Protein AF-0000000082849086 (afdb_homodimer)

Sequence (552 aa):
MMGAAKRIMMTRPSHYKVNYSINAWMDVHNQADSSKATKQWEMLKSTIEKCGANVEVMESEDAKHYPDIVFCANAGIIRGRKVYLSHFAYPERAGEFVYYQRFFESIGYETFYNKELVHEGAGDALWCSKGMNTLVSGVGPRSDHRSCSDISKNLLISKDDEFQVVAARLIDPRFYHIDTCFCPLNENQALSYLPAFDPVSQNNIQNYTDIVQVPEEDAKKFACNAVVVGKHVILHQGSETTMKLLEKNGFEPHPIDMSEFIKAGGSAKCCTLRLEMMGAAKRIMMTRPSHYKVNYSINAWMDVHNQADSSKATKQWEMLKSTIEKCGANVEVMESEDAKHYPDIVFCANAGIIRGRKVYLSHFAYPERAGEFVYYQRFFESIGYETFYNKELVHEGAGDALWCSKGMNTLVSGVGPRSDHRSCSDISKNLLISKDDEFQVVAARLIDPRFYHIDTCFCPLNENQALSYLPAFDPVSQNNIQNYTDIVQVPEEDAKKFACNAVVVGKHVILHQGSETTMKLLEKNGFEPHPIDMSEFIKAGGSAKCCTLRLE

Radius of gyration: 26.66 Å; Cα contacts (8 Å, |Δi|>4): 1316; chains: 2; bounding box: 47×76×62 Å

Nearest PDB structures (foldseek):
  6juz-assembly1_A  TM=9.506E-01  e=4.592E-31  Synechocystis sp. PCC 6803 substr. Kazusa
  6lrg-assembly1_A-2  TM=9.453E-01  e=3.154E-30  Nostoc sp. PCC 7120 = FACHB-418
  6lrf-assembly1_B-2  TM=9.487E-01  e=7.328E-30  Nostoc sp. PCC 7120 = FACHB-418
  6lrf-assembly1_A-2  TM=9.475E-01  e=3.302E-29  Nostoc sp. PCC 7120 = FACHB-418
  6juy-assembly1_A  TM=9.461E-01  e=1.136E-26  Synechocystis sp. PCC 6803 substr. Kazusa

Secondary structure (DSSP, 8-state):
---S--EEEEE--TT----S--STT--TTS---HHHHHHHHHHHHHHHHHTT-EEEEEP-TT-TT-GGGG-GGGGEEEETTEEEE-B-SSGGGGGGHHHHHHHHHHTT-EEE--TTS-B-GGGTEEEESGGG-EEEEEESSSS-TTHHHHHHHHT--STT---EEEEEEB--GGG-SGGGTEEE-SSSEEEE-GGGB-HHHHHHHTTTSEEEEPPHHHHTTTTTS-EEETTEEEEES--HHHHHHHHHTT-EEEEE--HHHHTTT--TGGG-EE--/---S--EEEEE--TT----S--STT--TTS---HHHHHHHHHHHHHHHHHTT-EEEEEP-TT-TT-GGGG-GGGGEEEETTEEEE-B-SSGGGGGGHHHHHHHHHHTT-EEE--TTS-B-GGGTEEEESGGG-EEEEEESSSS-TTHHHHHHHHT--STT---EEEEEEB--GGG-SGGGTEEE-SSSEEEE-GGGB-HHHHHHHTTTSEEEEPPHHHHTTTTTS-EEETTEEEEES--HHHHHHHHHTT-EEEEE--HHHHTTT--TGGG-EE--

pLDDT: mean 96.78, std 5.57, range [36.69, 98.94]

Organism: NCBI:txid2654633

Foldseek 3Di:
DPAFQAEKEFEQQPQAWLCDADAPQADNVDIFDPVVQRVQVVVLQVVCVVLHHHYDYQYCPVVNQASLLLLCQQQAAADDLETEGFQWPDPSCRPSNVSSVVVSVVVPGHYDYDNVWGARHSQAWAFEAAPSQEIEGEDDQIGHPVVQVVCQVRNAPDPPRHHHYHYWYFDDRLSRGQQLAWAHAHNAEIEGQLVRTDPVRSVPVCVGHPYDYADPVLSSVSQSNWDYGRQEIEWAPDRVVVQVSSVVVRHHYDHGHQPSVVSRPHGSNSRMHRHD/DPAFQAEKEFEQQPQAWLCDADAPQADNVDIFDPVVQRVLVVVLQVVCVVLHHHYDYQYCPVVNQASLLRLCQQQAAADALETEGFQWPDPSCRPSNVSSVVVSVVVPGHYDYDNVWGARHSQAWAFEAAPSQEIEGEDDQIGHPVVQVVCQVRNAPDPPRHHHYHYWYFDDRLSRGQQLAWAHAHNAEIEGQLVRTDPVRSVPVCVGHPYDYADPVLSSVSQSNWDYGRQEIEWAPDRVVVQVSSVVVRHHYDHGHQPSVVSRPHGSNSRMHRHD

Solvent-accessible surface area (backbone atoms only — not comparable to full-atom values): 27737 Å² total; per-residue (Å²): 104,78,60,52,40,43,31,31,36,32,30,56,65,78,49,47,55,35,84,59,66,92,54,79,50,31,43,56,88,54,59,51,50,59,71,59,39,48,52,33,51,48,49,52,52,52,51,45,41,73,57,64,25,44,76,47,74,44,82,49,82,89,42,69,81,35,31,66,59,24,40,33,9,33,46,26,37,70,42,83,54,33,31,46,40,26,26,46,72,48,76,77,51,47,68,50,43,61,60,48,49,53,52,42,46,75,73,68,32,45,79,45,76,53,93,88,44,32,27,31,17,35,30,20,32,46,61,25,20,70,65,48,33,32,31,44,28,33,20,64,80,41,15,44,68,75,36,49,62,53,47,62,65,72,49,54,84,48,94,82,56,73,67,44,61,38,53,30,42,46,71,32,70,89,34,56,35,35,31,38,32,35,26,59,56,48,47,54,34,22,37,25,31,55,83,34,30,40,71,50,32,45,53,39,56,56,73,54,29,46,72,45,79,38,54,66,77,29,34,76,52,32,47,23,14,36,39,56,32,53,52,35,34,35,22,33,52,88,28,62,70,52,42,51,52,37,43,74,72,69,31,46,66,43,68,40,70,37,67,49,43,38,37,64,62,35,40,49,26,33,32,30,31,76,66,70,104,79,60,51,40,43,31,30,36,32,29,54,64,78,48,48,54,35,83,58,65,91,54,80,50,30,41,58,88,52,60,51,52,59,70,60,38,48,52,34,51,50,48,52,52,53,49,46,43,71,58,63,24,44,76,47,73,43,83,46,80,88,42,66,81,36,30,65,58,25,42,33,9,34,45,27,37,71,42,82,55,32,30,45,40,26,26,46,72,48,77,76,52,46,69,51,44,62,60,49,49,53,53,43,46,74,73,67,32,47,77,44,76,52,94,88,44,33,26,31,18,35,30,20,33,46,60,27,20,70,66,49,33,32,31,45,28,35,19,64,80,41,15,45,68,76,37,48,63,52,48,63,64,69,49,53,84,47,93,83,57,76,69,45,59,40,52,30,42,44,71,34,70,88,35,57,35,37,31,37,32,36,27,59,56,48,49,53,34,22,36,24,32,56,82,34,32,39,70,50,32,45,53,40,54,55,75,54,30,46,73,46,77,39,54,68,76,30,34,77,51,32,46,23,13,36,38,55,31,53,52,33,35,35,22,33,52,89,29,63,70,54,42,51,52,37,42,74,71,68,31,46,66,44,68,41,68,39,66,50,43,38,37,66,62,35,41,50,25,33,33,29,30,74,66,69

Structure (mmCIF, N/CA/C/O backbone):
data_AF-0000000082849086-model_v1
#
loop_
_entity.id
_entity.type
_entity.pdbx_description
1 polymer Dimethylargininase
#
loop_
_atom_site.group_PDB
_atom_site.id
_atom_site.type_symbol
_atom_site.label_atom_id
_atom_site.label_alt_id
_atom_site.label_comp_id
_atom_site.label_asym_id
_atom_site.label_entity_id
_atom_site.label_seq_id
_atom_site.pdbx_PDB_ins_code
_atom_site.Cartn_x
_atom_site.Cartn_y
_atom_site.Cartn_z
_atom_site.occupancy
_atom_site.B_iso_or_equiv
_atom_site.auth_seq_id
_atom_site.auth_comp_id
_atom_site.auth_asym_id
_atom_site.auth_atom_id
_atom_site.pdbx_PDB_model_num
ATOM 1 N N . MET A 1 1 ? 2.375 -21.906 11.656 1 36.69 1 MET A N 1
ATOM 2 C CA . MET A 1 1 ? 3.461 -21.328 10.875 1 36.69 1 MET A CA 1
ATOM 3 C C . MET A 1 1 ? 3.578 -22 9.516 1 36.69 1 MET A C 1
ATOM 5 O O . MET A 1 1 ? 3.506 -23.219 9.422 1 36.69 1 MET A O 1
ATOM 9 N N . MET A 1 2 ? 3.133 -21.266 8.539 1 50.5 2 MET A N 1
ATOM 10 C CA . MET A 1 2 ? 3.1 -22.125 7.359 1 50.5 2 MET A CA 1
ATOM 11 C C . MET A 1 2 ? 4.465 -22.75 7.105 1 50.5 2 MET A C 1
ATOM 13 O O . MET A 1 2 ? 5.445 -22.047 6.855 1 50.5 2 MET A O 1
ATOM 17 N N . GLY A 1 3 ? 4.648 -23.797 7.773 1 62.28 3 GLY A N 1
ATOM 18 C CA . GLY A 1 3 ? 5.836 -24.625 7.582 1 62.28 3 GLY A CA 1
ATOM 19 C C . GLY A 1 3 ? 6.145 -24.891 6.121 1 62.28 3 GLY A C 1
ATOM 20 O O . GLY A 1 3 ? 5.637 -24.203 5.234 1 62.28 3 GLY A O 1
ATOM 21 N N . ALA A 1 4 ? 7.07 -25.578 5.824 1 78.19 4 ALA A N 1
ATOM 22 C CA . ALA A 1 4 ? 7.461 -26.062 4.496 1 78.19 4 ALA A CA 1
ATOM 23 C C . ALA A 1 4 ? 6.273 -26.672 3.758 1 78.19 4 ALA A C 1
ATOM 25 O O . ALA A 1 4 ? 5.449 -27.359 4.355 1 78.19 4 ALA A O 1
ATOM 26 N N . ALA A 1 5 ? 6.109 -26.188 2.453 1 86.38 5 ALA A N 1
ATOM 27 C CA . ALA A 1 5 ? 5.051 -26.797 1.65 1 86.38 5 ALA A CA 1
ATOM 28 C C . ALA A 1 5 ? 5.098 -28.312 1.746 1 86.38 5 ALA A C 1
ATOM 30 O O . ALA A 1 5 ? 6.137 -28.938 1.492 1 86.38 5 ALA A O 1
ATOM 31 N N . LYS A 1 6 ? 4.023 -28.922 2.08 1 92.62 6 LYS A N 1
ATOM 32 C CA . LYS A 1 6 ? 3.959 -30.375 2.232 1 92.62 6 LYS A CA 1
ATOM 33 C C . LYS A 1 6 ? 3.223 -31.016 1.062 1 92.62 6 LYS A C 1
ATOM 35 O O . LYS A 1 6 ? 3.533 -32.156 0.67 1 92.62 6 LYS A O 1
ATOM 40 N N . ARG A 1 7 ? 2.244 -30.359 0.639 1 97.56 7 ARG A N 1
ATOM 41 C CA . ARG A 1 7 ? 1.416 -30.844 -0.462 1 97.56 7 ARG A CA 1
ATOM 42 C C . ARG A 1 7 ? 1.256 -29.766 -1.535 1 97.56 7 ARG A C 1
ATOM 44 O O . ARG A 1 7 ? 0.949 -28.609 -1.227 1 97.56 7 ARG A O 1
ATOM 51 N N . ILE A 1 8 ? 1.509 -30.109 -2.785 1 98.56 8 ILE A N 1
ATOM 52 C CA . ILE A 1 8 ? 1.491 -29.188 -3.914 1 98.56 8 ILE A CA 1
ATOM 53 C C . ILE A 1 8 ? 0.656 -29.766 -5.051 1 98.56 8 ILE A C 1
ATOM 55 O O . ILE A 1 8 ? 0.769 -30.953 -5.359 1 98.56 8 ILE A O 1
ATOM 59 N N . MET A 1 9 ? -0.19 -29 -5.613 1 98.75 9 MET A N 1
ATOM 60 C CA . MET A 1 9 ? -0.968 -29.375 -6.789 1 98.75 9 MET A CA 1
ATOM 61 C C . MET A 1 9 ? -0.206 -29.062 -8.07 1 98.75 9 MET A C 1
ATOM 63 O O . MET A 1 9 ? 0.417 -28 -8.18 1 98.75 9 MET A O 1
ATOM 67 N N . MET A 1 10 ? -0.165 -29.953 -9 1 98.88 10 MET A N 1
ATOM 68 C CA . MET A 1 10 ? 0.258 -29.703 -10.375 1 98.88 10 MET A CA 1
ATOM 69 C C . MET A 1 10 ? -0.771 -30.25 -11.367 1 98.88 10 MET A C 1
ATOM 71 O O . MET A 1 10 ? -1.579 -31.109 -11.023 1 98.88 10 MET A O 1
ATOM 75 N N . THR A 1 11 ? -0.819 -29.688 -12.539 1 98.81 11 THR A N 1
ATOM 76 C CA . THR A 1 11 ? -1.69 -30.156 -13.602 1 98.81 11 THR A CA 1
ATOM 77 C C . THR A 1 11 ? -0.869 -30.688 -14.781 1 98.81 11 THR A C 1
ATOM 79 O O . THR A 1 11 ? 0.017 -30 -15.281 1 98.81 11 THR A O 1
ATOM 82 N N . ARG A 1 12 ? -1.176 -31.859 -15.156 1 98.12 12 ARG A N 1
ATOM 83 C CA . ARG A 1 12 ? -0.443 -32.469 -16.266 1 98.12 12 ARG A CA 1
ATOM 84 C C . ARG A 1 12 ? -0.581 -31.641 -17.531 1 98.12 12 ARG A C 1
ATOM 86 O O . ARG A 1 12 ? -1.667 -31.141 -17.844 1 98.12 12 ARG A O 1
ATOM 93 N N . PRO A 1 13 ? 0.55 -31.375 -18.25 1 97.56 13 PRO A N 1
ATOM 94 C CA . PRO A 1 13 ? 0.516 -30.547 -19.453 1 97.56 13 PRO A CA 1
ATOM 95 C C . PRO A 1 13 ? -0.004 -31.297 -20.672 1 97.56 13 PRO A C 1
ATOM 97 O O . PRO A 1 13 ? 0.598 -31.234 -21.75 1 97.56 13 PRO A O 1
ATOM 100 N N . SER A 1 14 ? -1.184 -31.828 -20.594 1 95.38 14 SER A N 1
ATOM 101 C CA . SER A 1 14 ? -1.729 -32.719 -21.609 1 95.38 14 SER A CA 1
ATOM 102 C C . SER A 1 14 ? -2.039 -32 -22.906 1 95.38 14 SER A C 1
ATOM 104 O O . SER A 1 14 ? -1.932 -32.562 -23.984 1 95.38 14 SER A O 1
ATOM 106 N N . HIS A 1 15 ? -2.414 -30.766 -22.766 1 95.44 15 HIS A N 1
ATOM 107 C CA . HIS A 1 15 ? -2.863 -30.031 -23.953 1 95.44 15 HIS A CA 1
ATOM 108 C C . HIS A 1 15 ? -2.049 -28.75 -24.141 1 95.44 15 HIS A C 1
ATOM 110 O O . HIS A 1 15 ? -2.459 -27.859 -24.891 1 95.44 15 HIS A O 1
ATOM 116 N N . TYR A 1 16 ? -0.958 -28.672 -23.5 1 97.06 16 TYR A N 1
ATOM 117 C CA . TYR A 1 16 ? -0.183 -27.438 -23.484 1 97.06 16 TYR A CA 1
ATOM 118 C C . TYR A 1 16 ? 0.306 -27.078 -24.875 1 97.06 16 TYR A C 1
ATOM 120 O O . TYR A 1 16 ? 0.855 -27.938 -25.578 1 97.06 16 TYR A O 1
ATOM 128 N N . LYS A 1 17 ? 0.063 -25.875 -25.219 1 94.5 17 LYS A N 1
ATOM 129 C CA . LYS A 1 17 ? 0.497 -25.281 -26.469 1 94.5 17 LYS A CA 1
ATOM 130 C C . LYS A 1 17 ? 0.437 -23.75 -26.406 1 94.5 17 LYS A C 1
ATOM 132 O O . LYS A 1 17 ? -0.183 -23.188 -25.516 1 94.5 17 LYS A O 1
ATOM 137 N N . VAL A 1 18 ? 1.177 -23.109 -27.297 1 95.62 18 VAL A N 1
ATOM 138 C CA . VAL A 1 18 ? 1.149 -21.656 -27.422 1 95.62 18 VAL A CA 1
ATOM 139 C C . VAL A 1 18 ? 0.365 -21.25 -28.672 1 95.62 18 VAL A C 1
ATOM 141 O O . VAL A 1 18 ? 0.952 -20.844 -29.688 1 95.62 18 VAL A O 1
ATOM 144 N N . ASN A 1 19 ? -0.932 -21.266 -28.531 1 93.31 19 ASN A N 1
ATOM 145 C CA . ASN A 1 19 ? -1.769 -21.094 -29.719 1 93.31 19 ASN A CA 1
ATOM 146 C C . ASN A 1 19 ? -2.379 -19.688 -29.781 1 93.31 19 ASN A C 1
ATOM 148 O O . ASN A 1 19 ? -3.066 -19.344 -30.734 1 93.31 19 ASN A O 1
ATOM 152 N N . TYR A 1 20 ? -2.27 -18.953 -28.781 1 95 20 TYR A N 1
ATOM 153 C CA . TYR A 1 20 ? -2.688 -17.562 -28.703 1 95 20 TYR A CA 1
ATOM 154 C C . TYR A 1 20 ? -1.684 -16.734 -27.922 1 95 20 TYR A C 1
ATOM 156 O O . TYR A 1 20 ? -0.705 -17.266 -27.391 1 95 20 TYR A O 1
ATOM 164 N N . SER A 1 21 ? -1.866 -15.406 -27.984 1 94 21 SER A N 1
ATOM 165 C CA . SER A 1 21 ? -0.952 -14.516 -27.266 1 94 21 SER A CA 1
ATOM 166 C C . SER A 1 21 ? -1.711 -13.539 -26.391 1 94 21 SER A C 1
ATOM 168 O O . SER A 1 21 ? -2.398 -12.641 -26.875 1 94 21 SER A O 1
ATOM 170 N N . ILE A 1 22 ? -1.572 -13.773 -25.031 1 93 22 ILE A N 1
ATOM 171 C CA . ILE A 1 22 ? -2.285 -12.883 -24.125 1 93 22 ILE A CA 1
ATOM 172 C C . ILE A 1 22 ? -1.303 -12.258 -23.125 1 93 22 ILE A C 1
ATOM 174 O O . ILE A 1 22 ? -1.711 -11.703 -22.109 1 93 22 ILE A O 1
ATOM 178 N N . ASN A 1 23 ? -0.039 -12.43 -23.281 1 91.5 23 ASN A N 1
ATOM 179 C CA . ASN A 1 23 ? 0.998 -11.75 -22.516 1 91.5 23 ASN A CA 1
ATOM 180 C C . ASN A 1 23 ? 2.242 -11.492 -23.359 1 91.5 23 ASN A C 1
ATOM 182 O O . ASN A 1 23 ? 2.318 -11.922 -24.516 1 91.5 23 ASN A O 1
ATOM 186 N N . ALA A 1 24 ? 3.18 -10.766 -22.828 1 90.19 24 ALA A N 1
ATOM 187 C CA . ALA A 1 24 ? 4.312 -10.227 -23.578 1 90.19 24 ALA A CA 1
ATOM 188 C C . ALA A 1 24 ? 5.262 -11.336 -24.016 1 90.19 24 ALA A C 1
ATOM 190 O O . ALA A 1 24 ? 6.098 -11.133 -24.906 1 90.19 24 ALA A O 1
ATOM 191 N N . TRP A 1 25 ? 5.141 -12.516 -23.516 1 93.06 25 TRP A N 1
ATOM 192 C CA . TRP A 1 25 ? 6.113 -13.586 -23.734 1 93.06 25 TRP A CA 1
ATOM 193 C C . TRP A 1 25 ? 5.645 -14.531 -24.844 1 93.06 25 TRP A C 1
ATOM 195 O O . TRP A 1 25 ? 6.441 -15.289 -25.391 1 93.06 25 TRP A O 1
ATOM 205 N N . MET A 1 26 ? 4.414 -14.508 -25.109 1 93.75 26 MET A N 1
ATOM 206 C CA . MET A 1 26 ? 3.814 -15.469 -26.031 1 93.75 26 MET A CA 1
ATOM 207 C C . MET A 1 26 ? 3.996 -15.031 -27.469 1 93.75 26 MET A C 1
ATOM 209 O O . MET A 1 26 ? 3.713 -13.883 -27.828 1 93.75 26 MET A O 1
ATOM 213 N N . ASP A 1 27 ? 4.559 -15.891 -28.234 1 95.31 27 ASP A N 1
ATOM 214 C CA . ASP A 1 27 ? 4.676 -15.781 -29.688 1 95.31 27 ASP A CA 1
ATOM 215 C C . ASP A 1 27 ? 4.133 -17.031 -30.375 1 95.31 27 ASP A C 1
ATOM 217 O O . ASP A 1 27 ? 4.75 -18.094 -30.312 1 95.31 27 ASP A O 1
ATOM 221 N N . VAL A 1 28 ? 3.072 -16.891 -31.062 1 93.69 28 VAL A N 1
ATOM 222 C CA . VAL A 1 28 ? 2.373 -18.016 -31.656 1 93.69 28 VAL A CA 1
ATOM 223 C C . VAL A 1 28 ? 3.275 -18.703 -32.688 1 93.69 28 VAL A C 1
ATOM 225 O O . VAL A 1 28 ? 3.055 -19.859 -33.031 1 93.69 28 VAL A O 1
ATOM 228 N N . HIS A 1 29 ? 4.277 -18.031 -33.094 1 94.62 29 HIS A N 1
ATOM 229 C CA . HIS A 1 29 ? 5.211 -18.594 -34.062 1 94.62 29 HIS A CA 1
ATOM 230 C C . HIS A 1 29 ? 6.328 -19.359 -33.344 1 94.62 29 HIS A C 1
ATOM 232 O O . HIS A 1 29 ? 7.109 -20.062 -34 1 94.62 29 HIS A O 1
ATOM 238 N N . ASN A 1 30 ? 6.375 -19.266 -32.094 1 94.38 30 ASN A N 1
ATOM 239 C CA . ASN A 1 30 ? 7.301 -20.031 -31.266 1 94.38 30 ASN A CA 1
ATOM 240 C C . ASN A 1 30 ? 6.57 -21.047 -30.406 1 94.38 30 ASN A C 1
ATOM 242 O O . ASN A 1 30 ? 6.484 -20.891 -29.188 1 94.38 30 ASN A O 1
ATOM 246 N N . GLN A 1 31 ? 6.234 -22.172 -31.016 1 94.25 31 GLN A N 1
ATOM 247 C CA . GLN A 1 31 ? 5.391 -23.188 -30.391 1 94.25 31 GLN A CA 1
ATOM 248 C C . GLN A 1 31 ? 6.18 -24 -29.375 1 94.25 31 GLN A C 1
ATOM 250 O O . GLN A 1 31 ? 7.391 -24.172 -29.516 1 94.25 31 GLN A O 1
ATOM 255 N N . ALA A 1 32 ? 5.426 -24.484 -28.375 1 94.69 32 ALA A N 1
ATOM 256 C CA . ALA A 1 32 ? 6.047 -25.375 -27.391 1 94.69 32 ALA A CA 1
ATOM 257 C C . ALA A 1 32 ? 6.25 -26.766 -27.969 1 94.69 32 ALA A C 1
ATOM 259 O O . ALA A 1 32 ? 5.426 -27.25 -28.75 1 94.69 32 ALA A O 1
ATOM 260 N N . ASP A 1 33 ? 7.41 -27.297 -27.625 1 96.5 33 ASP A N 1
ATOM 261 C CA . ASP A 1 33 ? 7.637 -28.719 -27.891 1 96.5 33 ASP A CA 1
ATOM 262 C C . ASP A 1 33 ? 6.973 -29.578 -26.828 1 96.5 33 ASP A C 1
ATOM 264 O O . ASP A 1 33 ? 7.438 -29.641 -25.688 1 96.5 33 ASP A O 1
ATOM 268 N N . SER A 1 34 ? 5.953 -30.312 -27.25 1 96.06 34 SER A N 1
ATOM 269 C CA . SER A 1 34 ? 5.125 -31.062 -26.297 1 96.06 34 SER A CA 1
ATOM 270 C C . SER A 1 34 ? 5.949 -32.094 -25.531 1 96.06 34 SER A C 1
ATOM 272 O O . SER A 1 34 ? 5.777 -32.25 -24.312 1 96.06 34 SER A O 1
ATOM 274 N N . SER A 1 35 ? 6.773 -32.844 -26.219 1 97.62 35 SER A N 1
ATOM 275 C CA . SER A 1 35 ? 7.602 -33.844 -25.578 1 97.62 35 SER A CA 1
ATOM 276 C C . SER A 1 35 ? 8.562 -33.219 -24.578 1 97.62 35 SER A C 1
ATOM 278 O O . SER A 1 35 ? 8.695 -33.688 -23.438 1 97.62 35 SER A O 1
ATOM 280 N N . LYS A 1 36 ? 9.18 -32.188 -24.953 1 98.25 36 LYS A N 1
ATOM 281 C CA . LYS A 1 36 ? 10.117 -31.484 -24.078 1 98.25 36 LYS A CA 1
ATOM 282 C C . LYS A 1 36 ? 9.391 -30.875 -22.875 1 98.25 36 LYS A C 1
ATOM 284 O O . LYS A 1 36 ? 9.891 -30.922 -21.75 1 98.25 36 LYS A O 1
ATOM 289 N N . ALA A 1 37 ? 8.242 -30.281 -23.156 1 98.44 37 ALA A N 1
ATOM 290 C CA . ALA A 1 37 ? 7.441 -29.703 -22.078 1 98.44 37 ALA A CA 1
ATOM 291 C C . ALA A 1 37 ? 7.062 -30.75 -21.047 1 98.44 37 ALA A C 1
ATOM 293 O O . ALA A 1 37 ? 7.117 -30.5 -19.828 1 98.44 37 ALA A O 1
ATOM 294 N N . THR A 1 38 ? 6.695 -31.891 -21.547 1 98.31 38 THR A N 1
ATOM 295 C CA . THR A 1 38 ? 6.32 -32.969 -20.641 1 98.31 38 THR A CA 1
ATOM 296 C C . THR A 1 38 ? 7.508 -33.406 -19.797 1 98.31 38 THR A C 1
ATOM 298 O O . THR A 1 38 ? 7.367 -33.625 -18.594 1 98.31 38 THR A O 1
ATOM 301 N N . LYS A 1 39 ? 8.648 -33.531 -20.391 1 98.62 39 LYS A N 1
ATOM 302 C CA . LYS A 1 39 ? 9.859 -33.875 -19.656 1 98.62 39 LYS A CA 1
ATOM 303 C C . LYS A 1 39 ? 10.195 -32.812 -18.594 1 98.62 39 LYS A C 1
ATOM 305 O O . LYS A 1 39 ? 10.578 -33.156 -17.469 1 98.62 39 LYS A O 1
ATOM 310 N N . GLN A 1 40 ? 10.086 -31.578 -19 1 98.81 40 GLN A N 1
ATOM 311 C CA . GLN A 1 40 ? 10.336 -30.484 -18.062 1 98.81 40 GLN A CA 1
ATOM 312 C C . GLN A 1 40 ? 9.367 -30.531 -16.891 1 98.81 40 GLN A C 1
ATOM 314 O O . GLN A 1 40 ? 9.766 -30.359 -15.742 1 98.81 40 GLN A O 1
ATOM 319 N N . TRP A 1 41 ? 8.078 -30.766 -17.203 1 98.81 41 TRP A N 1
ATOM 320 C CA . TRP A 1 41 ? 7.047 -30.875 -16.188 1 98.81 41 TRP A CA 1
ATOM 321 C C . TRP A 1 41 ? 7.352 -32.031 -15.227 1 98.81 41 TRP A C 1
ATOM 323 O O . TRP A 1 41 ? 7.246 -31.875 -14.008 1 98.81 41 TRP A O 1
ATOM 333 N N . GLU A 1 42 ? 7.789 -33.156 -15.75 1 98.81 42 GLU A N 1
ATOM 334 C CA . GLU A 1 42 ? 8.133 -34.312 -14.945 1 98.81 42 GLU A CA 1
ATOM 335 C C . GLU A 1 42 ? 9.359 -34.031 -14.07 1 98.81 42 GLU A C 1
ATOM 337 O O . GLU A 1 42 ? 9.422 -34.5 -12.93 1 98.81 42 GLU A O 1
ATOM 342 N N . MET A 1 43 ? 10.273 -33.375 -14.633 1 98.88 43 MET A N 1
ATOM 343 C CA . MET A 1 43 ? 11.453 -33 -13.859 1 98.88 43 MET A CA 1
ATOM 344 C C . MET A 1 43 ? 11.078 -32.094 -12.688 1 98.88 43 MET A C 1
ATOM 346 O O . MET A 1 43 ? 11.594 -32.25 -11.578 1 98.88 43 MET A O 1
ATOM 350 N N . LEU A 1 44 ? 10.211 -31.125 -12.969 1 98.94 44 LEU A N 1
ATOM 351 C CA . LEU A 1 44 ? 9.727 -30.266 -11.898 1 98.94 44 LEU A CA 1
ATOM 352 C C . LEU A 1 44 ? 9.055 -31.078 -10.797 1 98.94 44 LEU A C 1
ATOM 354 O O . LEU A 1 44 ? 9.375 -30.922 -9.617 1 98.94 44 LEU A O 1
ATOM 358 N N . LYS A 1 45 ? 8.148 -31.953 -11.195 1 98.88 45 LYS A N 1
ATOM 359 C CA . LYS A 1 45 ? 7.426 -32.781 -10.25 1 98.88 45 LYS A CA 1
ATOM 360 C C . LYS A 1 45 ? 8.391 -33.625 -9.414 1 98.88 45 LYS A C 1
ATOM 362 O O . LYS A 1 45 ? 8.281 -33.656 -8.188 1 98.88 45 LYS A O 1
ATOM 367 N N . SER A 1 46 ? 9.32 -34.281 -10.062 1 98.81 46 SER A N 1
ATOM 368 C CA . SER A 1 46 ? 10.266 -35.156 -9.375 1 98.81 46 SER A CA 1
ATOM 369 C C . SER A 1 46 ? 11.156 -34.375 -8.422 1 98.81 46 SER A C 1
ATOM 371 O O . SER A 1 46 ? 11.484 -34.844 -7.336 1 98.81 46 SER A O 1
ATOM 373 N N . THR A 1 47 ? 11.594 -33.188 -8.82 1 98.88 47 THR A N 1
ATOM 374 C CA . THR A 1 47 ? 12.43 -32.344 -7.977 1 98.88 47 THR A CA 1
ATOM 375 C C . THR A 1 47 ? 11.672 -31.906 -6.727 1 98.88 47 THR A C 1
ATOM 377 O O . THR A 1 47 ? 12.227 -31.906 -5.625 1 98.88 47 THR A O 1
ATOM 380 N N . ILE A 1 48 ? 10.391 -31.516 -6.895 1 98.81 48 ILE A N 1
ATOM 381 C CA . ILE A 1 48 ? 9.547 -31.125 -5.773 1 98.81 48 ILE A CA 1
ATOM 382 C C . ILE A 1 48 ? 9.453 -32.281 -4.773 1 98.81 48 ILE A C 1
ATOM 384 O O . ILE A 1 48 ? 9.625 -32.062 -3.568 1 98.81 48 ILE A O 1
ATOM 388 N N . GLU A 1 49 ? 9.266 -33.469 -5.293 1 98.75 49 GLU A N 1
ATOM 389 C CA . GLU A 1 49 ? 9.133 -34.656 -4.445 1 98.75 49 GLU A CA 1
ATOM 390 C C . GLU A 1 49 ? 10.453 -34.969 -3.744 1 98.75 49 GLU A C 1
ATOM 392 O O . GLU A 1 49 ? 10.461 -35.344 -2.562 1 98.75 49 GLU A O 1
ATOM 397 N N . LYS A 1 50 ? 11.531 -34.812 -4.441 1 98.5 50 LYS A N 1
ATOM 398 C CA . LYS A 1 50 ? 12.852 -35.031 -3.854 1 98.5 50 LYS A CA 1
ATOM 399 C C . LYS A 1 50 ? 13.133 -34.031 -2.74 1 98.5 50 LYS A C 1
ATOM 401 O O . LYS A 1 50 ? 13.844 -34.344 -1.782 1 98.5 50 LYS A O 1
ATOM 406 N N . CYS A 1 51 ? 12.578 -32.875 -2.863 1 98.25 51 CYS A N 1
ATOM 407 C CA . CYS A 1 51 ? 12.805 -31.812 -1.892 1 98.25 51 CYS A CA 1
ATOM 408 C C . CYS A 1 51 ? 11.891 -31.984 -0.684 1 98.25 51 CYS A C 1
ATOM 410 O O . CYS A 1 51 ? 12 -31.234 0.291 1 98.25 51 CYS A O 1
ATOM 412 N N . GLY A 1 52 ? 10.914 -32.875 -0.762 1 97.5 52 GLY A N 1
ATOM 413 C CA . GLY A 1 52 ? 10.227 -33.25 0.461 1 97.5 52 GLY A CA 1
ATOM 414 C C . GLY A 1 52 ? 8.734 -32.969 0.416 1 97.5 52 GLY A C 1
ATOM 415 O O . GLY A 1 52 ? 8.031 -33.188 1.402 1 97.5 52 GLY A O 1
ATOM 416 N N . ALA A 1 53 ? 8.219 -32.531 -0.709 1 98.19 53 ALA A N 1
ATOM 417 C CA . ALA A 1 53 ? 6.781 -32.281 -0.813 1 98.19 53 ALA A CA 1
ATOM 418 C C . ALA A 1 53 ? 6.09 -33.375 -1.624 1 98.19 53 ALA A C 1
ATOM 420 O O . ALA A 1 53 ? 6.707 -34 -2.488 1 98.19 53 ALA A O 1
ATOM 421 N N . ASN A 1 54 ? 4.844 -33.594 -1.295 1 98.19 54 ASN A N 1
ATOM 422 C CA . ASN A 1 54 ? 4.004 -34.469 -2.088 1 98.19 54 ASN A CA 1
ATOM 423 C C . ASN A 1 54 ? 3.264 -33.719 -3.186 1 98.19 54 ASN A C 1
ATOM 425 O O . ASN A 1 54 ? 2.744 -32.625 -2.951 1 98.19 54 ASN A O 1
ATOM 429 N N . VAL A 1 55 ? 3.242 -34.344 -4.355 1 98.56 55 VAL A N 1
ATOM 430 C CA . VAL A 1 55 ? 2.572 -33.688 -5.477 1 98.56 55 VAL A CA 1
ATOM 431 C C . VAL A 1 55 ? 1.24 -34.375 -5.754 1 98.56 55 VAL A C 1
ATOM 433 O O . VAL A 1 55 ? 1.189 -35.594 -5.906 1 98.56 55 VAL A O 1
ATOM 436 N N . GLU A 1 56 ? 0.175 -33.594 -5.734 1 98.25 56 GLU A N 1
ATOM 437 C CA . GLU A 1 56 ? -1.141 -34.031 -6.195 1 98.25 56 GLU A CA 1
ATOM 438 C C . GLU A 1 56 ? -1.395 -33.594 -7.633 1 98.25 56 GLU A C 1
ATOM 440 O O . GLU A 1 56 ? -1.468 -32.375 -7.914 1 98.25 56 GLU A O 1
ATOM 445 N N . VAL A 1 57 ? -1.574 -34.562 -8.508 1 98.69 57 VAL A N 1
ATOM 446 C CA . VAL A 1 57 ? -1.69 -34.219 -9.922 1 98.69 57 VAL A CA 1
ATOM 447 C C . VAL A 1 57 ? -3.164 -34.156 -10.312 1 98.69 57 VAL A C 1
ATOM 449 O O . VAL A 1 57 ? -3.936 -35.062 -10.055 1 98.69 57 VAL A O 1
ATOM 452 N N . MET A 1 58 ? -3.572 -33.031 -10.844 1 98.5 58 MET A N 1
ATOM 453 C CA . MET A 1 58 ? -4.859 -32.906 -11.516 1 98.5 58 MET A CA 1
ATOM 454 C C . MET A 1 58 ? -4.746 -33.312 -12.984 1 98.5 58 MET A C 1
ATOM 456 O O . MET A 1 58 ? -3.949 -32.75 -13.734 1 98.5 58 MET A O 1
ATOM 460 N N . GLU A 1 59 ? -5.566 -34.25 -13.32 1 96.75 59 GLU A N 1
ATOM 461 C CA . GLU A 1 59 ? -5.645 -34.625 -14.727 1 96.75 59 GLU A CA 1
ATOM 462 C C . GLU A 1 59 ? -6.586 -33.719 -15.5 1 96.75 59 GLU A C 1
ATOM 464 O O . GLU A 1 59 ? -7.609 -33.281 -14.969 1 96.75 59 GLU A O 1
ATOM 469 N N . SER A 1 60 ? -6.188 -33.406 -16.672 1 93.5 60 SER A N 1
ATOM 470 C CA . SER A 1 60 ? -6.961 -32.406 -17.453 1 93.5 60 SER A CA 1
ATOM 471 C C . SER A 1 60 ? -7.246 -32.938 -18.859 1 93.5 60 SER A C 1
ATOM 473 O O . SER A 1 60 ? -7.254 -32.156 -19.812 1 93.5 60 SER A O 1
ATOM 475 N N . GLU A 1 61 ? -7.438 -34.188 -19.047 1 93.75 61 GLU A N 1
ATOM 476 C CA . GLU A 1 61 ? -7.676 -34.75 -20.359 1 93.75 61 GLU A CA 1
ATOM 477 C C . GLU A 1 61 ? -8.945 -34.188 -21 1 93.75 61 GLU A C 1
ATOM 479 O O . GLU A 1 61 ? -9.031 -34.062 -22.219 1 93.75 61 GLU A O 1
ATOM 484 N N . ASP A 1 62 ? -9.938 -33.875 -20.172 1 95.56 62 ASP A N 1
ATOM 485 C CA . ASP A 1 62 ? -11.211 -33.344 -20.672 1 95.56 62 ASP A CA 1
ATOM 486 C C . ASP A 1 62 ? -11.188 -31.844 -20.812 1 95.56 62 ASP A C 1
ATOM 488 O O . ASP A 1 62 ? -12.211 -31.219 -21.125 1 95.56 62 ASP A O 1
ATOM 492 N N . ALA A 1 63 ? -10.078 -31.234 -20.594 1 96.81 63 ALA A N 1
ATOM 493 C CA . ALA A 1 63 ? -9.938 -29.781 -20.734 1 96.81 63 ALA A CA 1
ATOM 494 C C . ALA A 1 63 ? -9.18 -29.422 -22 1 96.81 63 ALA A C 1
ATOM 496 O O . ALA A 1 63 ? -8.242 -28.625 -21.969 1 96.81 63 ALA A O 1
ATOM 497 N N . LYS A 1 64 ? -9.523 -29.922 -23.125 1 95.75 64 LYS A N 1
ATOM 498 C CA . LYS A 1 64 ? -8.781 -29.859 -24.391 1 95.75 64 LYS A CA 1
ATOM 499 C C . LYS A 1 64 ? -8.727 -28.438 -24.922 1 95.75 64 LYS A C 1
ATOM 501 O O . LYS A 1 64 ? -7.812 -28.078 -25.672 1 95.75 64 LYS A O 1
ATOM 506 N N . HIS A 1 65 ? -9.609 -27.594 -24.516 1 96.12 65 HIS A N 1
ATOM 507 C CA . HIS A 1 65 ? -9.711 -26.25 -25.062 1 96.12 65 HIS A CA 1
ATOM 508 C C . HIS A 1 65 ? -8.922 -25.25 -24.219 1 96.12 65 HIS A C 1
ATOM 510 O O . HIS A 1 65 ? -8.891 -24.062 -24.516 1 96.12 65 HIS A O 1
ATOM 516 N N . TYR A 1 66 ? -8.258 -25.734 -23.203 1 97.62 66 TYR A N 1
ATOM 517 C CA . TYR A 1 66 ? -7.547 -24.875 -22.281 1 97.62 66 TYR A CA 1
ATOM 518 C C . TYR A 1 66 ? -6.078 -25.266 -22.172 1 97.62 66 TYR A C 1
ATOM 520 O O . TYR A 1 66 ? -5.668 -25.875 -21.172 1 97.62 66 TYR A O 1
ATOM 528 N N . PRO A 1 67 ? -5.266 -24.844 -23.172 1 96.94 67 PRO A N 1
ATOM 529 C CA . PRO A 1 67 ? -3.855 -25.234 -23.203 1 96.94 67 PRO A CA 1
ATOM 530 C C . PRO A 1 67 ? -3.068 -24.672 -22.016 1 96.94 67 PRO A C 1
ATOM 532 O O . PRO A 1 67 ? -2.021 -25.219 -21.656 1 96.94 67 PRO A O 1
ATOM 535 N N . ASP A 1 68 ? -3.547 -23.609 -21.359 1 98.06 68 ASP A N 1
ATOM 536 C CA . ASP A 1 68 ? -2.803 -22.953 -20.281 1 98.06 68 ASP A CA 1
ATOM 537 C C . ASP A 1 68 ? -3.205 -23.516 -18.922 1 98.06 68 ASP A C 1
ATOM 539 O O . ASP A 1 68 ? -2.719 -23.062 -17.891 1 98.06 68 ASP A O 1
ATOM 543 N N . ILE A 1 69 ? -4.055 -24.594 -18.844 1 98.31 69 ILE A N 1
ATOM 544 C CA . ILE A 1 69 ? -4.57 -25.125 -17.594 1 98.31 69 ILE A CA 1
ATOM 545 C C . ILE A 1 69 ? -3.426 -25.734 -16.781 1 98.31 69 ILE A C 1
ATOM 547 O O . ILE A 1 69 ? -3.555 -25.922 -15.562 1 98.31 69 ILE A O 1
ATOM 551 N N . VAL A 1 70 ? -2.27 -26.016 -17.438 1 98.56 70 VAL A N 1
ATOM 552 C CA . VAL A 1 70 ? -1.068 -26.531 -16.781 1 98.56 70 VAL A CA 1
ATOM 553 C C . VAL A 1 70 ? -0.539 -25.516 -15.781 1 98.56 70 VAL A C 1
ATOM 555 O O . VAL A 1 70 ? 0.119 -25.875 -14.805 1 98.56 70 VAL A O 1
ATOM 558 N N . PHE A 1 71 ? -0.81 -24.219 -15.977 1 98.69 71 PHE A N 1
ATOM 559 C CA . PHE A 1 71 ? -0.399 -23.156 -15.055 1 98.69 71 PHE A CA 1
ATOM 560 C C . PHE A 1 71 ? -1.394 -23.016 -13.906 1 98.69 71 PHE A C 1
ATOM 562 O O . PHE A 1 71 ? -2.055 -21.984 -13.773 1 98.69 71 PHE A O 1
ATOM 569 N N . CYS A 1 72 ? -1.335 -23.969 -13 1 98.69 72 CYS A N 1
ATOM 570 C CA . CYS A 1 72 ? -2.373 -24.172 -12 1 98.69 72 CYS A CA 1
ATOM 571 C C . CYS A 1 72 ? -2.16 -23.266 -10.797 1 98.69 72 CYS A C 1
ATOM 573 O O . CYS A 1 72 ? -3 -23.203 -9.898 1 98.69 72 CYS A O 1
ATOM 575 N N . ALA A 1 73 ? -1.038 -22.516 -10.758 1 98.75 73 ALA A N 1
ATOM 576 C CA . ALA A 1 73 ? -0.922 -21.469 -9.766 1 98.75 73 ALA A CA 1
ATOM 577 C C . ALA A 1 73 ? -2.123 -20.516 -9.82 1 98.75 73 ALA A C 1
ATOM 579 O O . ALA A 1 73 ? -2.574 -20.016 -8.789 1 98.75 73 ALA A O 1
ATOM 580 N N . ASN A 1 74 ? -2.625 -20.328 -11.016 1 98.56 74 ASN A N 1
ATOM 581 C CA . ASN A 1 74 ? -3.713 -19.391 -11.25 1 98.56 74 ASN A CA 1
ATOM 582 C C . ASN A 1 74 ? -5.07 -20 -10.922 1 98.56 74 ASN A C 1
ATOM 584 O O . ASN A 1 74 ? -6.109 -19.391 -11.172 1 98.56 74 ASN A O 1
ATOM 588 N N . ALA A 1 75 ? -5.082 -21.172 -10.383 1 98.56 75 ALA A N 1
ATOM 589 C CA . ALA A 1 75 ? -6.355 -21.812 -10.086 1 98.56 75 ALA A CA 1
ATOM 590 C C . ALA A 1 75 ? -7.113 -21.062 -9 1 98.56 75 ALA A C 1
ATOM 592 O O . ALA A 1 75 ? -8.344 -20.984 -9.031 1 98.56 75 ALA A O 1
ATOM 593 N N . GLY A 1 76 ? -6.422 -20.562 -8.062 1 98.75 76 GLY A N 1
ATOM 594 C CA . GLY A 1 76 ? -7.066 -19.844 -6.969 1 98.75 76 GLY A CA 1
ATOM 595 C C . GLY A 1 76 ? -6.117 -19.516 -5.832 1 98.75 76 GLY A C 1
ATOM 596 O O . GLY A 1 76 ? -4.902 -19.719 -5.953 1 98.75 76 GLY A O 1
ATOM 597 N N . ILE A 1 77 ? -6.637 -18.922 -4.773 1 98.69 77 ILE A N 1
ATOM 598 C CA . ILE A 1 77 ? -5.965 -18.656 -3.508 1 98.69 77 ILE A CA 1
ATOM 599 C C . ILE A 1 77 ? -6.5 -19.594 -2.43 1 98.69 77 ILE A C 1
ATOM 601 O O . ILE A 1 77 ? -7.711 -19.766 -2.289 1 98.69 77 ILE A O 1
ATOM 605 N N . ILE A 1 78 ? -5.574 -20.188 -1.676 1 97.88 78 ILE A N 1
ATOM 606 C CA . ILE A 1 78 ? -5.996 -21.188 -0.712 1 97.88 78 ILE A CA 1
ATOM 607 C C . ILE A 1 78 ? -5.703 -20.703 0.706 1 97.88 78 ILE A C 1
ATOM 609 O O . ILE A 1 78 ? -4.637 -20.141 0.971 1 97.88 78 ILE A O 1
ATOM 613 N N . ARG A 1 79 ? -6.594 -20.859 1.611 1 96.5 79 ARG A N 1
ATOM 614 C CA . ARG A 1 79 ? -6.445 -20.688 3.053 1 96.5 79 ARG A CA 1
ATOM 615 C C . ARG A 1 79 ? -7.215 -21.766 3.811 1 96.5 79 ARG A C 1
ATOM 617 O O . ARG A 1 79 ? -8.445 -21.828 3.734 1 96.5 79 ARG A O 1
ATOM 624 N N . GLY A 1 80 ? -6.422 -22.594 4.551 1 94.12 80 GLY A N 1
ATOM 625 C CA . GLY A 1 80 ? -7.062 -23.766 5.109 1 94.12 80 GLY A CA 1
ATOM 626 C C . GLY A 1 80 ? -7.645 -24.688 4.055 1 94.12 80 GLY A C 1
ATOM 627 O O . GLY A 1 80 ? -6.945 -25.109 3.135 1 94.12 80 GLY A O 1
ATOM 628 N N . ARG A 1 81 ? -8.93 -25 4.16 1 96.31 81 ARG A N 1
ATOM 629 C CA . ARG A 1 81 ? -9.609 -25.859 3.193 1 96.31 81 ARG A CA 1
ATOM 630 C C . ARG A 1 81 ? -10.508 -25.047 2.27 1 96.31 81 ARG A C 1
ATOM 632 O O . ARG A 1 81 ? -11.422 -25.578 1.646 1 96.31 81 ARG A O 1
ATOM 639 N N . LYS A 1 82 ? -10.242 -23.734 2.242 1 97.62 82 LYS A N 1
ATOM 640 C CA . LYS A 1 82 ? -11.008 -22.844 1.37 1 97.62 82 LYS A CA 1
ATOM 641 C C . LYS A 1 82 ? -10.18 -22.406 0.166 1 97.62 82 LYS A C 1
ATOM 643 O O . LYS A 1 82 ? -8.977 -22.172 0.287 1 97.62 82 LYS A O 1
ATOM 648 N N . VAL A 1 83 ? -10.859 -22.344 -0.952 1 98.5 83 VAL A N 1
ATOM 649 C CA . VAL A 1 83 ? -10.227 -21.891 -2.188 1 98.5 83 VAL A CA 1
ATOM 650 C C . VAL A 1 83 ? -11.023 -20.734 -2.793 1 98.5 83 VAL A C 1
ATOM 652 O O . VAL A 1 83 ? -12.227 -20.875 -3.031 1 98.5 83 VAL A O 1
ATOM 655 N N . TYR A 1 84 ? -10.438 -19.594 -2.949 1 98.75 84 TYR A N 1
ATOM 656 C CA . TYR A 1 84 ? -10.961 -18.516 -3.785 1 98.75 84 TYR A CA 1
ATOM 657 C C . TYR A 1 84 ? -10.578 -18.719 -5.246 1 98.75 84 TYR A C 1
ATOM 659 O O . TYR A 1 84 ? -9.453 -18.406 -5.648 1 98.75 84 TYR A O 1
ATOM 667 N N . LEU A 1 85 ? -11.469 -19.219 -6.055 1 98.81 85 LEU A N 1
ATOM 668 C CA . LEU A 1 85 ? -11.18 -19.609 -7.434 1 98.81 85 LEU A CA 1
ATOM 669 C C . LEU A 1 85 ? -10.969 -18.375 -8.305 1 98.81 85 LEU A C 1
ATOM 671 O O . LEU A 1 85 ? -11.594 -17.328 -8.086 1 98.81 85 LEU A O 1
ATOM 675 N N . SER A 1 86 ? -10.211 -18.562 -9.297 1 98.62 86 SER A N 1
ATOM 676 C CA . SER A 1 86 ? -9.883 -17.469 -10.203 1 98.62 86 SER A CA 1
ATOM 677 C C . SER A 1 86 ? -11.016 -17.219 -11.203 1 98.62 86 SER A C 1
ATOM 679 O O . SER A 1 86 ? -11.672 -18.156 -11.641 1 98.62 86 SER A O 1
ATOM 681 N N . HIS A 1 87 ? -11.234 -16.016 -11.461 1 98.62 87 HIS A N 1
ATOM 682 C CA . HIS A 1 87 ? -11.945 -15.531 -12.633 1 98.62 87 HIS A CA 1
ATOM 683 C C . HIS A 1 87 ? -11 -14.82 -13.594 1 98.62 87 HIS A C 1
ATOM 685 O O . HIS A 1 87 ? -10.633 -13.664 -13.375 1 98.62 87 HIS A O 1
ATOM 691 N N . PHE A 1 88 ? -10.664 -15.547 -14.672 1 98.56 88 PHE A N 1
ATOM 692 C CA . PHE A 1 88 ? -9.562 -15.117 -15.516 1 98.56 88 PHE A CA 1
ATOM 693 C C . PHE A 1 88 ? -9.938 -13.875 -16.312 1 98.56 88 PHE A C 1
ATOM 695 O O . PHE A 1 88 ? -11.086 -13.727 -16.734 1 98.56 88 PHE A O 1
ATOM 702 N N . ALA A 1 89 ? -8.961 -13.031 -16.562 1 97.56 89 ALA A N 1
ATOM 703 C CA . ALA A 1 89 ? -9.133 -11.766 -17.266 1 97.56 89 ALA A CA 1
ATOM 704 C C . ALA A 1 89 ? -9.414 -11.992 -18.75 1 97.56 89 ALA A C 1
ATOM 706 O O . ALA A 1 89 ? -10.164 -11.227 -19.359 1 97.56 89 ALA A O 1
ATOM 707 N N . TYR A 1 90 ? -8.836 -13.031 -19.344 1 97.12 90 TYR A N 1
ATOM 708 C CA . TYR A 1 90 ? -8.945 -13.266 -20.781 1 97.12 90 TYR A CA 1
ATOM 709 C C . TYR A 1 90 ? -9.859 -14.453 -21.062 1 97.12 90 TYR A C 1
ATOM 711 O O . TYR A 1 90 ? -9.836 -15.453 -20.344 1 97.12 90 TYR A O 1
ATOM 719 N N . PRO A 1 91 ? -10.578 -14.336 -22.125 1 96.69 91 PRO A N 1
ATOM 720 C CA . PRO A 1 91 ? -11.547 -15.391 -22.453 1 96.69 91 PRO A CA 1
ATOM 721 C C . PRO A 1 91 ? -10.883 -16.734 -22.703 1 96.69 91 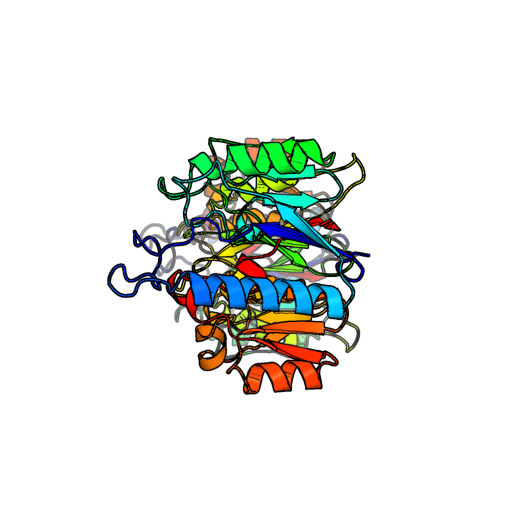PRO A C 1
ATOM 723 O O . PRO A 1 91 ? -11.484 -17.781 -22.438 1 96.69 91 PRO A O 1
ATOM 726 N N . GLU A 1 92 ? -9.664 -16.75 -23.125 1 96.88 92 GLU A N 1
ATOM 727 C CA . GLU A 1 92 ? -8.945 -17.984 -23.453 1 96.88 92 GLU A CA 1
ATOM 728 C C . GLU A 1 92 ? -8.867 -18.906 -22.25 1 96.88 92 GLU A C 1
ATOM 730 O O . GLU A 1 92 ? -8.828 -20.141 -22.406 1 96.88 92 GLU A O 1
ATOM 735 N N . ARG A 1 93 ? -8.914 -18.297 -21.016 1 97.56 93 ARG A N 1
ATOM 736 C CA . ARG A 1 93 ? -8.742 -19.125 -19.812 1 97.56 93 ARG A CA 1
ATOM 737 C C . ARG A 1 93 ? -10 -19.109 -18.953 1 97.56 93 ARG A C 1
ATOM 739 O O . ARG A 1 93 ? -10.031 -19.719 -17.875 1 97.56 93 ARG A O 1
ATOM 746 N N . ALA A 1 94 ? -11.055 -18.453 -19.328 1 96.12 94 ALA A N 1
ATOM 747 C CA . ALA A 1 94 ? -12.227 -18.141 -18.516 1 96.12 94 ALA A CA 1
ATOM 748 C C . ALA A 1 94 ? -12.93 -19.422 -18.062 1 96.12 94 ALA A C 1
ATOM 750 O O . ALA A 1 94 ? -13.508 -19.469 -16.984 1 96.12 94 ALA A O 1
ATOM 751 N N . GLY A 1 95 ? -12.859 -20.516 -18.859 1 97.12 95 GLY A N 1
ATOM 752 C CA . GLY A 1 95 ? -13.586 -21.734 -18.547 1 97.12 95 GLY A CA 1
ATOM 753 C C . GLY A 1 95 ? -12.82 -22.672 -17.641 1 97.12 95 GLY A C 1
ATOM 754 O O . GLY A 1 95 ? -13.375 -23.656 -17.141 1 97.12 95 GLY A O 1
ATOM 755 N N . GLU A 1 96 ? -11.602 -22.391 -17.281 1 98.25 96 GLU A N 1
ATOM 756 C CA . GLU A 1 96 ? -10.734 -23.297 -16.531 1 98.25 96 GLU A CA 1
ATOM 757 C C . GLU A 1 96 ? -11.25 -23.531 -15.117 1 98.25 96 GLU A C 1
ATOM 759 O O . GLU A 1 96 ? -11.023 -24.594 -14.539 1 98.25 96 GLU A O 1
ATOM 764 N N . PHE A 1 97 ? -11.969 -22.516 -14.578 1 98.19 97 PHE A N 1
ATOM 765 C CA . PHE A 1 97 ? -12.383 -22.594 -13.18 1 98.19 97 PHE A CA 1
ATOM 766 C C . PHE A 1 97 ? -13.227 -23.828 -12.922 1 98.19 97 PHE A C 1
ATOM 768 O O . PHE A 1 97 ? -13.203 -24.391 -11.828 1 98.19 97 PHE A O 1
ATOM 775 N N . VAL A 1 98 ? -13.945 -24.359 -13.922 1 98.19 98 VAL A N 1
ATOM 776 C CA . VAL A 1 98 ? -14.828 -25.516 -13.766 1 98.19 98 VAL A CA 1
ATOM 777 C C . VAL A 1 98 ? -14.016 -26.75 -13.422 1 98.19 98 VAL A C 1
ATOM 779 O O . VAL A 1 98 ? -14.406 -27.547 -12.562 1 98.19 98 VAL A O 1
ATOM 782 N N . TYR A 1 99 ? -12.898 -26.891 -14.078 1 98.44 99 TYR A N 1
ATOM 783 C CA . TYR A 1 99 ? -12.039 -28.047 -13.859 1 98.44 99 TYR A CA 1
ATOM 784 C C . TYR A 1 99 ? -11.312 -27.938 -12.523 1 98.44 99 TYR A C 1
ATOM 786 O O . TYR A 1 99 ? -11.188 -28.938 -11.797 1 98.44 99 TYR A O 1
ATOM 794 N N . TYR A 1 100 ? -10.859 -26.734 -12.172 1 98.69 100 TYR A N 1
ATOM 795 C CA . TYR A 1 100 ? -10.227 -26.516 -10.883 1 98.69 100 TYR A CA 1
ATOM 796 C C . TYR A 1 100 ? -11.211 -26.766 -9.742 1 98.69 100 TYR A C 1
ATOM 798 O O . TYR A 1 100 ? -10.867 -27.406 -8.75 1 98.69 100 TYR A O 1
ATOM 806 N N . GLN A 1 101 ? -12.406 -26.25 -9.922 1 98.69 101 GLN A N 1
ATOM 807 C CA . GLN A 1 101 ? -13.438 -26.438 -8.906 1 98.69 101 GLN A CA 1
ATOM 808 C C . GLN A 1 101 ? -13.688 -27.922 -8.648 1 98.69 101 GLN A C 1
ATOM 810 O O . GLN A 1 101 ? -13.727 -28.359 -7.496 1 98.69 101 GLN A O 1
ATOM 815 N N . ARG A 1 102 ? -13.867 -28.656 -9.719 1 98.5 102 ARG A N 1
ATOM 816 C CA . ARG A 1 102 ? -14.094 -30.094 -9.617 1 98.5 102 ARG A CA 1
ATOM 817 C C . ARG A 1 102 ? -12.953 -30.781 -8.867 1 98.5 102 ARG A C 1
ATOM 819 O O . ARG A 1 102 ? -13.188 -31.594 -7.977 1 98.5 102 ARG A O 1
ATOM 826 N N . PHE A 1 103 ? -11.766 -30.438 -9.18 1 98.44 103 PHE A N 1
ATOM 827 C CA . PHE A 1 103 ? -10.586 -31.031 -8.547 1 98.44 103 PHE A CA 1
ATOM 828 C C . PHE A 1 103 ? -10.555 -30.719 -7.059 1 98.44 103 PHE A C 1
ATOM 830 O O . PHE A 1 103 ? -10.453 -31.625 -6.23 1 98.44 103 PHE A O 1
ATOM 837 N N . PHE A 1 104 ? -10.656 -29.422 -6.691 1 98.62 104 PHE A N 1
ATOM 838 C CA . PHE A 1 104 ? -10.562 -29 -5.301 1 98.62 104 PHE A CA 1
ATOM 839 C C . PHE A 1 104 ? -11.656 -29.641 -4.461 1 98.62 104 PHE A C 1
ATOM 841 O O . PHE A 1 104 ? -11.398 -30.125 -3.357 1 98.62 104 PHE A O 1
ATOM 848 N N . GLU A 1 105 ? -12.852 -29.656 -4.98 1 98.44 105 GLU A N 1
ATOM 849 C CA . GLU A 1 105 ? -13.961 -30.266 -4.254 1 98.44 105 GLU A CA 1
ATOM 850 C C . GLU A 1 105 ? -13.75 -31.766 -4.062 1 98.44 105 GLU A C 1
ATOM 852 O O . GLU A 1 105 ? -14.102 -32.312 -3.02 1 98.44 105 GLU A O 1
ATOM 857 N N . SER A 1 106 ? -13.164 -32.438 -5.047 1 98.19 106 SER A N 1
ATOM 858 C CA . SER A 1 106 ? -12.922 -33.875 -4.977 1 98.19 106 SER A CA 1
ATOM 859 C C . SER A 1 106 ? -11.945 -34.219 -3.863 1 98.19 106 SER A C 1
ATOM 861 O O . SER A 1 106 ? -11.953 -35.344 -3.348 1 98.19 106 SER A O 1
ATOM 863 N N . ILE A 1 107 ? -11.141 -33.25 -3.463 1 97.06 107 ILE A N 1
ATOM 864 C CA . ILE A 1 107 ? -10.156 -33.531 -2.428 1 97.06 107 ILE A CA 1
ATOM 865 C C . ILE A 1 107 ? -10.523 -32.812 -1.142 1 97.06 107 ILE A C 1
ATOM 867 O O . ILE A 1 107 ? -9.664 -32.562 -0.284 1 97.06 107 ILE A O 1
ATOM 871 N N . GLY A 1 108 ? -11.703 -32.25 -1.035 1 97.62 108 GLY A N 1
ATOM 872 C CA . GLY A 1 108 ? -12.281 -31.859 0.241 1 97.62 108 GLY A CA 1
ATOM 873 C C . GLY A 1 108 ? -12.18 -30.359 0.501 1 97.62 108 GLY A C 1
ATOM 874 O O . GLY A 1 108 ? -12.336 -29.922 1.639 1 97.62 108 GLY A O 1
ATOM 875 N N . TYR A 1 109 ? -11.859 -29.578 -0.468 1 98.12 109 TYR A N 1
ATOM 876 C CA . TYR A 1 109 ? -11.82 -28.125 -0.297 1 98.12 109 TYR A CA 1
ATOM 877 C C . TYR A 1 109 ? -13.172 -27.5 -0.592 1 98.12 109 TYR A C 1
ATOM 879 O O . TYR A 1 109 ? -13.953 -28.031 -1.392 1 98.12 109 TYR A O 1
ATOM 887 N N . GLU A 1 110 ? -13.453 -26.422 0.115 1 98.12 110 GLU A N 1
ATOM 888 C CA . GLU A 1 110 ? -14.586 -25.547 -0.186 1 98.12 110 GLU A CA 1
ATOM 889 C C . GLU A 1 110 ? -14.195 -24.453 -1.161 1 98.12 110 GLU A C 1
ATOM 891 O O . GLU A 1 110 ? -13.211 -23.734 -0.941 1 98.12 110 GLU A O 1
ATOM 896 N N . THR A 1 111 ? -14.992 -24.328 -2.223 1 98.38 111 THR A N 1
ATOM 897 C CA . THR A 1 111 ? -14.594 -23.375 -3.252 1 98.38 111 THR A CA 1
ATOM 898 C C . THR A 1 111 ? -15.539 -22.172 -3.275 1 98.38 111 THR A C 1
ATOM 900 O O . THR A 1 111 ? -16.719 -22.312 -2.955 1 98.38 111 THR A O 1
ATOM 903 N N . PHE A 1 112 ? -15.008 -21 -3.551 1 98.44 112 PHE A N 1
ATOM 904 C CA . PHE A 1 112 ? -15.734 -19.75 -3.789 1 98.44 112 PHE A CA 1
ATOM 905 C C . PHE A 1 112 ? -15.375 -19.172 -5.152 1 98.44 112 PHE A C 1
ATOM 907 O O . PHE A 1 112 ? -14.195 -19.094 -5.512 1 98.44 112 PHE A O 1
ATOM 914 N N . TYR A 1 113 ? -16.375 -18.859 -5.93 1 98.25 113 TYR A N 1
ATOM 915 C CA . TYR A 1 113 ? -16.172 -18.266 -7.246 1 98.25 113 TYR A CA 1
ATOM 916 C C . TYR A 1 113 ? -17.016 -17.016 -7.414 1 98.25 113 TYR A C 1
ATOM 918 O O . TYR A 1 113 ? -18.219 -17.031 -7.176 1 98.25 113 TYR A O 1
ATOM 926 N N . ASN A 1 114 ? -16.391 -15.914 -7.727 1 98.06 114 ASN A N 1
ATOM 927 C CA . ASN A 1 114 ? -17.047 -14.641 -8.008 1 98.06 114 ASN A CA 1
ATOM 928 C C . ASN A 1 114 ? -16.922 -14.25 -9.469 1 98.06 114 ASN A C 1
ATOM 930 O O . ASN A 1 114 ? -15.844 -13.836 -9.914 1 98.06 114 ASN A O 1
ATOM 934 N N . LYS A 1 115 ? -17.969 -14.25 -10.258 1 96.81 115 LYS A N 1
ATOM 935 C CA . LYS A 1 115 ? -17.953 -14 -11.695 1 96.81 115 LYS A CA 1
ATOM 936 C C . LYS A 1 115 ? -17.875 -12.508 -11.992 1 96.81 115 LYS A C 1
ATOM 938 O O . LYS A 1 115 ? -17.672 -12.109 -13.141 1 96.81 115 LYS A O 1
ATOM 943 N N . GLU A 1 116 ? -18 -11.695 -10.977 1 97.5 116 GLU A N 1
ATOM 944 C CA . GLU A 1 116 ? -18.031 -10.25 -11.188 1 97.5 116 GLU A CA 1
ATOM 945 C C . GLU A 1 116 ? -16.641 -9.641 -11.023 1 97.5 116 GLU A C 1
ATOM 947 O O . GLU A 1 116 ? -16.406 -8.492 -11.414 1 97.5 116 GLU A O 1
ATOM 952 N N . LEU A 1 117 ? -15.719 -10.383 -10.398 1 98.25 117 LEU A N 1
ATOM 953 C CA . LEU A 1 117 ? -14.398 -9.836 -10.094 1 98.25 117 LEU A CA 1
ATOM 954 C C . LEU A 1 117 ? -13.305 -10.703 -10.703 1 98.25 117 LEU A C 1
ATOM 956 O O . LEU A 1 117 ? -13.211 -11.891 -10.406 1 98.25 117 LEU A O 1
ATOM 960 N N . VAL A 1 118 ? -12.484 -10.062 -11.445 1 98.5 118 VAL A N 1
ATOM 961 C CA . VAL A 1 118 ? -11.359 -10.742 -12.086 1 98.5 118 VAL A CA 1
ATOM 962 C C . VAL A 1 118 ? -10.203 -10.859 -11.102 1 98.5 118 VAL A C 1
ATOM 964 O O . VAL A 1 118 ? -9.789 -9.867 -10.492 1 98.5 118 VAL A O 1
ATOM 967 N N . HIS A 1 119 ? -9.742 -12.016 -10.891 1 98.62 119 HIS A N 1
ATOM 968 C CA . HIS A 1 119 ? -8.555 -12.312 -10.109 1 98.62 119 HIS A CA 1
ATOM 969 C C . HIS A 1 119 ? -7.945 -13.656 -10.508 1 98.62 119 HIS A C 1
ATOM 971 O O . HIS A 1 119 ? -8.672 -14.617 -10.773 1 98.62 119 HIS A O 1
ATOM 977 N N . GLU A 1 120 ? -6.605 -13.719 -10.469 1 98.69 120 GLU A N 1
ATOM 978 C CA . GLU A 1 120 ? -6.008 -14.906 -11.062 1 98.69 120 GLU A CA 1
ATOM 979 C C . GLU A 1 120 ? -5.168 -15.672 -10.047 1 98.69 120 GLU A C 1
ATOM 981 O O . GLU A 1 120 ? -4.059 -16.109 -10.344 1 98.69 120 GLU A O 1
ATOM 986 N N . GLY A 1 121 ? -5.688 -15.82 -8.852 1 98.56 121 GLY A N 1
ATOM 987 C CA . GLY A 1 121 ? -5.203 -16.75 -7.844 1 98.56 121 GLY A CA 1
ATOM 988 C C . GLY A 1 121 ? -3.77 -16.484 -7.422 1 98.56 121 GLY A C 1
ATOM 989 O O . GLY A 1 121 ? -3.379 -15.328 -7.234 1 98.56 121 GLY A O 1
ATOM 990 N N . ALA A 1 122 ? -3.016 -17.562 -7.215 1 98.44 122 ALA A N 1
ATOM 991 C CA . ALA A 1 122 ? -1.642 -17.469 -6.73 1 98.44 122 ALA A CA 1
ATOM 992 C C . ALA A 1 122 ? -0.72 -16.891 -7.801 1 98.44 122 ALA A C 1
ATOM 994 O O . ALA A 1 122 ? 0.42 -16.516 -7.512 1 98.44 122 ALA A O 1
ATOM 995 N N . GLY A 1 123 ? -1.203 -16.734 -9 1 98.38 123 GLY A N 1
ATOM 996 C CA . GLY A 1 123 ? -0.477 -15.922 -9.961 1 98.38 123 GLY A CA 1
ATOM 997 C C . GLY A 1 123 ? -0.374 -14.461 -9.547 1 98.38 123 GLY A C 1
ATOM 998 O O . GLY A 1 123 ? 0.595 -13.781 -9.883 1 98.38 123 GLY A O 1
ATOM 999 N N . ASP A 1 124 ? -1.419 -14.062 -8.773 1 98.56 124 ASP A N 1
ATOM 1000 C CA . ASP A 1 124 ? -1.464 -12.641 -8.43 1 98.56 124 ASP A CA 1
ATOM 1001 C C . ASP A 1 124 ? -1.583 -12.445 -6.918 1 98.56 124 ASP A C 1
ATOM 1003 O O . ASP A 1 124 ? -1.747 -11.32 -6.445 1 98.56 124 ASP A O 1
ATOM 1007 N N . ALA A 1 125 ? -1.523 -13.461 -6.156 1 98.62 125 ALA A N 1
ATOM 1008 C CA . ALA A 1 125 ? -1.613 -13.266 -4.711 1 98.62 125 ALA A CA 1
ATOM 1009 C C . ALA A 1 125 ? -0.834 -14.344 -3.963 1 98.62 125 ALA A C 1
ATOM 1011 O O . ALA A 1 125 ? -1.103 -15.539 -4.125 1 98.62 125 ALA A O 1
ATOM 1012 N N . LEU A 1 126 ? 0.067 -13.953 -3.166 1 98.38 126 LEU A N 1
ATOM 1013 C CA . LEU A 1 126 ? 0.929 -14.898 -2.465 1 98.38 126 LEU A CA 1
ATOM 1014 C C . LEU A 1 126 ? 1.021 -14.547 -0.982 1 98.38 126 LEU A C 1
ATOM 1016 O O . LEU A 1 126 ? 1.113 -13.375 -0.619 1 98.38 126 LEU A O 1
ATOM 1020 N N . TRP A 1 127 ? 0.916 -15.586 -0.139 1 97.5 127 TRP A N 1
ATOM 1021 C CA . TRP A 1 127 ? 1.028 -15.438 1.309 1 97.5 127 TRP A CA 1
ATOM 1022 C C . TRP A 1 127 ? 2.475 -15.188 1.719 1 97.5 127 TRP A C 1
ATOM 1024 O O . TRP A 1 127 ? 3.395 -15.812 1.186 1 97.5 127 TRP A O 1
ATOM 1034 N N . CYS A 1 128 ? 2.666 -14.188 2.588 1 95.69 128 CYS A N 1
ATOM 1035 C CA . CYS A 1 128 ? 3.998 -13.93 3.125 1 95.69 128 CYS A CA 1
ATOM 1036 C C . CYS A 1 128 ? 3.92 -13.469 4.574 1 95.69 128 CYS A C 1
ATOM 1038 O O . CYS A 1 128 ? 2.852 -13.5 5.184 1 95.69 128 CYS A O 1
ATOM 1040 N N . SER A 1 129 ? 5.039 -13.094 5.188 1 91.62 129 SER A N 1
ATOM 1041 C CA . SER A 1 129 ? 5.219 -12.523 6.516 1 91.62 129 SER A CA 1
ATOM 1042 C C . SER A 1 129 ? 4.969 -13.555 7.605 1 91.62 129 SER A C 1
ATOM 1044 O O . SER A 1 129 ? 4.75 -14.734 7.312 1 91.62 129 SER A O 1
ATOM 1046 N N . LYS A 1 130 ? 5.102 -13.125 8.82 1 88.06 130 LYS A N 1
ATOM 1047 C CA . LYS A 1 130 ? 4.973 -14 9.984 1 88.06 130 LYS A CA 1
ATOM 1048 C C . LYS A 1 130 ? 3.58 -14.633 10.047 1 88.06 130 LYS A C 1
ATOM 1050 O O . LYS A 1 130 ? 2.574 -13.938 9.891 1 88.06 130 LYS A O 1
ATOM 1055 N N . GLY A 1 131 ? 3.572 -15.961 10.164 1 87.56 131 GLY A N 1
ATOM 1056 C CA . GLY A 1 131 ? 2.318 -16.688 10.289 1 87.56 131 GLY A CA 1
ATOM 1057 C C . GLY A 1 131 ? 1.574 -16.812 8.977 1 87.56 131 GLY A C 1
ATOM 1058 O O . GLY A 1 131 ? 0.475 -17.375 8.93 1 87.56 131 GLY A O 1
ATOM 1059 N N . MET A 1 132 ? 2.174 -16.281 7.863 1 90.56 132 MET A N 1
ATOM 1060 C CA . MET A 1 132 ? 1.541 -16.312 6.547 1 90.56 132 MET A CA 1
ATOM 1061 C C . MET A 1 132 ? 0.159 -15.672 6.594 1 90.56 132 MET A C 1
ATOM 1063 O O . MET A 1 132 ? -0.812 -16.234 6.09 1 90.56 132 MET A O 1
ATOM 1067 N N . ASN A 1 133 ? 0.136 -14.586 7.312 1 94.31 133 ASN A N 1
ATOM 1068 C CA . ASN A 1 133 ? -1.136 -13.906 7.527 1 94.31 133 ASN A CA 1
ATOM 1069 C C . ASN A 1 133 ? -1.226 -12.617 6.711 1 94.31 133 ASN A C 1
ATOM 1071 O O . ASN A 1 133 ? -2.055 -11.758 6.996 1 94.31 133 ASN A O 1
ATOM 1075 N N . THR A 1 134 ? -0.318 -12.492 5.766 1 97.44 134 THR A N 1
ATOM 1076 C CA . THR A 1 134 ? -0.354 -11.383 4.82 1 97.44 134 THR A CA 1
ATOM 1077 C C . THR A 1 134 ? -0.401 -11.891 3.385 1 97.44 134 THR A C 1
ATOM 1079 O O . THR A 1 134 ? 0.466 -12.664 2.965 1 97.44 134 THR A O 1
ATOM 1082 N N . LEU A 1 135 ? -1.419 -11.531 2.717 1 98.31 135 LEU A N 1
ATOM 1083 C CA . LEU A 1 135 ? -1.571 -11.867 1.306 1 98.31 135 LEU A CA 1
ATOM 1084 C C . LEU A 1 135 ? -1.217 -10.68 0.423 1 98.31 135 LEU A C 1
ATOM 1086 O O . LEU A 1 135 ? -1.957 -9.695 0.374 1 98.31 135 LEU A O 1
ATOM 1090 N N . VAL A 1 136 ? -0.075 -10.688 -0.24 1 98.69 136 VAL A N 1
ATOM 1091 C CA . VAL A 1 136 ? 0.271 -9.656 -1.214 1 98.69 136 VAL A CA 1
ATOM 1092 C C . VAL A 1 136 ? -0.438 -9.938 -2.537 1 98.69 136 VAL A C 1
ATOM 1094 O O . VAL A 1 136 ? -0.204 -10.977 -3.166 1 98.69 136 VAL A O 1
ATOM 1097 N N . SER A 1 137 ? -1.287 -9.047 -2.93 1 98.69 137 SER A N 1
ATOM 1098 C CA . SER A 1 137 ? -2.129 -9.219 -4.109 1 98.69 137 SER A CA 1
ATOM 1099 C C . SER A 1 137 ? -1.764 -8.219 -5.203 1 98.69 137 SER A C 1
ATOM 1101 O O . SER A 1 137 ? -1.971 -7.016 -5.043 1 98.69 137 SER A O 1
ATOM 1103 N N . GLY A 1 138 ? -1.232 -8.789 -6.281 1 98.5 138 GLY A N 1
ATOM 1104 C CA . GLY A 1 138 ? -0.967 -7.953 -7.441 1 98.5 138 GLY A CA 1
ATOM 1105 C C . GLY A 1 138 ? -2.229 -7.461 -8.125 1 98.5 138 GLY A C 1
ATOM 1106 O O . GLY A 1 138 ? -3.193 -8.211 -8.273 1 98.5 138 GLY A O 1
ATOM 1107 N N . VAL A 1 139 ? -2.262 -6.152 -8.477 1 98.31 139 VAL A N 1
ATOM 1108 C CA . VAL A 1 139 ? -3.412 -5.59 -9.18 1 98.31 139 VAL A CA 1
ATOM 1109 C C . VAL A 1 139 ? -2.945 -4.844 -10.422 1 98.31 139 VAL A C 1
ATOM 1111 O O . VAL A 1 139 ? -1.796 -4.402 -10.5 1 98.31 139 VAL A O 1
ATOM 1114 N N . GLY A 1 140 ? -3.92 -4.699 -11.422 1 95.56 140 GLY A N 1
ATOM 1115 C CA . GLY A 1 140 ? -3.631 -3.979 -12.648 1 95.56 140 GLY A CA 1
ATOM 1116 C C . GLY A 1 140 ? -3.916 -4.793 -13.898 1 95.56 140 GLY A C 1
ATOM 1117 O O . GLY A 1 140 ? -5.055 -4.832 -14.375 1 95.56 140 GLY A O 1
ATOM 1118 N N . PRO A 1 141 ? -2.959 -5.605 -14.289 1 95 141 PRO A N 1
ATOM 1119 C CA . PRO A 1 141 ? -3.139 -6.242 -15.602 1 95 141 PRO A CA 1
ATOM 1120 C C . PRO A 1 141 ? -4.113 -7.418 -15.555 1 95 141 PRO A C 1
ATOM 1122 O O . PRO A 1 141 ? -4.957 -7.559 -16.438 1 95 141 PRO A O 1
ATOM 1125 N N . ARG A 1 142 ? -3.967 -8.258 -14.461 1 97.75 142 ARG A N 1
ATOM 1126 C CA . ARG A 1 142 ? -4.676 -9.531 -14.516 1 97.75 142 ARG A CA 1
ATOM 1127 C C . ARG A 1 142 ? -5.676 -9.648 -13.367 1 97.75 142 ARG A C 1
ATOM 1129 O O . ARG A 1 142 ? -6.551 -10.516 -13.383 1 97.75 142 ARG A O 1
ATOM 1136 N N . SER A 1 143 ? -5.551 -8.836 -12.367 1 98.38 143 SER A N 1
ATOM 1137 C CA . SER A 1 143 ? -6.43 -8.906 -11.203 1 98.38 143 SER A CA 1
ATOM 1138 C C . SER A 1 143 ? -6.93 -7.527 -10.797 1 98.38 143 SER A C 1
ATOM 1140 O O . SER A 1 143 ? -6.172 -6.555 -10.812 1 98.38 143 SER A O 1
ATOM 1142 N N . ASP A 1 144 ? -8.227 -7.48 -10.492 1 97.75 144 ASP A N 1
ATOM 1143 C CA . ASP A 1 144 ? -8.93 -6.262 -10.102 1 97.75 144 ASP A CA 1
ATOM 1144 C C . ASP A 1 144 ? -8.711 -5.953 -8.617 1 97.75 144 ASP A C 1
ATOM 1146 O O . ASP A 1 144 ? -8.812 -6.844 -7.773 1 97.75 144 ASP A O 1
ATOM 1150 N N . HIS A 1 145 ? -8.383 -4.645 -8.344 1 97.56 145 HIS A N 1
ATOM 1151 C CA . HIS A 1 145 ? -8.164 -4.242 -6.957 1 97.56 145 HIS A CA 1
ATOM 1152 C C . HIS A 1 145 ? -9.398 -4.504 -6.102 1 97.56 145 HIS A C 1
ATOM 1154 O O . HIS A 1 145 ? -9.281 -4.766 -4.902 1 97.56 145 HIS A O 1
ATOM 1160 N N . ARG A 1 146 ? -10.617 -4.469 -6.668 1 97.88 146 ARG A N 1
ATOM 1161 C CA . ARG A 1 146 ? -11.867 -4.695 -5.945 1 97.88 146 ARG A CA 1
ATOM 1162 C C . ARG A 1 146 ? -11.93 -6.113 -5.391 1 97.88 146 ARG A C 1
ATOM 1164 O O . ARG A 1 146 ? -12.695 -6.395 -4.469 1 97.88 146 ARG A O 1
ATOM 1171 N N . SER A 1 147 ? -11.062 -7.012 -5.871 1 98.44 147 SER A N 1
ATOM 1172 C CA . SER A 1 147 ? -11.039 -8.391 -5.402 1 98.44 147 SER A CA 1
ATOM 1173 C C . SER A 1 147 ? -10.43 -8.492 -4.008 1 98.44 147 SER A C 1
ATOM 1175 O O . SER A 1 147 ? -10.672 -9.461 -3.289 1 98.44 147 SER A O 1
ATOM 1177 N N . CYS A 1 148 ? -9.602 -7.52 -3.646 1 98.5 148 CYS A N 1
ATOM 1178 C CA . CYS A 1 148 ? -8.914 -7.578 -2.363 1 98.5 148 CYS A CA 1
ATOM 1179 C C . CYS A 1 148 ? -9.906 -7.703 -1.213 1 98.5 148 CYS A C 1
ATOM 1181 O O . CYS A 1 148 ? -9.75 -8.562 -0.343 1 98.5 148 CYS A O 1
ATOM 1183 N N . SER A 1 149 ? -10.914 -6.879 -1.222 1 97.06 149 SER A N 1
ATOM 1184 C CA . SER A 1 149 ? -11.906 -6.922 -0.158 1 97.06 149 SER A CA 1
ATOM 1185 C C . SER A 1 149 ? -12.734 -8.203 -0.222 1 97.06 149 SER A C 1
ATOM 1187 O O . SER A 1 149 ? -13.109 -8.758 0.812 1 97.06 149 SER A O 1
ATOM 1189 N N . ASP A 1 150 ? -13.047 -8.648 -1.428 1 98.12 150 ASP A N 1
ATOM 1190 C CA . ASP A 1 150 ? -13.812 -9.875 -1.621 1 98.12 150 ASP A CA 1
ATOM 1191 C C . ASP A 1 150 ? -13.039 -11.086 -1.104 1 98.12 150 ASP A C 1
ATOM 1193 O O . ASP A 1 150 ? -13.609 -11.977 -0.469 1 98.12 150 ASP A O 1
ATOM 1197 N N . ILE A 1 151 ? -11.758 -11.156 -1.337 1 98.38 151 ILE A N 1
ATOM 1198 C CA . ILE A 1 151 ? -10.875 -12.219 -0.865 1 98.38 151 ILE A CA 1
ATOM 1199 C C . ILE A 1 151 ? -10.836 -12.219 0.662 1 98.38 151 ILE A C 1
ATOM 1201 O O . ILE A 1 151 ? -10.992 -13.266 1.293 1 98.38 151 ILE A O 1
ATOM 1205 N N . SER A 1 152 ? -10.633 -11.016 1.213 1 96.81 152 SER A N 1
ATOM 1206 C CA . SER A 1 152 ? -10.562 -10.875 2.662 1 96.81 152 SER A CA 1
ATOM 1207 C C . SER A 1 152 ? -11.812 -11.43 3.34 1 96.81 152 SER A C 1
ATOM 1209 O O . SER A 1 152 ? -11.727 -12.047 4.402 1 96.81 152 SER A O 1
ATOM 1211 N N . LYS A 1 153 ? -12.938 -11.242 2.723 1 95.81 153 LYS A N 1
ATOM 1212 C CA . LYS A 1 153 ? -14.211 -11.664 3.293 1 95.81 153 LYS A CA 1
ATOM 1213 C C . LYS A 1 153 ? -14.422 -13.164 3.125 1 95.81 153 LYS A C 1
ATOM 1215 O O . LYS A 1 153 ? -14.844 -13.852 4.062 1 95.81 153 LYS A O 1
ATOM 1220 N N . ASN A 1 154 ? -14.031 -13.695 2.031 1 96.75 154 ASN A N 1
ATOM 1221 C CA . ASN A 1 154 ? -14.484 -15.039 1.66 1 96.75 154 ASN A CA 1
ATOM 1222 C C . ASN A 1 154 ? -13.453 -16.094 2.021 1 96.75 154 ASN A C 1
ATOM 1224 O O . ASN A 1 154 ? -13.75 -17.297 2.016 1 96.75 154 ASN A O 1
ATOM 1228 N N . LEU A 1 155 ? -12.242 -15.688 2.408 1 97.06 155 LEU A N 1
ATOM 1229 C CA . LEU A 1 155 ? -11.203 -16.672 2.715 1 97.06 155 LEU A CA 1
ATOM 1230 C C . LEU A 1 155 ? -11.047 -16.844 4.223 1 97.06 155 LEU A C 1
ATOM 1232 O O . LEU A 1 155 ? -10.203 -17.609 4.68 1 97.06 155 LEU A O 1
ATOM 1236 N N . LEU A 1 156 ? -11.852 -16.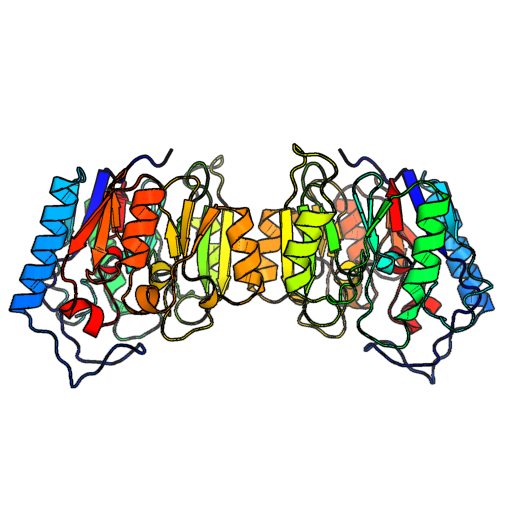156 5.008 1 95 156 LEU A N 1
ATOM 1237 C CA . LEU A 1 156 ? -11.836 -16.344 6.453 1 95 156 LEU A CA 1
ATOM 1238 C C . LEU A 1 156 ? -12.258 -17.75 6.824 1 95 156 LEU A C 1
ATOM 1240 O O . LEU A 1 156 ? -13.312 -18.234 6.375 1 95 156 LEU A O 1
ATOM 1244 N N . ILE A 1 157 ? -11.469 -18.406 7.652 1 93.88 157 ILE A N 1
ATOM 1245 C CA . ILE A 1 157 ? -11.773 -19.812 7.969 1 93.88 157 ILE A CA 1
ATOM 1246 C C . ILE A 1 157 ? -12.547 -19.891 9.281 1 93.88 157 ILE A C 1
ATOM 1248 O O . ILE A 1 157 ? -13.133 -20.922 9.602 1 93.88 157 ILE A O 1
ATOM 1252 N N . SER A 1 158 ? -12.453 -18.859 10.109 1 92 158 SER A N 1
ATOM 1253 C CA . SER A 1 158 ? -13.203 -18.734 11.352 1 92 158 SER A CA 1
ATOM 1254 C C . SER A 1 158 ? -13.445 -17.266 11.695 1 92 158 SER A C 1
ATOM 1256 O O . SER A 1 158 ? -12.883 -16.375 11.062 1 92 158 SER A O 1
ATOM 1258 N N . LYS A 1 159 ? -14.234 -17.047 12.68 1 89.69 159 LYS A N 1
ATOM 1259 C CA . LYS A 1 159 ? -14.547 -15.695 13.125 1 89.69 159 LYS A CA 1
ATOM 1260 C C . LYS A 1 159 ? -13.312 -15.016 13.719 1 89.69 159 LYS A C 1
ATOM 1262 O O . LYS A 1 159 ? -13.195 -13.789 13.664 1 89.69 159 LYS A O 1
ATOM 1267 N N . ASP A 1 160 ? -12.367 -15.852 14.203 1 92.38 160 ASP A N 1
ATOM 1268 C CA . ASP A 1 160 ? -11.195 -15.32 14.891 1 92.38 160 ASP A CA 1
ATOM 1269 C C . ASP A 1 160 ? -9.992 -15.266 13.953 1 92.38 160 ASP A C 1
ATOM 1271 O O . ASP A 1 160 ? -8.914 -14.812 14.344 1 92.38 160 ASP A O 1
ATOM 1275 N N . ASP A 1 161 ? -10.18 -15.742 12.719 1 91.88 161 ASP A N 1
ATOM 1276 C CA . ASP A 1 161 ? -9.102 -15.703 11.734 1 91.88 161 ASP A CA 1
ATOM 1277 C C . ASP A 1 161 ? -8.789 -14.266 11.312 1 91.88 161 ASP A C 1
ATOM 1279 O O . ASP A 1 161 ? -9.688 -13.43 11.219 1 91.88 161 ASP A O 1
ATOM 1283 N N . GLU A 1 162 ? -7.512 -14 11.297 1 92 162 GLU A N 1
ATOM 1284 C CA . GLU A 1 162 ? -7.113 -12.664 10.875 1 92 162 GLU A CA 1
ATOM 1285 C C . GLU A 1 162 ? -5.969 -12.719 9.867 1 92 162 GLU A C 1
ATOM 1287 O O . GLU A 1 162 ? -5 -13.453 10.062 1 92 162 GLU A O 1
ATOM 1292 N N . PHE A 1 163 ? -6.164 -12.062 8.781 1 96 163 PHE A N 1
ATOM 1293 C CA . PHE A 1 163 ? -5.094 -11.805 7.828 1 96 163 PHE A CA 1
ATOM 1294 C C . PHE A 1 163 ? -5.352 -10.508 7.062 1 96 163 PHE A C 1
ATOM 1296 O O . PHE A 1 163 ? -6.457 -9.969 7.109 1 96 163 PHE A O 1
ATOM 1303 N N . GLN A 1 164 ? -4.387 -9.992 6.461 1 96.44 164 GLN A N 1
ATOM 1304 C CA . GLN A 1 164 ? -4.52 -8.758 5.684 1 96.44 164 GLN A CA 1
ATOM 1305 C C . GLN A 1 164 ? -4.207 -9.008 4.211 1 96.44 164 GLN A C 1
ATOM 1307 O O . GLN A 1 164 ? -3.396 -9.875 3.875 1 96.44 164 GLN A O 1
ATOM 1312 N N . VAL A 1 165 ? -4.898 -8.336 3.369 1 98.44 165 VAL A N 1
ATOM 1313 C CA . VAL A 1 165 ? -4.594 -8.32 1.941 1 98.44 165 VAL A CA 1
ATOM 1314 C C . VAL A 1 165 ? -3.895 -7.012 1.581 1 98.44 165 VAL A C 1
ATOM 1316 O O . VAL A 1 165 ? -4.418 -5.926 1.846 1 98.44 165 VAL A O 1
ATOM 1319 N N . VAL A 1 166 ? -2.729 -7.094 1.074 1 98.56 166 VAL A N 1
ATOM 1320 C CA . VAL A 1 166 ? -1.92 -5.949 0.662 1 98.56 166 VAL A CA 1
ATOM 1321 C C . VAL A 1 166 ? -1.93 -5.832 -0.861 1 98.56 166 VAL A C 1
ATOM 1323 O O . VAL A 1 166 ? -1.32 -6.648 -1.557 1 98.56 166 VAL A O 1
ATOM 1326 N N . ALA A 1 167 ? -2.613 -4.812 -1.364 1 98.81 167 ALA A N 1
ATOM 1327 C CA . ALA A 1 167 ? -2.633 -4.586 -2.807 1 98.81 167 ALA A CA 1
ATOM 1328 C C . ALA A 1 167 ? -1.297 -4.031 -3.293 1 98.81 167 ALA A C 1
ATOM 1330 O O . ALA A 1 167 ? -0.689 -3.188 -2.629 1 98.81 167 ALA A O 1
ATOM 1331 N N . ALA A 1 168 ? -0.777 -4.523 -4.402 1 98.81 168 ALA A N 1
ATOM 1332 C CA . ALA A 1 168 ? 0.459 -4.066 -5.035 1 98.81 168 ALA A CA 1
ATOM 1333 C C . ALA A 1 168 ? 0.277 -3.906 -6.539 1 98.81 168 ALA A C 1
ATOM 1335 O O . ALA A 1 168 ? -0.036 -4.871 -7.242 1 98.81 168 ALA A O 1
ATOM 1336 N N . ARG A 1 169 ? 0.48 -2.746 -7.055 1 98.75 169 ARG A N 1
ATOM 1337 C CA . ARG A 1 169 ? 0.223 -2.465 -8.469 1 98.75 169 ARG A CA 1
ATOM 1338 C C . ARG A 1 169 ? 1.415 -2.861 -9.328 1 98.75 169 ARG A C 1
ATOM 1340 O O . ARG A 1 169 ? 2.527 -2.373 -9.125 1 98.75 169 ARG A O 1
ATOM 1347 N N . LEU A 1 170 ? 1.179 -3.688 -10.266 1 98.69 170 LEU A N 1
ATOM 1348 C CA . LEU A 1 170 ? 2.174 -4.043 -11.273 1 98.69 170 LEU A CA 1
ATOM 1349 C C . LEU A 1 170 ? 2.156 -3.051 -12.43 1 98.69 170 LEU A C 1
ATOM 1351 O O . LEU A 1 170 ? 1.088 -2.703 -12.938 1 98.69 170 LEU A O 1
ATOM 1355 N N . ILE A 1 171 ? 3.389 -2.621 -12.867 1 98.12 171 ILE A N 1
ATOM 1356 C CA . ILE A 1 171 ? 3.402 -1.554 -13.859 1 98.12 171 ILE A CA 1
ATOM 1357 C C . ILE A 1 171 ? 4.262 -1.971 -15.055 1 98.12 171 ILE A C 1
ATOM 1359 O O . ILE A 1 171 ? 4.375 -1.23 -16.031 1 98.12 171 ILE A O 1
ATOM 1363 N N . ASP A 1 172 ? 4.941 -3.049 -15.023 1 97.69 172 ASP A N 1
ATOM 1364 C CA . ASP A 1 172 ? 5.789 -3.586 -16.078 1 97.69 172 ASP A CA 1
ATOM 1365 C C . ASP A 1 172 ? 5.121 -4.773 -16.766 1 97.69 172 ASP A C 1
ATOM 1367 O O . ASP A 1 172 ? 4.945 -5.832 -16.156 1 97.69 172 ASP A O 1
ATOM 1371 N N . PRO A 1 173 ? 4.758 -4.668 -18.078 1 95.81 173 PRO A N 1
ATOM 1372 C CA . PRO A 1 173 ? 4.016 -5.727 -18.766 1 95.81 173 PRO A CA 1
ATOM 1373 C C . PRO A 1 173 ? 4.773 -7.051 -18.797 1 95.81 173 PRO A C 1
ATOM 1375 O O . PRO A 1 173 ? 4.168 -8.109 -18.984 1 95.81 173 PRO A O 1
ATOM 1378 N N . ARG A 1 174 ? 6.121 -7.066 -18.656 1 96.5 174 ARG A N 1
ATOM 1379 C CA . ARG A 1 174 ? 6.898 -8.297 -18.609 1 96.5 174 ARG A CA 1
ATOM 1380 C C . ARG A 1 174 ? 6.574 -9.109 -17.359 1 96.5 174 ARG A C 1
ATOM 1382 O O . ARG A 1 174 ? 6.793 -10.32 -17.328 1 96.5 174 ARG A O 1
ATOM 1389 N N . PHE A 1 175 ? 6.074 -8.375 -16.328 1 98.06 175 PHE A N 1
ATOM 1390 C CA . PHE A 1 175 ? 5.746 -8.977 -15.039 1 98.06 175 PHE A CA 1
ATOM 1391 C C . PHE A 1 175 ? 4.262 -8.805 -14.727 1 98.06 175 PHE A C 1
ATOM 1393 O O . PHE A 1 175 ? 3.902 -8.133 -13.758 1 98.06 175 PHE A O 1
ATOM 1400 N N . TYR A 1 176 ? 3.457 -9.508 -15.461 1 96.94 176 TYR A N 1
ATOM 1401 C CA . TYR A 1 176 ? 2.021 -9.258 -15.5 1 96.94 176 TYR A CA 1
ATOM 1402 C C . TYR A 1 176 ? 1.317 -9.953 -14.336 1 96.94 176 TYR A C 1
ATOM 1404 O O . TYR A 1 176 ? 0.131 -9.719 -14.094 1 96.94 176 TYR A O 1
ATOM 1412 N N . HIS A 1 177 ? 2.021 -10.906 -13.664 1 98.31 177 HIS A N 1
ATOM 1413 C CA . HIS A 1 177 ? 1.601 -11.57 -12.438 1 98.31 177 HIS A CA 1
ATOM 1414 C C . HIS A 1 177 ? 2.617 -11.359 -11.32 1 98.31 177 HIS A C 1
ATOM 1416 O O . HIS A 1 177 ? 3.82 -11.281 -11.578 1 98.31 177 HIS A O 1
ATOM 1422 N N . ILE A 1 178 ? 2.1 -11.336 -10.086 1 98.38 178 ILE A N 1
ATOM 1423 C CA . ILE A 1 178 ? 2.986 -11.047 -8.961 1 98.38 178 ILE A CA 1
ATOM 1424 C C . ILE A 1 178 ? 3.994 -12.188 -8.797 1 98.38 178 ILE A C 1
ATOM 1426 O O . ILE A 1 178 ? 5.141 -11.953 -8.406 1 98.38 178 ILE A O 1
ATOM 1430 N N . ASP A 1 179 ? 3.658 -13.406 -9.164 1 98.56 179 ASP A N 1
ATOM 1431 C CA . ASP A 1 179 ? 4.566 -14.531 -8.953 1 98.56 179 ASP A CA 1
ATOM 1432 C C . ASP A 1 179 ? 5.738 -14.484 -9.93 1 98.56 179 ASP A C 1
ATOM 1434 O O . ASP A 1 179 ? 6.711 -15.227 -9.781 1 98.56 179 ASP A O 1
ATOM 1438 N N . THR A 1 180 ? 5.711 -13.562 -10.93 1 98.44 180 THR A N 1
ATOM 1439 C CA . THR A 1 180 ? 6.828 -13.391 -11.852 1 98.44 180 THR A CA 1
ATOM 1440 C C . THR A 1 180 ? 7.887 -12.461 -11.25 1 98.44 180 THR A C 1
ATOM 1442 O O . THR A 1 180 ? 9.016 -12.406 -11.734 1 98.44 180 THR A O 1
ATOM 1445 N N . CYS A 1 181 ? 7.523 -11.734 -10.18 1 98.75 181 CYS A N 1
ATOM 1446 C CA . CYS A 1 181 ? 8.469 -10.742 -9.672 1 98.75 181 CYS A CA 1
ATOM 1447 C C . CYS A 1 181 ? 8.5 -10.75 -8.148 1 98.75 181 CYS A C 1
ATOM 1449 O O . CYS A 1 181 ? 9.109 -9.875 -7.535 1 98.75 181 CYS A O 1
ATOM 1451 N N . PHE A 1 182 ? 7.895 -11.625 -7.52 1 98.88 182 PHE A N 1
ATOM 1452 C CA . PHE A 1 182 ? 7.812 -11.734 -6.066 1 98.88 182 PHE A CA 1
ATOM 1453 C C . PHE A 1 182 ? 7.688 -13.188 -5.641 1 98.88 182 PHE A C 1
ATOM 1455 O O . PHE A 1 182 ? 6.863 -13.93 -6.176 1 98.88 182 PHE A O 1
ATOM 1462 N N . CYS A 1 183 ? 8.492 -13.656 -4.727 1 98.75 183 CYS A N 1
ATOM 1463 C CA . CYS A 1 183 ? 8.508 -15.031 -4.258 1 98.75 183 CYS A CA 1
ATOM 1464 C C . CYS A 1 183 ? 8.789 -15.102 -2.762 1 98.75 183 CYS A C 1
ATOM 1466 O O . CYS A 1 183 ? 9.945 -15.039 -2.342 1 98.75 183 CYS A O 1
ATOM 1468 N N . PRO A 1 184 ? 7.77 -15.258 -1.924 1 98.25 184 PRO A N 1
ATOM 1469 C CA . PRO A 1 184 ? 8.047 -15.492 -0.504 1 98.25 184 PRO A CA 1
ATOM 1470 C C . PRO A 1 184 ? 8.914 -16.734 -0.269 1 98.25 184 PRO A C 1
ATOM 1472 O O . PRO A 1 184 ? 8.648 -17.797 -0.829 1 98.25 184 PRO A O 1
ATOM 1475 N N . LEU A 1 185 ? 9.961 -16.547 0.502 1 97.69 185 LEU A N 1
ATOM 1476 C CA . LEU A 1 185 ? 10.891 -17.641 0.772 1 97.69 185 LEU A CA 1
ATOM 1477 C C . LEU A 1 185 ? 10.578 -18.297 2.111 1 97.69 185 LEU A C 1
ATOM 1479 O O . LEU A 1 185 ? 10.641 -19.516 2.234 1 97.69 185 LEU A O 1
ATOM 1483 N N . ASN A 1 186 ? 10.375 -17.547 3.107 1 95.88 186 ASN A N 1
ATOM 1484 C CA . ASN A 1 186 ? 9.961 -17.953 4.453 1 95.88 186 ASN A CA 1
ATOM 1485 C C . ASN A 1 186 ? 9.141 -16.859 5.129 1 95.88 186 ASN A C 1
ATOM 1487 O O . ASN A 1 186 ? 8.57 -15.992 4.457 1 95.88 186 ASN A O 1
ATOM 1491 N N . GLU A 1 187 ? 9.023 -16.891 6.406 1 95.12 187 GLU A N 1
ATOM 1492 C CA . GLU A 1 187 ? 8.141 -15.969 7.121 1 95.12 187 GLU A CA 1
ATOM 1493 C C . GLU A 1 187 ? 8.727 -14.562 7.164 1 95.12 187 GLU A C 1
ATOM 1495 O O . GLU A 1 187 ? 8.023 -13.602 7.5 1 95.12 187 GLU A O 1
ATOM 1500 N N . ASN A 1 188 ? 10 -14.414 6.707 1 95 188 ASN A N 1
ATOM 1501 C CA . ASN A 1 188 ? 10.656 -13.133 6.941 1 95 188 ASN A CA 1
ATOM 1502 C C . ASN A 1 188 ? 11.234 -12.555 5.648 1 95 188 ASN A C 1
ATOM 1504 O O . ASN A 1 188 ? 11.555 -11.367 5.586 1 95 188 ASN A O 1
ATOM 1508 N N . GLN A 1 189 ? 11.383 -13.406 4.672 1 97.44 189 GLN A N 1
ATOM 1509 C CA . GLN A 1 189 ? 12.109 -12.977 3.484 1 97.44 189 GLN A CA 1
ATOM 1510 C C . GLN A 1 189 ? 11.367 -13.359 2.209 1 97.44 189 GLN A C 1
ATOM 1512 O O . GLN A 1 189 ? 10.672 -14.383 2.172 1 97.44 189 GLN A O 1
ATOM 1517 N N . ALA A 1 190 ? 11.578 -12.555 1.198 1 98.44 190 ALA A N 1
ATOM 1518 C CA . ALA A 1 190 ? 11.07 -12.836 -0.142 1 98.44 190 ALA A CA 1
ATOM 1519 C C . ALA A 1 190 ? 12.047 -12.359 -1.211 1 98.44 190 ALA A C 1
ATOM 1521 O O . ALA A 1 190 ? 12.742 -11.359 -1.028 1 98.44 190 ALA A O 1
ATOM 1522 N N . LEU A 1 191 ? 12.117 -13.07 -2.336 1 98.75 191 LEU A N 1
ATOM 1523 C CA . LEU A 1 191 ? 12.734 -12.555 -3.555 1 98.75 191 LEU A CA 1
ATOM 1524 C C . LEU A 1 191 ? 11.805 -11.562 -4.254 1 98.75 191 LEU A C 1
ATOM 1526 O O . LEU A 1 191 ? 10.594 -11.797 -4.328 1 98.75 191 LEU A O 1
ATOM 1530 N N . SER A 1 192 ? 12.43 -10.523 -4.723 1 98.88 192 SER A N 1
ATOM 1531 C CA . SER A 1 192 ? 11.562 -9.664 -5.516 1 98.88 192 SER A CA 1
ATOM 1532 C C . SER A 1 192 ? 12.367 -8.812 -6.496 1 98.88 192 SER A C 1
ATOM 1534 O O . SER A 1 192 ? 13.492 -8.414 -6.195 1 98.88 192 SER A O 1
ATOM 1536 N N . TYR A 1 193 ? 11.875 -8.664 -7.691 1 98.88 193 TYR A N 1
ATOM 1537 C CA . TYR A 1 193 ? 12.234 -7.566 -8.578 1 98.88 193 TYR A CA 1
ATOM 1538 C C . TYR A 1 193 ? 11.297 -6.379 -8.391 1 98.88 193 TYR A C 1
ATOM 1540 O O . TYR A 1 193 ? 10.328 -6.219 -9.141 1 98.88 193 TYR A O 1
ATOM 1548 N N . LEU A 1 194 ? 11.617 -5.457 -7.516 1 98.56 194 LEU A N 1
ATOM 1549 C CA . LEU A 1 194 ? 10.742 -4.414 -7 1 98.56 194 LEU A CA 1
ATOM 1550 C C . LEU A 1 194 ? 10.328 -3.453 -8.109 1 98.56 194 LEU A C 1
ATOM 1552 O O . LEU A 1 194 ? 9.188 -2.99 -8.141 1 98.56 194 LEU A O 1
ATOM 1556 N N . PRO A 1 195 ? 11.18 -3.197 -9.133 1 98.56 195 PRO A N 1
ATOM 1557 C CA . PRO A 1 195 ? 10.82 -2.225 -10.164 1 98.56 195 PRO A CA 1
ATOM 1558 C C . PRO A 1 195 ? 9.602 -2.654 -10.977 1 98.56 195 PRO A C 1
ATOM 1560 O O . PRO A 1 195 ? 9.055 -1.861 -11.758 1 98.56 195 PRO A O 1
ATOM 1563 N N . ALA A 1 196 ? 9.188 -3.896 -10.797 1 98.75 196 ALA A N 1
ATOM 1564 C CA . ALA A 1 196 ? 7.969 -4.348 -11.461 1 98.75 196 ALA A CA 1
ATOM 1565 C C . ALA A 1 196 ? 6.738 -3.674 -10.859 1 98.75 196 ALA A C 1
ATOM 1567 O O . ALA A 1 196 ? 5.668 -3.654 -11.484 1 98.75 196 ALA A O 1
ATOM 1568 N N . PHE A 1 197 ? 6.855 -3.143 -9.664 1 98.75 197 PHE A N 1
ATOM 1569 C CA . PHE A 1 197 ? 5.77 -2.49 -8.945 1 98.75 197 PHE A CA 1
ATOM 1570 C C . PHE A 1 197 ? 5.895 -0.974 -9.031 1 98.75 197 PHE A C 1
ATOM 1572 O O . PHE A 1 197 ? 6.988 -0.447 -9.242 1 98.75 197 PHE A O 1
ATOM 1579 N N . ASP A 1 198 ? 4.754 -0.292 -8.867 1 98.44 198 ASP A N 1
ATOM 1580 C CA . ASP A 1 198 ? 4.824 1.16 -8.742 1 98.44 198 ASP A CA 1
ATOM 1581 C C . ASP A 1 198 ? 5.496 1.567 -7.434 1 98.44 198 ASP A C 1
ATOM 1583 O O . ASP A 1 198 ? 5.637 0.75 -6.52 1 98.44 198 ASP A O 1
ATOM 1587 N N . PRO A 1 199 ? 5.91 2.797 -7.293 1 97.94 199 PRO A N 1
ATOM 1588 C CA . PRO A 1 199 ? 6.711 3.238 -6.148 1 97.94 199 PRO A CA 1
ATOM 1589 C C . PRO A 1 199 ? 5.996 3.031 -4.812 1 97.94 199 PRO A C 1
ATOM 1591 O O . PRO A 1 199 ? 6.621 2.629 -3.83 1 97.94 199 PRO A O 1
ATOM 1594 N N . VAL A 1 200 ? 4.727 3.312 -4.734 1 98.5 200 VAL A N 1
ATOM 1595 C CA . VAL A 1 200 ? 3.953 3.137 -3.51 1 98.5 200 VAL A CA 1
ATOM 1596 C C . VAL A 1 200 ? 3.996 1.675 -3.074 1 98.5 200 VAL A C 1
ATOM 1598 O O . VAL A 1 200 ? 4.27 1.374 -1.909 1 98.5 200 VAL A O 1
ATOM 1601 N N . SER A 1 201 ? 3.75 0.796 -4.02 1 98.75 201 SER A N 1
ATOM 1602 C CA . SER A 1 201 ? 3.771 -0.635 -3.738 1 98.75 201 SER A CA 1
ATOM 1603 C C . SER A 1 201 ? 5.168 -1.099 -3.338 1 98.75 201 SER A C 1
ATOM 1605 O O . SER A 1 201 ? 5.316 -1.953 -2.461 1 98.75 201 SER A O 1
ATOM 1607 N N . GLN A 1 202 ? 6.215 -0.584 -4.059 1 98.56 202 GLN A N 1
ATOM 1608 C CA . GLN A 1 202 ? 7.59 -0.911 -3.699 1 98.56 202 GLN A CA 1
ATOM 1609 C C . GLN A 1 202 ? 7.859 -0.613 -2.227 1 98.56 202 GLN A C 1
ATOM 1611 O O . GLN A 1 202 ? 8.445 -1.438 -1.518 1 98.56 202 GLN A O 1
ATOM 1616 N N . ASN A 1 203 ? 7.438 0.54 -1.772 1 98.38 203 ASN A N 1
ATOM 1617 C CA . ASN A 1 203 ? 7.629 0.935 -0.381 1 98.38 203 ASN A CA 1
ATOM 1618 C C . ASN A 1 203 ? 6.848 0.033 0.57 1 98.38 203 ASN A C 1
ATOM 1620 O O . ASN A 1 203 ? 7.402 -0.474 1.548 1 98.38 203 ASN A O 1
ATOM 1624 N N . ASN A 1 204 ? 5.617 -0.174 0.293 1 98.5 204 ASN A N 1
ATOM 1625 C CA . ASN A 1 204 ? 4.699 -0.757 1.268 1 98.5 204 ASN A CA 1
ATOM 1626 C C . ASN A 1 204 ? 4.934 -2.256 1.429 1 98.5 204 ASN A C 1
ATOM 1628 O O . ASN A 1 204 ? 4.754 -2.803 2.52 1 98.5 204 ASN A O 1
ATOM 1632 N N . ILE A 1 205 ? 5.34 -2.973 0.373 1 98.06 205 ILE A N 1
ATOM 1633 C CA . ILE A 1 205 ? 5.613 -4.402 0.459 1 98.06 205 ILE A C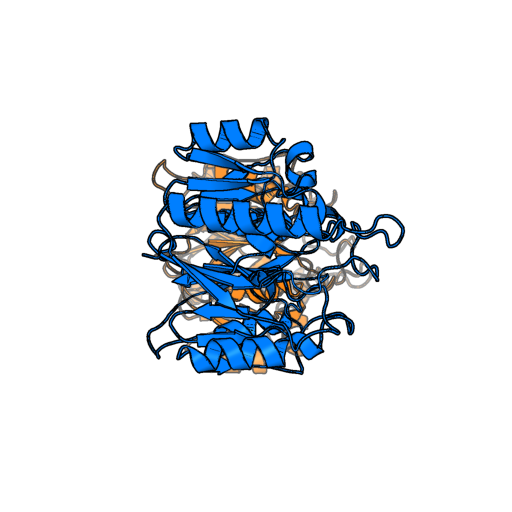A 1
ATOM 1634 C C . ILE A 1 205 ? 6.723 -4.656 1.478 1 98.06 205 ILE A C 1
ATOM 1636 O O . ILE A 1 205 ? 6.688 -5.648 2.207 1 98.06 205 ILE A O 1
ATOM 1640 N N . GLN A 1 206 ? 7.617 -3.766 1.613 1 97.31 206 GLN A N 1
ATOM 1641 C CA . GLN A 1 206 ? 8.797 -3.928 2.461 1 97.31 206 GLN A CA 1
ATOM 1642 C C . GLN A 1 206 ? 8.438 -3.783 3.936 1 97.31 206 GLN A C 1
ATOM 1644 O O . GLN A 1 206 ? 9.25 -4.086 4.812 1 97.31 206 GLN A O 1
ATOM 1649 N N . ASN A 1 207 ? 7.211 -3.318 4.215 1 96.44 207 ASN A N 1
ATOM 1650 C CA . ASN A 1 207 ? 6.738 -3.246 5.594 1 96.44 207 ASN A CA 1
ATOM 1651 C C . ASN A 1 207 ? 6.391 -4.629 6.141 1 96.44 207 ASN A C 1
ATOM 1653 O O . ASN A 1 207 ? 6.238 -4.801 7.352 1 96.44 207 ASN A O 1
ATOM 1657 N N . TYR A 1 208 ? 6.293 -5.664 5.23 1 96.44 208 TYR A N 1
ATOM 1658 C CA . TYR A 1 208 ? 5.762 -6.953 5.656 1 96.44 208 TYR A CA 1
ATOM 1659 C C . TYR A 1 208 ? 6.812 -8.047 5.508 1 96.44 208 TYR A C 1
ATOM 1661 O O . TYR A 1 208 ? 6.656 -9.141 6.059 1 96.44 208 TYR A O 1
ATOM 1669 N N . THR A 1 209 ? 7.812 -7.828 4.734 1 96.75 209 THR A N 1
ATOM 1670 C CA . THR A 1 209 ? 8.836 -8.844 4.496 1 96.75 209 THR A CA 1
ATOM 1671 C C . THR A 1 209 ? 10.148 -8.195 4.082 1 96.75 209 THR A C 1
ATOM 1673 O O . THR A 1 209 ? 10.156 -7.133 3.457 1 96.75 209 THR A O 1
ATOM 1676 N N . ASP A 1 210 ? 11.242 -8.82 4.461 1 97.06 210 ASP A N 1
ATOM 1677 C CA . ASP A 1 210 ? 12.555 -8.414 3.971 1 97.06 210 ASP A CA 1
ATOM 1678 C C . ASP A 1 210 ? 12.766 -8.852 2.521 1 97.06 210 ASP A C 1
ATOM 1680 O O . ASP A 1 210 ? 12.578 -10.023 2.191 1 97.06 210 ASP A O 1
ATOM 1684 N N . ILE A 1 211 ? 13.203 -7.918 1.704 1 98.25 211 ILE A N 1
ATOM 1685 C CA . ILE A 1 211 ? 13.289 -8.211 0.277 1 98.25 211 ILE A CA 1
ATOM 1686 C C . ILE A 1 211 ? 14.734 -8.539 -0.095 1 98.25 211 ILE A C 1
ATOM 1688 O O . ILE A 1 211 ? 15.648 -7.762 0.194 1 98.25 211 ILE A O 1
ATOM 1692 N N . VAL A 1 212 ? 14.891 -9.688 -0.646 1 98.44 212 VAL A N 1
ATOM 1693 C CA . VAL A 1 212 ? 16.109 -10.008 -1.398 1 98.44 212 VAL A CA 1
ATOM 1694 C C . VAL A 1 212 ? 15.945 -9.562 -2.85 1 98.44 212 VAL A C 1
ATOM 1696 O O . VAL A 1 212 ? 15.203 -10.18 -3.619 1 98.44 212 VAL A O 1
ATOM 1699 N N . GLN A 1 213 ? 16.656 -8.578 -3.221 1 98.25 213 GLN A N 1
ATOM 1700 C CA . GLN A 1 213 ? 16.453 -7.938 -4.516 1 98.25 213 GLN A CA 1
ATOM 1701 C C . GLN A 1 213 ? 17.031 -8.781 -5.645 1 98.25 213 GLN A C 1
ATOM 1703 O O . GLN A 1 213 ? 18.219 -9.109 -5.641 1 98.25 213 GLN A O 1
ATOM 1708 N N . VAL A 1 214 ? 16.203 -9.078 -6.566 1 98.62 214 VAL A N 1
ATOM 1709 C CA . VAL A 1 214 ? 16.594 -9.82 -7.758 1 98.62 214 VAL A CA 1
ATOM 1710 C C . VAL A 1 214 ? 16.969 -8.852 -8.883 1 98.62 214 VAL A C 1
ATOM 1712 O O . VAL A 1 214 ? 16.219 -7.922 -9.172 1 98.62 214 VAL A O 1
ATOM 1715 N N . PRO A 1 215 ? 18.141 -9.039 -9.5 1 98.5 215 PRO A N 1
ATOM 1716 C CA . PRO A 1 215 ? 18.469 -8.164 -10.625 1 98.5 215 PRO A CA 1
ATOM 1717 C C . PRO A 1 215 ? 17.531 -8.359 -11.82 1 98.5 215 PRO A C 1
ATOM 1719 O O . PRO A 1 215 ? 16.969 -9.445 -12 1 98.5 215 PRO A O 1
ATOM 1722 N N . GLU A 1 216 ? 17.438 -7.336 -12.625 1 98.44 216 GLU A N 1
ATOM 1723 C CA . GLU A 1 216 ? 16.531 -7.352 -13.773 1 98.44 216 GLU A CA 1
ATOM 1724 C C . GLU A 1 216 ? 16.844 -8.523 -14.703 1 98.44 216 GLU A C 1
ATOM 1726 O O . GLU A 1 216 ? 15.93 -9.188 -15.195 1 98.44 216 GLU A O 1
ATOM 1731 N N . GLU A 1 217 ? 18.094 -8.773 -14.922 1 98.44 217 GLU A N 1
ATOM 1732 C CA . GLU A 1 217 ? 18.5 -9.836 -15.844 1 98.44 217 GLU A CA 1
ATOM 1733 C C . GLU A 1 217 ? 17.969 -11.188 -15.398 1 98.44 217 GLU A C 1
ATOM 1735 O O . GLU A 1 217 ? 17.516 -11.992 -16.234 1 98.44 217 GLU A O 1
ATOM 1740 N N . ASP A 1 218 ? 17.969 -11.445 -14.102 1 98.81 218 ASP A N 1
ATOM 1741 C CA . ASP A 1 218 ? 17.469 -12.703 -13.57 1 98.81 218 ASP A CA 1
ATOM 1742 C C . ASP A 1 218 ? 15.938 -12.703 -13.523 1 98.81 218 ASP A C 1
ATOM 1744 O O . ASP A 1 218 ? 15.305 -13.734 -13.75 1 98.81 218 ASP A O 1
ATOM 1748 N N . ALA A 1 219 ? 15.367 -11.539 -13.195 1 98.62 219 ALA A N 1
ATOM 1749 C CA . ALA A 1 219 ? 13.914 -11.438 -13.148 1 98.62 219 ALA A CA 1
ATOM 1750 C C . ALA A 1 219 ? 13.305 -11.773 -14.508 1 98.62 219 ALA A C 1
ATOM 1752 O O . ALA A 1 219 ? 12.281 -12.461 -14.578 1 98.62 219 ALA A O 1
ATOM 1753 N N . LYS A 1 220 ? 13.992 -11.359 -15.578 1 98.12 220 LYS A N 1
ATOM 1754 C CA . LYS A 1 220 ? 13.516 -11.602 -16.938 1 98.12 220 LYS A CA 1
ATOM 1755 C C . LYS A 1 220 ? 13.625 -13.078 -17.297 1 98.12 220 LYS A C 1
ATOM 1757 O O . LYS A 1 220 ? 13.031 -13.531 -18.281 1 98.12 220 LYS A O 1
ATOM 1762 N N . LYS A 1 221 ? 14.352 -13.75 -16.484 1 98.12 221 LYS A N 1
ATOM 1763 C CA . LYS A 1 221 ? 14.461 -15.195 -16.672 1 98.12 221 LYS A CA 1
ATOM 1764 C C . LYS A 1 221 ? 13.562 -15.953 -15.703 1 98.12 221 LYS A C 1
ATOM 1766 O O . LYS A 1 221 ? 13.766 -17.141 -15.453 1 98.12 221 LYS A O 1
ATOM 1771 N N . PHE A 1 222 ? 12.656 -15.25 -15.078 1 98.5 222 PHE A N 1
ATOM 1772 C CA . PHE A 1 222 ? 11.617 -15.82 -14.219 1 98.5 222 PHE A CA 1
ATOM 1773 C C . PHE A 1 222 ? 12.227 -16.375 -12.938 1 98.5 222 PHE A C 1
ATOM 1775 O O . PHE A 1 222 ? 11.742 -17.375 -12.398 1 98.5 222 PHE A O 1
ATOM 1782 N N . ALA A 1 223 ? 13.266 -15.703 -12.445 1 98.75 223 ALA A N 1
ATOM 1783 C CA . ALA A 1 223 ? 13.938 -16.156 -11.227 1 98.75 223 ALA A CA 1
ATOM 1784 C C . ALA A 1 223 ? 12.984 -16.125 -10.031 1 98.75 223 ALA A C 1
ATOM 1786 O O . ALA A 1 223 ? 13.07 -16.969 -9.141 1 98.75 223 ALA A O 1
ATOM 1787 N N . CYS A 1 224 ? 12.047 -15.203 -10.023 1 98.81 224 CYS A N 1
ATOM 1788 C CA . CYS A 1 224 ? 11.117 -15.086 -8.906 1 98.81 224 CYS A CA 1
ATOM 1789 C C . CYS A 1 224 ? 10 -16.125 -9.016 1 98.81 224 CYS A C 1
ATOM 1791 O O . CYS A 1 224 ? 9.305 -16.406 -8.039 1 98.81 224 CYS A O 1
ATOM 1793 N N . ASN A 1 225 ? 9.727 -16.625 -10.219 1 98.88 225 ASN A N 1
ATOM 1794 C CA . ASN A 1 225 ? 8.742 -17.672 -10.414 1 98.88 225 ASN A CA 1
ATOM 1795 C C . ASN A 1 225 ? 9.273 -19.031 -9.961 1 98.88 225 ASN A C 1
ATOM 1797 O O . ASN A 1 225 ? 9.5 -19.922 -10.781 1 98.88 225 ASN A O 1
ATOM 1801 N N . ALA A 1 226 ? 9.367 -19.172 -8.656 1 98.88 226 ALA A N 1
ATOM 1802 C CA . ALA A 1 226 ? 10.062 -20.312 -8.062 1 98.88 226 ALA A CA 1
ATOM 1803 C C . ALA A 1 226 ? 9.18 -21.031 -7.051 1 98.88 226 ALA A C 1
ATOM 1805 O O . ALA A 1 226 ? 8.281 -20.422 -6.461 1 98.88 226 ALA A O 1
ATOM 1806 N N . VAL A 1 227 ? 9.461 -22.312 -6.871 1 98.75 227 VAL A N 1
ATOM 1807 C CA . VAL A 1 227 ? 8.766 -23.141 -5.895 1 98.75 227 VAL A CA 1
ATOM 1808 C C . VAL A 1 227 ? 9.641 -23.328 -4.66 1 98.75 227 VAL A C 1
ATOM 1810 O O . VAL A 1 227 ? 10.805 -23.734 -4.77 1 98.75 227 VAL A O 1
ATOM 1813 N N . VAL A 1 228 ? 9.086 -23.031 -3.508 1 98.44 228 VAL A N 1
ATOM 1814 C CA . VAL A 1 228 ? 9.852 -23.125 -2.268 1 98.44 228 VAL A CA 1
ATOM 1815 C C . VAL A 1 228 ? 9.336 -24.297 -1.438 1 98.44 228 VAL A C 1
ATOM 1817 O O . VAL A 1 228 ? 8.141 -24.375 -1.122 1 98.44 228 VAL A O 1
ATOM 1820 N N . VAL A 1 229 ? 10.141 -25.25 -1.091 1 97.94 229 VAL A N 1
ATOM 1821 C CA . VAL A 1 229 ? 9.898 -26.375 -0.198 1 97.94 229 VAL A CA 1
ATOM 1822 C C . VAL A 1 229 ? 10.93 -26.375 0.928 1 97.94 229 VAL A C 1
ATOM 1824 O O . VAL A 1 229 ? 12.016 -26.938 0.778 1 97.94 229 VAL A O 1
ATOM 1827 N N . GLY A 1 230 ? 10.539 -25.828 2.094 1 96 230 GLY A N 1
ATOM 1828 C CA . GLY A 1 230 ? 11.523 -25.641 3.148 1 96 230 GLY A CA 1
ATOM 1829 C C . GLY A 1 230 ? 12.656 -24.703 2.746 1 96 230 GLY A C 1
ATOM 1830 O O . GLY A 1 230 ? 12.414 -23.562 2.385 1 96 230 GLY A O 1
ATOM 1831 N N . LYS A 1 231 ? 13.836 -25.234 2.766 1 97.44 231 LYS A N 1
ATOM 1832 C CA . LYS A 1 231 ? 15 -24.438 2.383 1 97.44 231 LYS A CA 1
ATOM 1833 C C . LYS A 1 231 ? 15.305 -24.594 0.898 1 97.44 231 LYS A C 1
ATOM 1835 O O . LYS A 1 231 ? 16.188 -23.922 0.368 1 97.44 231 LYS A O 1
ATOM 1840 N N . HIS A 1 232 ? 14.57 -25.422 0.238 1 98.56 232 HIS A N 1
ATOM 1841 C CA . HIS A 1 232 ? 14.82 -25.703 -1.171 1 98.56 232 HIS A CA 1
ATOM 1842 C C . HIS A 1 232 ? 14.039 -24.75 -2.072 1 98.56 232 HIS A C 1
ATOM 1844 O O . HIS A 1 232 ? 12.844 -24.547 -1.869 1 98.56 232 HIS A O 1
ATOM 1850 N N . VAL A 1 233 ? 14.75 -24.172 -3.025 1 98.81 233 VAL A N 1
ATOM 1851 C CA . VAL A 1 233 ? 14.125 -23.25 -3.98 1 98.81 233 VAL A CA 1
ATOM 1852 C C . VAL A 1 233 ? 14.32 -23.781 -5.402 1 98.81 233 VAL A C 1
ATOM 1854 O O . VAL A 1 233 ? 15.445 -23.828 -5.91 1 98.81 233 VAL A O 1
ATOM 1857 N N . ILE A 1 234 ? 13.258 -24.203 -6.047 1 98.94 234 ILE A N 1
ATOM 1858 C CA . ILE A 1 234 ? 13.289 -24.734 -7.402 1 98.94 234 ILE A CA 1
ATOM 1859 C C . ILE A 1 234 ? 12.945 -23.641 -8.398 1 98.94 234 ILE A C 1
ATOM 1861 O O . ILE A 1 234 ? 11.867 -23.047 -8.336 1 98.94 234 ILE A O 1
ATOM 1865 N N . LEU A 1 235 ? 13.844 -23.312 -9.297 1 98.88 235 LEU A N 1
ATOM 1866 C CA . LEU A 1 235 ? 13.648 -22.219 -10.25 1 98.88 235 LEU A CA 1
ATOM 1867 C C . LEU A 1 235 ? 14.258 -22.562 -11.602 1 98.88 235 LEU A C 1
ATOM 1869 O O . LEU A 1 235 ? 15.023 -23.516 -11.711 1 98.88 235 LEU A O 1
ATOM 1873 N N . HIS A 1 236 ? 13.836 -21.844 -12.609 1 98.81 236 HIS A N 1
ATOM 1874 C CA . HIS A 1 236 ? 14.422 -22.031 -13.93 1 98.81 236 HIS A CA 1
ATOM 1875 C C . HIS A 1 236 ? 15.922 -21.766 -13.906 1 98.81 236 HIS A C 1
ATOM 1877 O O . HIS A 1 236 ? 16.391 -20.859 -13.219 1 98.81 236 HIS A O 1
ATOM 1883 N N . GLN A 1 237 ? 16.672 -22.453 -14.648 1 98.5 237 GLN A N 1
ATOM 1884 C CA . GLN A 1 237 ? 18.125 -22.328 -14.703 1 98.5 237 GLN A CA 1
ATOM 1885 C C . GLN A 1 237 ? 18.547 -21.016 -15.352 1 98.5 237 GLN A C 1
ATOM 1887 O O . GLN A 1 237 ? 17.734 -20.359 -16.016 1 98.5 237 GLN A O 1
ATOM 1892 N N . GLY A 1 238 ? 19.781 -20.562 -15.055 1 98.06 238 GLY A N 1
ATOM 1893 C CA . GLY A 1 238 ? 20.344 -19.422 -15.758 1 98.06 238 GLY A CA 1
ATOM 1894 C C . GLY A 1 238 ? 20.328 -18.141 -14.938 1 98.06 238 GLY A C 1
ATOM 1895 O O . GLY A 1 238 ? 20.75 -17.094 -15.422 1 98.06 238 GLY A O 1
ATOM 1896 N N . SER A 1 239 ? 19.859 -18.203 -13.758 1 98.38 239 SER A N 1
ATOM 1897 C CA . SER A 1 239 ? 19.828 -17.031 -12.891 1 98.38 239 SER A CA 1
ATOM 1898 C C . SER A 1 239 ? 20.891 -17.109 -11.805 1 98.38 239 SER A C 1
ATOM 1900 O O . SER A 1 239 ? 20.578 -17.156 -10.617 1 98.38 239 SER A O 1
ATOM 1902 N N . GLU A 1 240 ? 22.125 -16.953 -12.195 1 98.19 240 GLU A N 1
ATOM 1903 C CA . GLU A 1 240 ? 23.266 -17.234 -11.328 1 98.19 240 GLU A CA 1
ATOM 1904 C C . GLU A 1 240 ? 23.328 -16.266 -10.148 1 98.19 240 GLU A C 1
ATOM 1906 O O . GLU A 1 240 ? 23.609 -16.672 -9.016 1 98.19 240 GLU A O 1
ATOM 1911 N N . THR A 1 241 ? 23.109 -15.031 -10.406 1 98.75 241 THR A N 1
ATOM 1912 C CA . THR A 1 241 ? 23.172 -14.047 -9.336 1 98.75 241 THR A CA 1
ATOM 1913 C C . THR A 1 241 ? 22.109 -14.336 -8.266 1 98.75 241 THR A C 1
ATOM 1915 O O . THR A 1 241 ? 22.406 -14.297 -7.07 1 98.75 241 THR A O 1
ATOM 1918 N N . THR A 1 242 ? 20.922 -14.641 -8.711 1 98.88 242 THR A N 1
ATOM 1919 C CA . THR A 1 242 ? 19.844 -14.945 -7.773 1 98.88 242 THR A CA 1
ATOM 1920 C C . THR A 1 242 ? 20.141 -16.219 -6.988 1 98.88 242 THR A C 1
ATOM 1922 O O . THR A 1 242 ? 19.859 -16.297 -5.793 1 98.88 242 THR A O 1
ATOM 1925 N N . MET A 1 243 ? 20.703 -17.172 -7.645 1 98.81 243 MET A N 1
ATOM 1926 C CA . MET A 1 243 ? 21.047 -18.422 -6.957 1 98.81 243 MET A CA 1
ATOM 1927 C C . MET A 1 243 ? 22.094 -18.172 -5.875 1 98.81 243 MET A C 1
ATOM 1929 O O . MET A 1 243 ? 22.016 -18.75 -4.789 1 98.81 243 MET A O 1
ATOM 1933 N N . LYS A 1 244 ? 23.031 -17.328 -6.156 1 98.75 244 LYS A N 1
ATOM 1934 C CA . LYS A 1 244 ? 24.016 -16.953 -5.152 1 98.75 244 LYS A CA 1
ATOM 1935 C C . LYS A 1 244 ? 23.375 -16.219 -3.982 1 98.75 244 LYS A C 1
ATOM 1937 O O . LYS A 1 244 ? 23.75 -16.422 -2.826 1 98.75 244 LYS A O 1
ATOM 1942 N N . LEU A 1 245 ? 22.453 -15.344 -4.305 1 98.69 245 LEU A N 1
ATOM 1943 C CA . LEU A 1 245 ? 21.719 -14.625 -3.266 1 98.69 245 LEU A CA 1
ATOM 1944 C C . LEU A 1 245 ? 20.953 -15.594 -2.371 1 98.69 245 LEU A C 1
ATOM 1946 O O . LEU A 1 245 ? 20.938 -15.43 -1.148 1 98.69 245 LEU A O 1
ATOM 1950 N N . LEU A 1 246 ? 20.328 -16.562 -3 1 98.75 246 LEU A N 1
ATOM 1951 C CA . LEU A 1 246 ? 19.594 -17.578 -2.25 1 98.75 246 LEU A CA 1
ATOM 1952 C C . LEU A 1 246 ? 20.516 -18.312 -1.292 1 98.75 246 LEU A C 1
ATOM 1954 O O . LEU A 1 246 ? 20.203 -18.469 -0.107 1 98.75 246 LEU A O 1
ATOM 1958 N N . GLU A 1 247 ? 21.656 -18.734 -1.795 1 98.75 247 GLU A N 1
ATOM 1959 C CA . GLU A 1 247 ? 22.625 -19.438 -0.971 1 98.75 247 GLU A CA 1
ATOM 1960 C C . GLU A 1 247 ? 23.094 -18.578 0.195 1 98.75 247 GLU A C 1
ATOM 1962 O O . GLU A 1 247 ? 23.172 -19.062 1.331 1 98.75 247 GLU A O 1
ATOM 1967 N N . LYS A 1 248 ? 23.375 -17.359 -0.106 1 98.44 248 LYS A N 1
ATOM 1968 C CA . LYS A 1 248 ? 23.844 -16.438 0.913 1 98.44 248 LYS A CA 1
ATOM 1969 C C . LYS A 1 248 ? 22.797 -16.25 2.014 1 98.44 248 LYS A C 1
ATOM 1971 O O . LYS A 1 248 ? 23.156 -15.977 3.164 1 98.44 248 LYS A O 1
ATOM 1976 N N . ASN A 1 249 ? 21.578 -16.453 1.663 1 98 249 ASN A N 1
ATOM 1977 C CA . ASN A 1 249 ? 20.5 -16.266 2.621 1 98 249 ASN A CA 1
ATOM 1978 C C . ASN A 1 249 ? 20.031 -17.594 3.223 1 98 249 ASN A C 1
ATOM 1980 O O . ASN A 1 249 ? 18.953 -17.656 3.814 1 98 249 ASN A O 1
ATOM 1984 N N . GLY A 1 250 ? 20.75 -18.641 2.959 1 98 250 GLY A N 1
ATOM 1985 C CA . GLY A 1 250 ? 20.516 -19.906 3.654 1 98 250 GLY A CA 1
ATOM 1986 C C . GLY A 1 250 ? 19.578 -20.828 2.904 1 98 250 GLY A C 1
ATOM 1987 O O . GLY A 1 250 ? 19.031 -21.766 3.486 1 98 250 GLY A O 1
ATOM 1988 N N . PHE A 1 251 ? 19.391 -20.609 1.664 1 98.44 251 PHE A N 1
ATOM 1989 C CA . PHE A 1 251 ? 18.531 -21.469 0.852 1 98.44 251 PHE A CA 1
ATOM 1990 C C . PHE A 1 251 ? 19.359 -22.281 -0.128 1 98.44 251 PHE A C 1
ATOM 1992 O O . PHE A 1 251 ? 20.547 -22 -0.347 1 98.44 251 PHE A O 1
ATOM 1999 N N . GLU A 1 252 ? 18.734 -23.359 -0.618 1 98.69 252 GLU A N 1
ATOM 2000 C CA . GLU A 1 252 ? 19.375 -24.25 -1.588 1 98.69 252 GLU A CA 1
ATOM 2001 C C . GLU A 1 252 ? 18.656 -24.203 -2.936 1 98.69 252 GLU A C 1
ATOM 2003 O O . GLU A 1 252 ? 17.609 -24.828 -3.119 1 98.69 252 GLU A O 1
ATOM 2008 N N . PRO A 1 253 ? 19.297 -23.531 -3.873 1 98.81 253 PRO A N 1
ATOM 2009 C CA . PRO A 1 253 ? 18.672 -23.453 -5.188 1 98.81 253 PRO A CA 1
ATOM 2010 C C . PRO A 1 253 ? 18.766 -24.75 -5.98 1 98.81 253 PRO A C 1
ATOM 2012 O O . PRO A 1 253 ? 19.797 -25.438 -5.918 1 98.81 253 PRO A O 1
ATOM 2015 N N . HIS A 1 254 ? 17.734 -25.141 -6.676 1 98.88 254 HIS A N 1
ATOM 2016 C CA . HIS A 1 254 ? 17.641 -26.25 -7.602 1 98.88 254 HIS A CA 1
ATOM 2017 C C . HIS A 1 254 ? 17.234 -25.781 -9 1 98.88 254 HIS A C 1
ATOM 2019 O O . HIS A 1 254 ? 16.047 -25.703 -9.305 1 98.88 254 HIS A O 1
ATOM 2025 N N . PRO A 1 255 ? 18.234 -25.484 -9.844 1 98.81 255 PRO A N 1
ATOM 2026 C CA . PRO A 1 255 ? 17.891 -25.047 -11.195 1 98.81 255 PRO A CA 1
ATOM 2027 C C . PRO A 1 255 ? 17.391 -26.172 -12.086 1 98.81 255 PRO A C 1
ATOM 2029 O O . PRO A 1 255 ? 17.953 -27.281 -12.062 1 98.81 255 PRO A O 1
ATOM 2032 N N . ILE A 1 256 ? 16.328 -25.969 -12.766 1 98.81 256 ILE A N 1
ATOM 2033 C CA . ILE A 1 256 ? 15.805 -26.906 -13.75 1 98.81 256 ILE A CA 1
ATOM 2034 C C . ILE A 1 256 ? 15.445 -26.172 -15.031 1 98.81 256 ILE A C 1
ATOM 2036 O O . ILE A 1 256 ? 15.383 -24.938 -15.039 1 98.81 256 ILE A O 1
ATOM 2040 N N . ASP A 1 257 ? 15.273 -26.875 -16.125 1 98.81 257 ASP A N 1
ATOM 2041 C CA . ASP A 1 257 ? 14.938 -26.266 -17.406 1 98.81 257 ASP A CA 1
ATOM 2042 C C . ASP A 1 257 ? 13.422 -26.109 -17.578 1 98.81 257 ASP A C 1
ATOM 2044 O O . ASP A 1 257 ? 12.703 -27.109 -17.609 1 98.81 257 ASP A O 1
ATOM 2048 N N . MET A 1 258 ? 12.93 -24.875 -17.578 1 98.81 258 MET A N 1
ATOM 2049 C CA . MET A 1 258 ? 11.508 -24.578 -17.797 1 98.81 258 MET A CA 1
ATOM 2050 C C . MET A 1 258 ? 11.297 -23.812 -19.094 1 98.81 258 MET A C 1
ATOM 2052 O O . MET A 1 258 ? 10.305 -23.094 -19.234 1 98.81 258 MET A O 1
ATOM 2056 N N . SER A 1 259 ? 12.211 -23.938 -20.047 1 98.44 259 SER A N 1
ATOM 2057 C CA . SER A 1 259 ? 12.266 -23.109 -21.25 1 98.44 259 SER A CA 1
ATOM 2058 C C . SER A 1 259 ? 10.977 -23.203 -22.047 1 98.44 259 SER A C 1
ATOM 2060 O O . SER A 1 259 ? 10.516 -22.203 -22.609 1 98.44 259 SER A O 1
ATOM 2062 N N . GLU A 1 260 ? 10.383 -24.391 -22.125 1 98.5 260 GLU A N 1
ATOM 2063 C CA . GLU A 1 260 ? 9.164 -24.531 -22.922 1 98.5 260 GLU A CA 1
ATOM 2064 C C . GLU A 1 260 ? 8.008 -23.75 -22.297 1 98.5 260 GLU A C 1
ATOM 2066 O O . GLU A 1 260 ? 7.164 -23.203 -23 1 98.5 260 GLU A O 1
ATOM 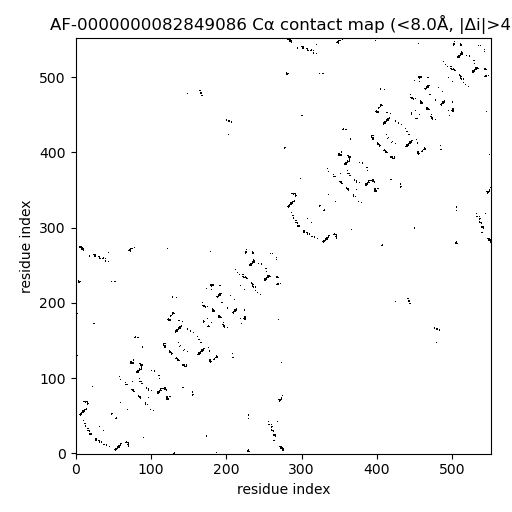2071 N N . PHE A 1 261 ? 7.906 -23.703 -20.984 1 98.62 261 PHE A N 1
ATOM 2072 C CA . PHE A 1 261 ? 6.824 -23.016 -20.297 1 98.62 261 PHE A CA 1
ATOM 2073 C C . PHE A 1 261 ? 7.035 -21.5 -20.344 1 98.62 261 PHE A C 1
ATOM 2075 O O . PHE A 1 261 ? 6.07 -20.734 -20.359 1 98.62 261 PHE A O 1
ATOM 2082 N N . ILE A 1 262 ? 8.297 -21.062 -20.406 1 98 262 ILE A N 1
ATOM 2083 C CA . ILE A 1 262 ? 8.625 -19.641 -20.484 1 98 262 ILE A CA 1
ATOM 2084 C C . ILE A 1 262 ? 8.086 -19.062 -21.797 1 98 262 ILE A C 1
ATOM 2086 O O . ILE A 1 262 ? 7.688 -17.906 -21.844 1 98 262 ILE A O 1
ATOM 2090 N N . LYS A 1 263 ? 7.953 -19.922 -22.828 1 97.38 263 LYS A N 1
ATOM 2091 C CA . LYS A 1 263 ? 7.395 -19.484 -24.109 1 97.38 263 LYS A CA 1
ATOM 2092 C C . LYS A 1 263 ? 5.973 -18.953 -23.938 1 97.38 263 LYS A C 1
ATOM 2094 O O . LYS A 1 263 ? 5.504 -18.141 -24.734 1 97.38 263 LYS A O 1
ATOM 2099 N N . ALA A 1 264 ? 5.301 -19.469 -22.891 1 96.88 264 ALA A N 1
ATOM 2100 C CA . ALA A 1 264 ? 3.936 -19.016 -22.609 1 96.88 264 ALA A CA 1
ATOM 2101 C C . ALA A 1 264 ? 3.902 -18.016 -21.453 1 96.88 264 ALA A C 1
ATOM 2103 O O . ALA A 1 264 ? 2.828 -17.641 -21 1 96.88 264 ALA A O 1
ATOM 2104 N N . GLY A 1 265 ? 5.035 -17.656 -20.969 1 96.56 265 GLY A N 1
ATOM 2105 C CA . GLY A 1 265 ? 5.098 -16.672 -19.906 1 96.56 265 GLY A CA 1
ATOM 2106 C C . GLY A 1 265 ? 4.938 -17.297 -18.531 1 96.56 265 GLY A C 1
ATOM 2107 O O . GLY A 1 265 ? 4.48 -16.625 -17.594 1 96.56 265 GLY A O 1
ATOM 2108 N N . GLY A 1 266 ? 5.254 -18.547 -18.391 1 97.5 266 GLY A N 1
ATOM 2109 C CA . GLY A 1 266 ? 5.238 -19.234 -17.094 1 97.5 266 GLY A CA 1
ATOM 2110 C C . GLY A 1 266 ? 6.504 -20.016 -16.828 1 97.5 266 GLY A C 1
ATOM 2111 O O . GLY A 1 266 ? 7.332 -20.203 -17.719 1 97.5 266 GLY A O 1
ATOM 2112 N N . SER A 1 267 ? 6.629 -20.391 -15.586 1 98.5 267 SER A N 1
ATOM 2113 C CA . SER A 1 267 ? 7.762 -21.219 -15.156 1 98.5 267 SER A CA 1
ATOM 2114 C C . SER A 1 267 ? 7.383 -22.125 -14 1 98.5 267 SER A C 1
ATOM 2116 O O . SER A 1 267 ? 6.277 -22.672 -13.961 1 98.5 267 SER A O 1
ATOM 2118 N N . ALA A 1 268 ? 8.289 -22.359 -13.062 1 98.81 268 ALA A N 1
ATOM 2119 C CA . ALA A 1 268 ? 8.125 -23.391 -12.031 1 98.81 268 ALA A CA 1
ATOM 2120 C C . ALA A 1 268 ? 6.918 -23.094 -11.148 1 98.81 268 ALA A C 1
ATOM 2122 O O . ALA A 1 268 ? 6.023 -23.922 -11 1 98.81 268 ALA A O 1
ATOM 2123 N N . LYS A 1 269 ? 6.848 -21.922 -10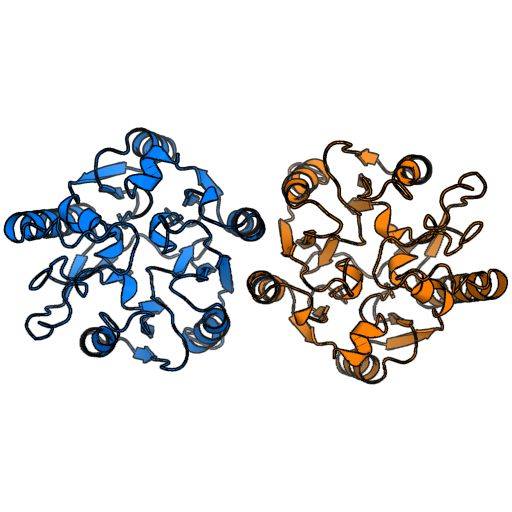.609 1 98.81 269 LYS A N 1
ATOM 2124 C CA . LYS A 1 269 ? 5.777 -21.562 -9.688 1 98.81 269 LYS A CA 1
ATOM 2125 C C . LYS A 1 269 ? 4.418 -21.578 -10.391 1 98.81 269 LYS A C 1
ATOM 2127 O O . LYS A 1 269 ? 3.42 -22 -9.805 1 98.81 269 LYS A O 1
ATOM 2132 N N . CYS A 1 270 ? 4.371 -21.156 -11.656 1 98.81 270 CYS A N 1
ATOM 2133 C CA . CYS A 1 270 ? 3.125 -21.094 -12.406 1 98.81 270 CYS A CA 1
ATOM 2134 C C . CYS A 1 270 ? 2.525 -22.484 -12.57 1 98.81 270 CYS A C 1
ATOM 2136 O O . CYS A 1 270 ? 1.306 -22.641 -12.672 1 98.81 270 CYS A O 1
ATOM 2138 N N . CYS A 1 271 ? 3.344 -23.469 -12.516 1 98.88 271 CYS A N 1
ATOM 2139 C CA . CYS A 1 271 ? 2.891 -24.844 -12.727 1 98.88 271 CYS A CA 1
ATOM 2140 C C . CYS A 1 271 ? 2.51 -25.5 -11.406 1 98.88 271 CYS A C 1
ATOM 2142 O O . CYS A 1 271 ? 2.213 -26.703 -11.367 1 98.88 271 CYS A O 1
ATOM 2144 N N . THR A 1 272 ? 2.553 -24.766 -10.328 1 98.88 272 THR A N 1
ATOM 2145 C CA . THR A 1 272 ? 2.334 -25.359 -9.016 1 98.88 272 THR A CA 1
ATOM 2146 C C . THR A 1 272 ? 1.389 -24.5 -8.18 1 98.88 272 THR A C 1
ATOM 2148 O O . THR A 1 272 ? 1.362 -23.281 -8.32 1 98.88 272 THR A O 1
ATOM 2151 N N . LEU A 1 273 ? 0.652 -25.141 -7.289 1 98.81 273 LEU A N 1
ATOM 2152 C CA . LEU A 1 273 ? -0.166 -24.469 -6.285 1 98.81 273 LEU A CA 1
ATOM 2153 C C . LEU A 1 273 ? -0.059 -25.172 -4.938 1 98.81 273 LEU A C 1
ATOM 2155 O O . LEU A 1 273 ? -0.393 -26.344 -4.82 1 98.81 273 LEU A O 1
ATOM 2159 N N . ARG A 1 274 ? 0.447 -24.469 -3.98 1 97.56 274 ARG A N 1
ATOM 2160 C CA . ARG A 1 274 ? 0.578 -25.031 -2.641 1 97.56 274 ARG A CA 1
ATOM 2161 C C . ARG A 1 274 ? -0.789 -25.328 -2.033 1 97.56 274 ARG A C 1
ATOM 2163 O O . ARG A 1 274 ? -1.654 -24.453 -1.981 1 97.56 274 ARG A O 1
ATOM 2170 N N . LEU A 1 275 ? -0.983 -26.531 -1.574 1 97.12 275 LEU A N 1
ATOM 2171 C CA . LEU A 1 275 ? -2.219 -26.953 -0.917 1 97.12 275 LEU A CA 1
ATOM 2172 C C . LEU A 1 275 ? -2.078 -26.875 0.6 1 97.12 275 LEU A C 1
ATOM 2174 O O . LEU A 1 275 ? -3.066 -26.656 1.308 1 97.12 275 LEU A O 1
ATOM 2178 N N . GLU A 1 276 ? -0.892 -27.297 1.039 1 89.56 276 GLU A N 1
ATOM 2179 C CA . GLU A 1 276 ? -0.579 -27.359 2.463 1 89.56 276 GLU A CA 1
ATOM 2180 C C . GLU A 1 276 ? 0.9 -27.078 2.715 1 89.56 276 GLU A C 1
ATOM 2182 O O . GLU A 1 276 ? 1.748 -27.375 1.873 1 89.56 276 GLU A O 1
ATOM 2187 N N . MET B 1 1 ? 2.088 5.207 24.469 1 37.06 1 MET B N 1
ATOM 2188 C CA . MET B 1 1 ? 0.853 5.25 23.703 1 37.06 1 MET B CA 1
ATOM 2189 C C . MET B 1 1 ? 0.457 6.688 23.391 1 37.06 1 MET B C 1
ATOM 2191 O O . MET B 1 1 ? 0.521 7.559 24.266 1 37.06 1 MET B O 1
ATOM 2195 N N . MET B 1 2 ? 0.659 7.02 22.156 1 50.69 2 MET B N 1
ATOM 2196 C CA . MET B 1 2 ? 0.495 8.469 22.047 1 50.69 2 MET B CA 1
ATOM 2197 C C . MET B 1 2 ? -0.876 8.898 22.562 1 50.69 2 MET B C 1
ATOM 2199 O O . MET B 1 2 ? -1.902 8.516 22 1 50.69 2 MET B O 1
ATOM 2203 N N . GLY B 1 3 ? -0.89 9.023 23.844 1 62.25 3 GLY B N 1
ATOM 2204 C CA . GLY B 1 3 ? -2.053 9.562 24.516 1 62.25 3 GLY B CA 1
ATOM 2205 C C . GLY B 1 3 ? -2.574 10.844 23.891 1 62.25 3 GLY B C 1
ATOM 2206 O O . GLY B 1 3 ? -2.268 11.133 22.734 1 62.25 3 GLY B O 1
ATOM 2207 N N . ALA B 1 4 ? -3.461 11.445 24.391 1 78.88 4 ALA B N 1
ATOM 2208 C CA . ALA B 1 4 ? -4.027 12.734 24 1 78.88 4 ALA B CA 1
ATOM 2209 C C . ALA B 1 4 ? -2.938 13.781 23.812 1 78.88 4 ALA B C 1
ATOM 2211 O O . ALA B 1 4 ? -1.979 13.836 24.578 1 78.88 4 ALA B O 1
ATOM 2212 N N . ALA B 1 5 ? -3.027 14.484 22.609 1 86.44 5 ALA B N 1
ATOM 2213 C CA . ALA B 1 5 ? -2.07 15.57 22.406 1 86.44 5 ALA B CA 1
ATOM 2214 C C . ALA B 1 5 ? -1.979 16.469 23.641 1 86.44 5 ALA B C 1
ATOM 2216 O O . ALA B 1 5 ? -2.994 16.969 24.125 1 86.44 5 ALA B O 1
ATOM 2217 N N . LYS B 1 6 ? -0.823 16.688 24.125 1 92.75 6 LYS B N 1
ATOM 2218 C CA . LYS B 1 6 ? -0.618 17.5 25.328 1 92.75 6 LYS B CA 1
ATOM 2219 C C . LYS B 1 6 ? -0.035 18.859 24.969 1 92.75 6 LYS B C 1
ATOM 2221 O O . LYS B 1 6 ? -0.314 19.859 25.641 1 92.75 6 LYS B O 1
ATOM 2226 N N . ARG B 1 7 ? 0.808 18.828 24.031 1 97.56 7 ARG B N 1
ATOM 2227 C CA . ARG B 1 7 ? 1.479 20.047 23.578 1 97.56 7 ARG B CA 1
ATOM 2228 C C . ARG B 1 7 ? 1.375 20.188 22.078 1 97.56 7 ARG B C 1
ATOM 2230 O O . ARG B 1 7 ? 1.638 19.25 21.328 1 97.56 7 ARG B O 1
ATOM 2237 N N . ILE B 1 8 ? 0.949 21.344 21.594 1 98.56 8 ILE B N 1
ATOM 2238 C CA . ILE B 1 8 ? 0.711 21.625 20.188 1 98.56 8 ILE B CA 1
ATOM 2239 C C . ILE B 1 8 ? 1.396 22.938 19.797 1 98.56 8 ILE B C 1
ATOM 2241 O O . ILE B 1 8 ? 1.332 23.922 20.531 1 98.56 8 ILE B O 1
ATOM 2245 N N . MET B 1 9 ? 2.076 22.953 18.719 1 98.75 9 MET B N 1
ATOM 2246 C CA . MET B 1 9 ? 2.682 24.141 18.156 1 98.75 9 MET B CA 1
ATOM 2247 C C . MET B 1 9 ? 1.702 24.859 17.234 1 98.75 9 MET B C 1
ATOM 2249 O O . MET B 1 9 ? 0.994 24.234 16.453 1 98.75 9 MET B O 1
ATOM 2253 N N . MET B 1 10 ? 1.579 26.141 17.344 1 98.88 10 MET B N 1
ATOM 2254 C CA . MET B 1 10 ? 0.918 27 16.359 1 98.88 10 MET B CA 1
ATOM 2255 C C . MET B 1 10 ? 1.81 28.172 15.992 1 98.88 10 MET B C 1
ATOM 2257 O O . MET B 1 10 ? 2.725 28.531 16.734 1 98.88 10 MET B O 1
ATOM 2261 N N . THR B 1 11 ? 1.617 28.719 14.828 1 98.81 11 THR B N 1
ATOM 2262 C CA . THR B 1 11 ? 2.34 29.906 14.375 1 98.81 11 THR B CA 1
ATOM 2263 C C . THR B 1 11 ? 1.384 31.094 14.188 1 98.81 11 THR B C 1
ATOM 2265 O O . THR B 1 11 ? 0.375 30.969 13.492 1 98.81 11 THR B O 1
ATOM 2268 N N . ARG B 1 12 ? 1.718 32.156 14.797 1 98.06 12 ARG B N 1
ATOM 2269 C CA . ARG B 1 12 ? 0.867 33.312 14.703 1 98.06 12 ARG B CA 1
ATOM 2270 C C . ARG B 1 12 ? 0.732 33.781 13.25 1 98.06 12 ARG B C 1
ATOM 2272 O O . ARG B 1 12 ? 1.711 33.781 12.508 1 98.06 12 ARG B O 1
ATOM 2279 N N . PRO B 1 13 ? -0.521 34.062 12.789 1 97.56 13 PRO B N 1
ATOM 2280 C CA . PRO B 1 13 ? -0.747 34.469 11.398 1 97.56 13 PRO B CA 1
ATOM 2281 C C . PRO B 1 13 ? -0.373 35.938 11.141 1 97.56 13 PRO B C 1
ATOM 2283 O O . PRO B 1 13 ? -1.146 36.688 10.516 1 97.56 13 PRO B O 1
ATOM 2286 N N . SER B 1 14 ? 0.846 36.281 11.383 1 95.44 14 SER B N 1
ATOM 2287 C CA . SER B 1 14 ? 1.292 37.688 11.367 1 95.44 14 SER B CA 1
ATOM 2288 C C . SER B 1 14 ? 1.327 38.25 9.953 1 95.44 14 SER B C 1
ATOM 2290 O O . SER B 1 14 ? 1.097 39.438 9.734 1 95.44 14 SER B O 1
ATOM 2292 N N . HIS B 1 15 ? 1.614 37.375 9.023 1 95.5 15 HIS B N 1
ATOM 2293 C CA . HIS B 1 15 ? 1.805 37.844 7.652 1 95.5 15 HIS B CA 1
ATOM 2294 C C . HIS B 1 15 ? 0.873 37.125 6.688 1 95.5 15 HIS B C 1
ATOM 2296 O O . HIS B 1 15 ? 1.076 37.156 5.473 1 95.5 15 HIS B O 1
ATOM 2302 N N . TYR B 1 16 ? -0.094 36.5 7.211 1 97.06 16 TYR B N 1
ATOM 2303 C CA . TYR B 1 16 ? -0.951 35.625 6.402 1 97.06 16 TYR B CA 1
ATOM 2304 C C . TYR B 1 16 ? -1.687 36.438 5.34 1 97.06 16 TYR B C 1
ATOM 2306 O O . TYR B 1 16 ? -2.275 37.469 5.641 1 97.06 16 TYR B O 1
ATOM 2314 N N . LYS B 1 17 ? -1.6 35.938 4.168 1 94.62 17 LYS B N 1
ATOM 2315 C CA . LYS B 1 17 ? -2.275 36.5 2.998 1 94.62 17 LYS B CA 1
ATOM 2316 C C . LYS B 1 17 ? -2.332 35.469 1.862 1 94.62 17 LYS B C 1
ATOM 2318 O O . LYS B 1 17 ? -1.626 34.469 1.892 1 94.62 17 LYS B O 1
ATOM 2323 N N . VAL B 1 18 ? -3.266 35.688 0.931 1 95.69 18 VAL B N 1
ATOM 2324 C CA . VAL B 1 18 ? -3.375 34.844 -0.263 1 95.69 18 VAL B CA 1
ATOM 2325 C C . VAL B 1 18 ? -2.84 35.625 -1.474 1 95.69 18 VAL B C 1
ATOM 2327 O O . VAL B 1 18 ? -3.611 36.062 -2.322 1 95.69 18 VAL B O 1
ATOM 2330 N N . ASN B 1 19 ? -1.527 35.625 -1.585 1 93.5 19 ASN B N 1
ATOM 2331 C CA . ASN B 1 19 ? -0.913 36.469 -2.594 1 93.5 19 ASN B CA 1
ATOM 2332 C C . ASN B 1 19 ? -0.428 35.688 -3.795 1 93.5 19 ASN B C 1
ATOM 2334 O O . ASN B 1 19 ? 0.065 36.25 -4.77 1 93.5 19 ASN B O 1
ATOM 2338 N N . TYR B 1 20 ? -0.45 34.438 -3.732 1 95.06 20 TYR B N 1
ATOM 2339 C CA . TYR B 1 20 ? -0.132 33.5 -4.82 1 95.06 20 TYR B CA 1
ATOM 2340 C C . TYR B 1 20 ? -1.057 32.312 -4.797 1 95.06 20 TYR B C 1
ATOM 2342 O O . TYR B 1 20 ? -1.894 32.156 -3.902 1 95.06 20 TYR B O 1
ATOM 2350 N N . SER B 1 21 ? -0.982 31.516 -5.887 1 94.19 21 SER B N 1
ATOM 2351 C CA . SER B 1 21 ? -1.834 30.344 -5.98 1 94.19 21 SER B CA 1
ATOM 2352 C C . SER B 1 21 ? -1.017 29.094 -6.297 1 94.19 21 SER B C 1
ATOM 2354 O O . SER B 1 21 ? -0.501 28.938 -7.406 1 94.19 21 SER B O 1
ATOM 2356 N N . ILE B 1 22 ? -0.913 28.203 -5.246 1 93.25 22 ILE B N 1
ATOM 2357 C CA . ILE B 1 22 ? -0.13 26.984 -5.473 1 93.25 22 ILE B CA 1
ATOM 2358 C C . ILE B 1 22 ? -0.983 25.766 -5.176 1 93.25 22 ILE B C 1
ATOM 2360 O O . ILE B 1 22 ? -0.458 24.656 -5.031 1 93.25 22 ILE B O 1
ATOM 2364 N N . ASN B 1 23 ? -2.236 25.875 -4.941 1 91.81 23 ASN B N 1
ATOM 2365 C CA . ASN B 1 23 ? -3.184 24.781 -4.816 1 91.81 23 ASN B CA 1
ATOM 2366 C C . ASN B 1 23 ? -4.562 25.156 -5.34 1 91.81 23 ASN B C 1
ATOM 2368 O O . ASN B 1 23 ? -4.789 26.312 -5.723 1 91.81 23 ASN B O 1
ATOM 2372 N N . ALA B 1 24 ? -5.453 24.234 -5.414 1 90.56 24 ALA B N 1
ATOM 2373 C CA . ALA B 1 24 ? -6.73 24.375 -6.109 1 90.56 24 ALA B CA 1
ATOM 2374 C C . ALA B 1 24 ? -7.648 25.344 -5.371 1 90.56 24 ALA B C 1
ATOM 2376 O O . ALA B 1 24 ? -8.633 25.828 -5.938 1 90.56 24 ALA B O 1
ATOM 2377 N N . TRP B 1 25 ? -7.359 25.734 -4.172 1 93.44 25 TRP B N 1
ATOM 2378 C CA . TRP B 1 25 ? -8.266 26.5 -3.334 1 93.44 25 TRP B CA 1
ATOM 2379 C C . TRP B 1 25 ? -7.91 27.984 -3.375 1 93.44 25 TRP B C 1
ATOM 2381 O O . TRP B 1 25 ? -8.727 28.828 -3.008 1 93.44 25 TRP B O 1
ATOM 2391 N N . MET B 1 26 ? -6.742 28.266 -3.758 1 94.12 26 MET B N 1
ATOM 2392 C CA . MET B 1 26 ? -6.227 29.641 -3.682 1 94.12 26 MET B CA 1
ATOM 2393 C C . MET B 1 26 ? -6.668 30.453 -4.891 1 94.12 26 MET B C 1
ATOM 2395 O O . MET B 1 26 ? -6.535 30 -6.031 1 94.12 26 MET B O 1
ATOM 2399 N N . ASP B 1 27 ? -7.277 31.531 -4.609 1 95.44 27 ASP B N 1
ATOM 2400 C CA . ASP B 1 27 ? -7.633 32.562 -5.578 1 95.44 27 ASP B CA 1
ATOM 2401 C C . ASP B 1 27 ? -7.117 33.938 -5.133 1 95.44 27 ASP B C 1
ATOM 2403 O O . ASP B 1 27 ? -7.633 34.531 -4.176 1 95.44 27 ASP B O 1
ATOM 2407 N N . VAL B 1 28 ? -6.199 34.469 -5.855 1 93.81 28 VAL B N 1
ATOM 2408 C CA . VAL B 1 28 ? -5.527 35.688 -5.465 1 93.81 28 VAL B CA 1
ATOM 2409 C C . VAL B 1 28 ? -6.535 36.844 -5.434 1 93.81 28 VAL B C 1
ATOM 2411 O O . VAL B 1 28 ? -6.293 37.875 -4.793 1 93.81 28 VAL B O 1
ATOM 2414 N N . HIS B 1 29 ? -7.637 36.625 -6.043 1 94.81 29 HIS B N 1
ATOM 2415 C CA . HIS B 1 29 ? -8.672 37.656 -6.055 1 94.81 29 HIS B CA 1
ATOM 2416 C C . HIS B 1 29 ? -9.602 37.531 -4.855 1 94.81 29 HIS B C 1
ATOM 2418 O O . HIS B 1 29 ? -10.43 38.406 -4.598 1 94.81 29 HIS B O 1
ATOM 2424 N N . ASN B 1 30 ? -9.453 36.5 -4.145 1 94.5 30 ASN B N 1
ATOM 2425 C CA . ASN B 1 30 ? -10.172 36.281 -2.895 1 94.5 30 ASN B CA 1
ATOM 2426 C C . ASN B 1 30 ? -9.234 36.312 -1.693 1 94.5 30 ASN B C 1
ATOM 2428 O O . ASN B 1 30 ? -8.961 35.281 -1.071 1 94.5 30 ASN B O 1
ATOM 2432 N N . GLN B 1 31 ? -8.914 37.531 -1.263 1 94.38 31 GLN B N 1
ATOM 2433 C CA . GLN B 1 31 ? -7.906 37.781 -0.233 1 94.38 31 GLN B CA 1
ATOM 2434 C C . GLN B 1 31 ? -8.461 37.469 1.156 1 94.38 31 GLN B C 1
ATOM 2436 O O . GLN B 1 31 ? -9.656 37.594 1.398 1 94.38 31 GLN B O 1
ATOM 2441 N N . ALA B 1 32 ? -7.523 37.062 2.021 1 94.75 32 ALA B N 1
ATOM 2442 C CA . ALA B 1 32 ? -7.91 36.812 3.412 1 94.75 32 ALA B CA 1
ATOM 2443 C C . ALA B 1 32 ? -8.094 38.125 4.156 1 94.75 32 ALA B C 1
ATOM 2445 O O . ALA B 1 32 ? -7.367 39.094 3.906 1 94.75 32 ALA B O 1
ATOM 2446 N N . ASP B 1 33 ? -9.133 38.125 4.961 1 96.5 33 ASP B N 1
ATOM 2447 C CA . ASP B 1 33 ? -9.289 39.219 5.922 1 96.5 33 ASP B CA 1
ATOM 2448 C C . ASP B 1 33 ? -8.391 39.031 7.141 1 96.5 33 ASP B C 1
ATOM 2450 O O . ASP B 1 33 ? -8.664 38.156 7.969 1 96.5 33 ASP B O 1
ATOM 2454 N N . SER B 1 34 ? -7.395 39.875 7.262 1 96.12 34 SER B N 1
ATOM 2455 C CA . SER B 1 34 ? -6.367 39.688 8.281 1 96.12 34 SER B CA 1
ATOM 2456 C C . SER B 1 34 ? -6.973 39.688 9.68 1 96.12 34 SER B C 1
ATOM 2458 O O . SER B 1 34 ? -6.594 38.875 10.531 1 96.12 34 SER B O 1
ATOM 2460 N N . SER B 1 35 ? -7.836 40.625 9.953 1 97.62 35 SER B N 1
ATOM 2461 C CA . SER B 1 35 ? -8.461 40.719 11.273 1 97.62 35 SER B CA 1
ATOM 2462 C C . SER B 1 35 ? -9.297 39.5 11.578 1 97.62 35 SER B C 1
ATOM 2464 O O . SER B 1 35 ? -9.203 38.938 12.664 1 97.62 35 SER B O 1
ATOM 2466 N N . LYS B 1 36 ? -10.055 39.062 10.648 1 98.25 36 LYS B N 1
ATOM 2467 C CA . LYS B 1 36 ? -10.883 37.875 10.82 1 98.25 36 LYS B CA 1
ATOM 2468 C C . LYS B 1 36 ? -10.023 36.625 10.969 1 98.25 36 LYS B C 1
ATOM 2470 O O . LYS B 1 36 ? -10.328 35.75 11.789 1 98.25 36 LYS B O 1
ATOM 2475 N N . ALA B 1 37 ? -8.984 36.562 10.164 1 98.44 37 ALA B N 1
ATOM 2476 C CA . ALA B 1 37 ? -8.07 35.406 10.25 1 98.44 37 ALA B CA 1
ATOM 2477 C C . ALA B 1 37 ? -7.441 35.312 11.641 1 98.44 37 ALA B C 1
ATOM 2479 O O . ALA B 1 37 ? -7.32 34.219 12.203 1 98.44 37 ALA B O 1
ATOM 2480 N N . THR B 1 38 ? -7.066 36.469 12.133 1 98.31 38 THR B N 1
ATOM 2481 C CA . THR B 1 38 ? -6.465 36.5 13.461 1 98.31 38 THR B CA 1
ATOM 2482 C C . THR B 1 38 ? -7.461 36.031 14.516 1 98.31 38 THR B C 1
ATOM 2484 O O . THR B 1 38 ? -7.109 35.281 15.422 1 98.31 38 THR B O 1
ATOM 2487 N N . LYS B 1 39 ? -8.68 36.469 14.414 1 98.62 39 LYS B N 1
ATOM 2488 C CA . LYS B 1 39 ? -9.719 36.031 15.344 1 98.62 39 LYS B CA 1
ATOM 2489 C C . LYS B 1 39 ? -9.953 34.531 15.25 1 98.62 39 LYS B C 1
ATOM 2491 O O . LYS B 1 39 ? -10.133 33.875 16.266 1 98.62 39 LYS B O 1
ATOM 2496 N N . GLN B 1 40 ? -10.016 34.062 14.039 1 98.81 40 GLN B N 1
ATOM 2497 C CA . GLN B 1 40 ? -10.188 32.625 13.82 1 98.81 40 GLN B CA 1
ATOM 2498 C C . GLN B 1 40 ? -9.039 31.828 14.438 1 98.81 40 GLN B C 1
ATOM 2500 O O . GLN B 1 40 ? -9.258 30.797 15.078 1 98.81 40 GLN B O 1
ATOM 2505 N N . TRP B 1 41 ? -7.816 32.312 14.203 1 98.81 41 TRP B N 1
ATOM 2506 C CA . TRP B 1 41 ? -6.621 31.688 14.766 1 98.81 41 TRP B CA 1
ATOM 2507 C C . TRP B 1 41 ? -6.676 31.672 16.281 1 98.81 41 TRP B C 1
ATOM 2509 O O . TRP B 1 41 ? -6.387 30.641 16.906 1 98.81 41 TRP B O 1
ATOM 2519 N N . GLU B 1 42 ? -7.102 32.75 16.891 1 98.81 42 GLU B N 1
ATOM 2520 C CA . GLU B 1 42 ? -7.223 32.844 18.344 1 98.81 42 GLU B CA 1
ATOM 2521 C C . GLU B 1 42 ? -8.305 31.922 18.875 1 98.81 42 GLU B C 1
ATOM 2523 O O . GLU B 1 42 ? -8.148 31.328 19.953 1 98.81 42 GLU B O 1
ATOM 2528 N N . MET B 1 43 ? -9.352 31.844 18.156 1 98.88 43 MET B N 1
ATOM 2529 C CA . MET B 1 43 ? -10.414 30.922 18.547 1 98.88 43 MET B CA 1
ATOM 2530 C C . MET B 1 43 ? -9.93 29.469 18.516 1 98.88 43 MET B C 1
ATOM 2532 O O . MET B 1 43 ? -10.242 28.688 19.422 1 98.88 43 MET B O 1
ATOM 2536 N N . LEU B 1 44 ? -9.188 29.141 17.469 1 98.94 44 LEU B N 1
ATOM 2537 C CA . LEU B 1 44 ? -8.609 27.797 17.391 1 98.94 44 LEU B CA 1
ATOM 2538 C C . LEU B 1 44 ? -7.707 27.531 18.578 1 98.94 44 LEU B C 1
ATOM 2540 O O . LEU B 1 44 ? -7.844 26.5 19.25 1 98.94 44 LEU B O 1
ATOM 2544 N N . LYS B 1 45 ? -6.805 28.469 18.859 1 98.88 45 LYS B N 1
ATOM 2545 C CA . LYS B 1 45 ? -5.875 28.328 19.984 1 98.88 45 LYS B CA 1
ATOM 2546 C C . LYS B 1 45 ? -6.621 28.156 21.297 1 98.88 45 LYS B C 1
ATOM 2548 O O . LYS B 1 45 ? -6.316 27.25 22.062 1 98.88 45 LYS B O 1
ATOM 2553 N N . SER B 1 46 ? -7.594 29 21.547 1 98.81 46 SER B N 1
ATOM 2554 C CA . SER B 1 46 ? -8.344 28.953 22.797 1 98.81 46 SER B CA 1
ATOM 2555 C C . SER B 1 46 ? -9.125 27.656 22.938 1 98.81 46 SER B C 1
ATOM 2557 O O . SER B 1 46 ? -9.234 27.094 24.031 1 98.81 46 SER B O 1
ATOM 2559 N N . THR B 1 47 ? -9.711 27.172 21.844 1 98.88 47 THR B N 1
ATOM 2560 C CA . THR B 1 47 ? -10.461 25.922 21.875 1 98.88 47 THR B CA 1
ATOM 2561 C C . THR B 1 47 ? -9.547 24.734 22.188 1 98.88 47 THR B C 1
ATOM 2563 O O . THR B 1 47 ? -9.914 23.859 22.953 1 98.88 47 THR B O 1
ATOM 2566 N N . ILE B 1 48 ? -8.352 24.719 21.562 1 98.81 48 ILE B N 1
ATOM 2567 C CA . ILE B 1 48 ? -7.363 23.672 21.828 1 98.81 48 ILE B CA 1
ATOM 2568 C C . ILE B 1 48 ? -7.02 23.656 23.312 1 98.81 48 ILE B C 1
ATOM 2570 O O . ILE B 1 48 ? -7.004 22.594 23.938 1 98.81 48 ILE B O 1
ATOM 2574 N N . GLU B 1 49 ? -6.82 24.828 23.891 1 98.75 49 GLU B N 1
ATOM 2575 C CA . GLU B 1 49 ? -6.465 24.953 25.297 1 98.75 49 GLU B CA 1
ATOM 2576 C C . GLU B 1 49 ? -7.617 24.516 26.203 1 98.75 49 GLU B C 1
ATOM 2578 O O . GLU B 1 49 ? -7.406 23.844 27.203 1 98.75 49 GLU B O 1
ATOM 2583 N N . LYS B 1 50 ? -8.812 24.859 25.812 1 98.5 50 LYS B N 1
ATOM 2584 C CA . LYS B 1 50 ? -9.992 24.453 26.562 1 98.5 50 LYS B CA 1
ATOM 2585 C C . LYS B 1 50 ? -10.172 22.938 26.531 1 98.5 50 LYS B C 1
ATOM 2587 O O . LYS B 1 50 ? -10.688 22.359 27.484 1 98.5 50 LYS B O 1
ATOM 2592 N N . CYS B 1 51 ? -9.742 22.344 25.484 1 98.25 51 CYS B N 1
ATOM 2593 C CA . CYS B 1 51 ? -9.883 20.891 25.312 1 98.25 51 CYS B CA 1
ATOM 2594 C C . CYS B 1 51 ? -8.773 20.141 26.031 1 98.25 51 CYS B C 1
ATOM 2596 O O . CYS B 1 51 ? -8.789 18.922 26.094 1 98.25 51 CYS B O 1
ATOM 2598 N N . GLY B 1 52 ? -7.75 20.859 26.516 1 97.5 52 GLY B N 1
ATOM 2599 C CA . GLY B 1 52 ? -6.844 20.219 27.453 1 97.5 52 GLY B CA 1
ATOM 2600 C C . GLY B 1 52 ? -5.406 20.188 26.969 1 97.5 52 GLY B C 1
ATOM 2601 O O . GLY B 1 52 ? -4.531 19.625 27.641 1 97.5 52 GLY B O 1
ATOM 2602 N N . ALA B 1 53 ? -5.121 20.812 25.844 1 98.19 53 ALA B N 1
ATOM 2603 C CA . ALA B 1 53 ? -3.748 20.828 25.359 1 98.19 53 ALA B CA 1
ATOM 2604 C C . ALA B 1 53 ? -3.113 22.203 25.562 1 98.19 53 ALA B C 1
ATOM 2606 O O . ALA B 1 53 ? -3.812 23.219 25.594 1 98.19 53 ALA B O 1
ATOM 2607 N N . ASN B 1 54 ? -1.816 22.172 25.734 1 98.19 54 ASN B N 1
ATOM 2608 C CA . ASN B 1 54 ? -1.05 23.406 25.781 1 98.19 54 ASN B CA 1
ATOM 2609 C C . ASN B 1 54 ? -0.56 23.828 24.406 1 98.19 54 ASN B C 1
ATOM 2611 O O . ASN B 1 54 ? -0.096 22.984 23.625 1 98.19 54 ASN B O 1
ATOM 2615 N N . VAL B 1 55 ? -0.683 25.109 24.141 1 98.56 55 VAL B N 1
ATOM 2616 C CA . VAL B 1 55 ? -0.258 25.609 22.828 1 98.56 55 VAL B CA 1
ATOM 2617 C C . VAL B 1 55 ? 1.06 26.359 22.969 1 98.56 55 VAL B C 1
ATOM 2619 O O . VAL B 1 55 ? 1.178 27.266 23.797 1 98.56 55 VAL B O 1
ATOM 2622 N N . GLU B 1 56 ? 2.055 25.938 22.219 1 98.19 56 GLU B N 1
ATOM 2623 C CA . GLU B 1 56 ? 3.307 26.672 22.047 1 98.19 56 GLU B CA 1
ATOM 2624 C C . GLU B 1 56 ? 3.287 27.516 20.781 1 98.19 56 GLU B C 1
ATOM 2626 O O . GLU B 1 56 ? 3.217 26.969 19.672 1 98.19 56 GLU B O 1
ATOM 2631 N N . VAL B 1 57 ? 3.4 28.812 20.953 1 98.62 57 VAL B N 1
ATOM 2632 C CA . VAL B 1 57 ? 3.258 29.703 19.797 1 98.62 57 VAL B CA 1
ATOM 2633 C C . VAL B 1 57 ? 4.637 30.062 19.25 1 98.62 57 VAL B C 1
ATOM 2635 O O . VAL B 1 57 ? 5.508 30.516 19.984 1 98.62 57 VAL B O 1
ATOM 2638 N N . MET B 1 58 ? 4.863 29.766 18 1 98.44 58 MET B N 1
ATOM 2639 C CA . MET B 1 58 ? 6.008 30.312 17.266 1 98.44 58 MET B CA 1
ATOM 2640 C C . MET B 1 58 ? 5.691 31.688 16.688 1 98.44 58 MET B C 1
ATOM 2642 O O . MET B 1 58 ? 4.738 31.844 15.922 1 98.44 58 MET B O 1
ATOM 2646 N N . GLU B 1 59 ? 6.52 32.625 17.078 1 96.69 59 GLU B N 1
ATOM 2647 C CA . GLU B 1 59 ? 6.391 33.938 16.484 1 96.69 59 GLU B CA 1
ATOM 2648 C C . GLU B 1 59 ? 7.113 34 15.133 1 96.69 59 GLU B C 1
ATOM 2650 O O . GLU B 1 59 ? 8.18 33.406 14.961 1 96.69 59 GLU B O 1
ATOM 2655 N N . SER B 1 60 ? 6.492 34.656 14.219 1 93.38 60 SER B N 1
ATOM 2656 C CA . SER B 1 60 ? 7.047 34.688 12.867 1 93.38 60 SER B CA 1
ATOM 2657 C C . SER B 1 60 ? 7.137 36.125 12.336 1 93.38 60 SER B C 1
ATOM 2659 O O . SER B 1 60 ? 6.926 36.344 11.141 1 93.38 60 SER B O 1
ATOM 2661 N N . GLU B 1 61 ? 7.395 37.094 13.156 1 93.69 61 GLU B N 1
ATOM 2662 C CA . GLU B 1 61 ? 7.457 38.469 12.734 1 93.69 61 GLU B CA 1
ATOM 2663 C C . GLU B 1 61 ? 8.562 38.688 11.711 1 93.69 61 GLU B C 1
ATOM 2665 O O . GLU B 1 61 ? 8.438 39.562 10.828 1 93.69 61 GLU B O 1
ATOM 2670 N N . ASP B 1 62 ? 9.648 37.938 11.805 1 95.56 62 ASP B N 1
ATOM 2671 C CA . ASP B 1 62 ? 10.781 38.094 10.906 1 95.56 62 ASP B CA 1
ATOM 2672 C C . ASP B 1 62 ? 10.617 37.219 9.648 1 95.56 62 ASP B C 1
ATOM 2674 O O . ASP B 1 62 ? 11.539 37.125 8.828 1 95.56 62 ASP B O 1
ATOM 2678 N N . ALA B 1 63 ? 9.516 36.594 9.492 1 96.81 63 ALA B N 1
ATOM 2679 C CA . ALA B 1 63 ? 9.242 35.75 8.32 1 96.81 63 ALA B CA 1
ATOM 2680 C C . ALA B 1 63 ? 8.266 36.438 7.375 1 96.81 63 ALA B C 1
ATOM 2682 O O . ALA B 1 63 ? 7.285 35.844 6.934 1 96.81 63 ALA B O 1
ATOM 2683 N N . LYS B 1 64 ? 8.469 37.656 7.012 1 95.75 64 LYS B N 1
ATOM 2684 C CA . LYS B 1 64 ? 7.531 38.531 6.301 1 95.75 64 LYS B CA 1
ATOM 2685 C C . LYS B 1 64 ? 7.281 38.031 4.883 1 95.75 64 LYS B C 1
ATOM 2687 O O . LYS B 1 64 ? 6.234 38.312 4.293 1 95.75 64 LYS B O 1
ATOM 2692 N N . HIS B 1 65 ? 8.148 37.25 4.344 1 96.12 65 HIS B N 1
ATOM 2693 C CA . HIS B 1 65 ? 8.047 36.812 2.953 1 96.12 65 HIS B CA 1
ATOM 2694 C C . HIS B 1 65 ? 7.344 35.469 2.848 1 96.12 65 HIS B C 1
ATOM 2696 O O . HIS B 1 65 ? 7.172 34.938 1.747 1 96.12 65 HIS B O 1
ATOM 2702 N N . TYR B 1 66 ? 6.887 34.938 3.963 1 97.62 66 TYR B N 1
ATOM 2703 C CA . TYR B 1 66 ? 6.27 33.625 3.986 1 97.62 66 TYR B CA 1
ATOM 2704 C C . TYR B 1 66 ? 4.875 33.688 4.598 1 97.62 66 TYR B C 1
ATOM 2706 O O . TYR B 1 66 ? 4.676 33.281 5.746 1 97.62 66 TYR B O 1
ATOM 2714 N N . PRO B 1 67 ? 3.883 34.125 3.768 1 96.94 67 PRO B N 1
ATOM 2715 C CA . PRO B 1 67 ? 2.521 34.281 4.281 1 96.94 67 PRO B CA 1
ATOM 2716 C C . PRO B 1 67 ? 1.898 32.969 4.723 1 96.94 67 PRO B C 1
ATOM 2718 O O . PRO B 1 67 ? 0.972 32.938 5.535 1 96.94 67 PRO B O 1
ATOM 2721 N N . ASP B 1 68 ? 2.391 31.812 4.238 1 98.06 68 ASP B N 1
ATOM 2722 C CA . ASP B 1 68 ? 1.783 30.516 4.531 1 98.06 68 ASP B CA 1
ATOM 2723 C C . ASP B 1 68 ? 2.445 29.875 5.742 1 98.06 68 ASP B C 1
ATOM 2725 O O . ASP B 1 68 ? 2.104 28.75 6.109 1 98.06 68 ASP B O 1
ATOM 2729 N N . ILE B 1 69 ? 3.371 30.562 6.477 1 98.38 69 ILE B N 1
ATOM 2730 C CA . ILE B 1 69 ? 4.125 29.984 7.582 1 98.38 69 ILE B CA 1
ATOM 2731 C C . ILE B 1 69 ? 3.18 29.656 8.734 1 98.38 69 ILE B C 1
ATOM 2733 O O . ILE B 1 69 ? 3.512 28.844 9.602 1 98.38 69 ILE B O 1
ATOM 2737 N N . VAL B 1 70 ? 1.964 30.25 8.734 1 98.56 70 VAL B N 1
ATOM 2738 C CA . VAL B 1 70 ? 0.927 30 9.727 1 98.56 70 VAL B CA 1
ATOM 2739 C C . VAL B 1 70 ? 0.49 28.531 9.648 1 98.56 70 VAL B C 1
ATOM 2741 O O . VAL B 1 70 ? 0.035 27.969 10.641 1 98.56 70 VAL B O 1
ATOM 2744 N N . PHE B 1 71 ? 0.628 27.859 8.5 1 98.69 71 PHE B N 1
ATOM 2745 C CA . PHE B 1 71 ? 0.293 26.453 8.328 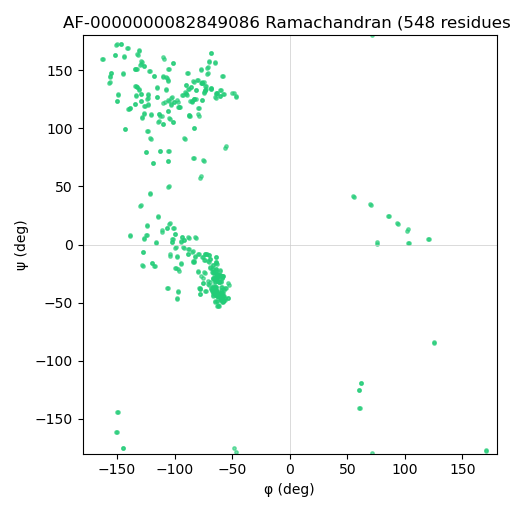1 98.69 71 PHE B CA 1
ATOM 2746 C C . PHE B 1 71 ? 1.448 25.562 8.773 1 98.69 71 PHE B C 1
ATOM 2748 O O . PHE B 1 71 ? 2.041 24.844 7.957 1 98.69 71 PHE B O 1
ATOM 2755 N N . CYS B 1 72 ? 1.608 25.469 10.07 1 98.69 72 CYS B N 1
ATOM 2756 C CA . CYS B 1 72 ? 2.807 24.922 10.688 1 98.69 72 CYS B CA 1
ATOM 2757 C C . CYS B 1 72 ? 2.723 23.391 10.773 1 98.69 72 CYS B C 1
ATOM 2759 O O . CYS B 1 72 ? 3.693 22.734 11.141 1 98.69 72 CYS B O 1
ATOM 2761 N N . ALA B 1 73 ? 1.568 22.797 10.414 1 98.75 73 ALA B N 1
ATOM 2762 C CA . ALA B 1 73 ? 1.532 21.359 10.234 1 98.75 73 ALA B CA 1
ATOM 2763 C C . ALA B 1 73 ? 2.629 20.891 9.281 1 98.75 73 ALA B C 1
ATOM 2765 O O . ALA B 1 73 ? 3.197 19.812 9.461 1 98.75 73 ALA B O 1
ATOM 2766 N N . ASN B 1 74 ? 2.904 21.734 8.305 1 98.56 74 ASN B N 1
ATOM 2767 C CA . ASN B 1 74 ? 3.859 21.391 7.258 1 98.56 74 ASN B CA 1
ATOM 2768 C C . ASN B 1 74 ? 5.297 21.625 7.711 1 98.56 74 ASN B C 1
ATOM 2770 O O . ASN B 1 74 ? 6.23 21.5 6.918 1 98.56 74 ASN B O 1
ATOM 2774 N N . ALA B 1 75 ? 5.496 21.969 8.938 1 98.56 75 ALA B N 1
ATOM 2775 C CA . ALA B 1 75 ? 6.848 22.25 9.414 1 98.56 75 ALA B CA 1
ATOM 2776 C C . ALA B 1 75 ? 7.711 21 9.383 1 98.56 75 ALA B C 1
ATOM 2778 O O . ALA B 1 75 ? 8.914 21.062 9.109 1 98.56 75 ALA B O 1
ATOM 2779 N N . GLY B 1 76 ? 7.145 19.906 9.703 1 98.69 76 GLY B N 1
ATOM 2780 C CA . GLY B 1 76 ? 7.898 18.672 9.742 1 98.69 76 GLY B CA 1
ATOM 2781 C C . GLY B 1 76 ? 7.125 17.516 10.352 1 98.69 76 GLY B C 1
ATOM 2782 O O . GLY B 1 76 ? 5.926 17.641 10.625 1 98.69 76 GLY B O 1
ATOM 2783 N N . ILE B 1 77 ? 7.766 16.359 10.469 1 98.69 77 ILE B N 1
ATOM 2784 C CA . ILE B 1 77 ? 7.289 15.164 11.156 1 98.69 77 ILE B CA 1
ATOM 2785 C C . ILE B 1 77 ? 8.062 14.977 12.461 1 98.69 77 ILE B C 1
ATOM 2787 O O . ILE B 1 77 ? 9.289 15.062 12.477 1 98.69 77 ILE B O 1
ATOM 2791 N N . ILE B 1 78 ? 7.312 14.711 13.531 1 97.88 78 ILE B N 1
ATOM 2792 C CA . ILE B 1 78 ? 7.961 14.648 14.836 1 97.88 78 ILE B CA 1
ATOM 2793 C C . ILE B 1 78 ? 7.867 13.227 15.391 1 97.88 78 ILE B C 1
ATOM 2795 O O . ILE B 1 78 ? 6.816 12.586 15.305 1 97.88 78 ILE B O 1
ATOM 2799 N N . ARG B 1 79 ? 8.906 12.688 15.914 1 96.44 79 ARG B N 1
ATOM 2800 C CA . ARG B 1 79 ? 8.984 11.461 16.703 1 96.44 79 ARG B CA 1
ATOM 2801 C C . ARG B 1 79 ? 9.945 11.633 17.875 1 96.44 79 ARG B C 1
ATOM 2803 O O . ARG B 1 79 ? 11.148 11.828 17.688 1 96.44 79 ARG B O 1
ATOM 2810 N N . GLY B 1 80 ? 9.352 11.531 19.109 1 94.06 80 GLY B N 1
ATOM 2811 C CA . GLY B 1 80 ? 10.156 11.898 20.25 1 94.06 80 GLY B CA 1
ATOM 2812 C C . GLY B 1 80 ? 10.633 13.344 20.203 1 94.06 80 GLY B C 1
ATOM 2813 O O . GLY B 1 80 ? 9.828 14.266 20.078 1 94.06 80 GLY B O 1
ATOM 2814 N N . ARG B 1 81 ? 11.938 13.562 20.312 1 96.25 81 ARG B N 1
ATOM 2815 C CA . ARG B 1 81 ? 12.516 14.906 20.25 1 96.25 81 ARG B CA 1
ATOM 2816 C C . ARG B 1 81 ? 13.188 15.156 18.906 1 96.25 81 ARG B C 1
ATOM 2818 O O . ARG B 1 81 ? 14.031 16.047 18.781 1 96.25 81 ARG B O 1
ATOM 2825 N N . LYS B 1 82 ? 12.82 14.328 17.922 1 97.56 82 LYS B N 1
ATOM 2826 C CA . LYS B 1 82 ? 13.359 14.484 16.578 1 97.56 82 LYS B CA 1
ATOM 2827 C C . LYS B 1 82 ? 12.312 15.07 15.633 1 97.56 82 LYS B C 1
ATOM 2829 O O . LYS B 1 82 ? 11.133 14.734 15.719 1 97.56 82 LYS B O 1
ATOM 2834 N N . VAL B 1 83 ? 12.797 15.93 14.766 1 98.44 83 VAL B N 1
ATOM 2835 C CA . VAL B 1 83 ? 11.938 16.547 13.758 1 98.44 83 VAL B CA 1
ATOM 2836 C C . VAL B 1 83 ? 12.539 16.328 12.367 1 98.44 83 VAL B C 1
ATOM 2838 O O . VAL B 1 83 ? 13.695 16.688 12.125 1 98.44 83 VAL B O 1
ATOM 2841 N N . TYR B 1 84 ? 11.844 15.672 11.484 1 98.69 84 TYR B N 1
ATOM 2842 C CA . TYR B 1 84 ? 12.141 15.672 10.055 1 98.69 84 TYR B CA 1
ATOM 2843 C C . TYR B 1 84 ? 11.539 16.891 9.367 1 98.69 84 TYR B C 1
ATOM 2845 O O . TYR B 1 84 ? 10.344 16.906 9.055 1 98.69 84 TYR B O 1
ATOM 2853 N N . LEU B 1 85 ? 12.328 17.906 9.109 1 98.81 85 LEU B N 1
ATOM 2854 C CA . LEU B 1 85 ? 11.852 19.172 8.594 1 98.81 85 LEU B CA 1
ATOM 2855 C C . LEU B 1 85 ? 11.406 19.047 7.141 1 98.81 85 LEU B C 1
ATOM 2857 O O . LEU B 1 85 ? 11.977 18.266 6.379 1 98.81 85 LEU B O 1
ATOM 2861 N N . SER B 1 86 ? 10.516 19.875 6.785 1 98.62 86 SER B N 1
ATOM 2862 C CA . SER B 1 86 ? 9.961 19.844 5.434 1 98.62 86 SER B CA 1
ATOM 2863 C C . SER B 1 86 ? 10.891 20.531 4.441 1 98.62 86 SER B C 1
ATOM 2865 O O . SER B 1 86 ? 11.547 21.516 4.781 1 98.62 86 SER B O 1
ATOM 2867 N N . HIS B 1 87 ? 10.977 19.984 3.328 1 98.62 87 HIS B N 1
ATOM 2868 C CA . HIS B 1 87 ? 11.453 20.641 2.109 1 98.62 87 HIS B CA 1
ATOM 2869 C C . HIS B 1 87 ? 10.312 20.844 1.12 1 98.62 87 HIS B C 1
ATOM 2871 O O . HIS B 1 87 ? 9.898 19.906 0.43 1 98.62 87 HIS B O 1
ATOM 2877 N N . PHE B 1 88 ? 9.859 22.109 1.065 1 98.56 88 PHE B N 1
ATOM 2878 C CA . PHE B 1 88 ? 8.602 22.391 0.39 1 98.56 88 PHE B CA 1
ATOM 2879 C C . PHE B 1 88 ? 8.75 22.25 -1.119 1 98.56 88 PHE B C 1
ATOM 2881 O O . PHE B 1 88 ? 9.797 22.562 -1.681 1 98.56 88 PHE B O 1
ATOM 2888 N N . ALA B 1 89 ? 7.684 21.812 -1.761 1 97.5 89 ALA B N 1
ATOM 2889 C CA . ALA B 1 89 ? 7.645 21.562 -3.199 1 97.5 89 ALA B CA 1
ATOM 2890 C C . ALA B 1 89 ? 7.699 22.859 -3.988 1 97.5 89 ALA B C 1
ATOM 2892 O O . ALA B 1 89 ? 8.273 22.922 -5.078 1 97.5 89 ALA B O 1
ATOM 2893 N N . TYR B 1 90 ? 7.098 23.938 -3.477 1 97.19 90 TYR B N 1
ATOM 2894 C CA . TYR B 1 90 ? 6.988 25.203 -4.203 1 97.19 90 TYR B CA 1
ATOM 2895 C C . TYR B 1 90 ? 7.93 26.25 -3.625 1 97.19 90 TYR B C 1
ATOM 2897 O O . TYR B 1 90 ? 8.109 26.328 -2.406 1 97.19 90 TYR B O 1
ATOM 2905 N N . PRO B 1 91 ? 8.461 27.031 -4.48 1 96.75 91 PRO B N 1
ATOM 2906 C CA . PRO B 1 91 ? 9.445 28.016 -4.031 1 96.75 91 PRO B CA 1
ATOM 2907 C C . PRO B 1 91 ? 8.859 29.031 -3.041 1 96.75 91 PRO B C 1
ATOM 2909 O O . PRO B 1 91 ? 9.578 29.531 -2.176 1 96.75 91 PRO B O 1
ATOM 2912 N N . GLU B 1 92 ? 7.594 29.281 -3.1 1 96.94 92 GLU B N 1
ATOM 2913 C CA . GLU B 1 92 ? 6.934 30.25 -2.242 1 96.94 92 GLU B CA 1
ATOM 2914 C C . GLU B 1 92 ? 7.117 29.922 -0.768 1 96.94 92 GLU B C 1
ATOM 2916 O O . GLU B 1 92 ? 7.152 30.812 0.082 1 96.94 92 GLU B O 1
ATOM 2921 N N . ARG B 1 93 ? 7.312 28.578 -0.473 1 97.56 93 ARG B N 1
ATOM 2922 C CA . ARG B 1 93 ? 7.398 28.172 0.926 1 97.56 93 ARG B CA 1
ATOM 2923 C C . ARG B 1 93 ? 8.773 27.594 1.246 1 97.56 93 ARG B C 1
ATOM 2925 O O . ARG B 1 93 ? 9.023 27.172 2.373 1 97.56 93 ARG B O 1
ATOM 2932 N N . ALA B 1 94 ? 9.695 27.562 0.337 1 96.19 94 ALA B N 1
ATOM 2933 C CA . ALA B 1 94 ? 10.961 26.828 0.415 1 96.19 94 ALA B CA 1
ATOM 2934 C C . ALA B 1 94 ? 11.828 27.359 1.556 1 96.19 94 ALA B C 1
ATOM 2936 O O . ALA B 1 94 ? 12.57 26.594 2.182 1 96.19 94 ALA B O 1
ATOM 2937 N N . GLY B 1 95 ? 11.711 28.641 1.911 1 97.12 95 GLY B N 1
ATOM 2938 C CA . GLY B 1 95 ? 12.578 29.234 2.92 1 97.12 95 GLY B CA 1
ATOM 2939 C C . GLY B 1 95 ? 12.047 29.078 4.332 1 97.12 95 GLY B C 1
ATOM 2940 O O . GLY B 1 95 ? 12.742 29.375 5.301 1 97.12 95 GLY B O 1
ATOM 2941 N N . GLU B 1 96 ? 10.875 28.531 4.531 1 98.25 96 GLU B N 1
ATOM 2942 C CA . GLU B 1 96 ? 10.211 28.469 5.832 1 98.25 96 GLU B CA 1
ATOM 2943 C C . GLU B 1 96 ? 10.977 27.578 6.805 1 98.25 96 GLU B C 1
ATOM 2945 O O . GLU B 1 96 ? 10.922 27.781 8.016 1 98.25 96 GLU B O 1
ATOM 2950 N N . PHE B 1 97 ? 11.688 26.578 6.254 1 98.19 97 PHE B N 1
ATOM 2951 C CA . PHE B 1 97 ? 12.32 25.578 7.105 1 98.19 97 PHE B CA 1
ATOM 2952 C C . PHE B 1 97 ? 13.289 26.234 8.078 1 98.19 97 PHE B C 1
ATOM 2954 O O . PHE B 1 97 ? 13.492 25.734 9.195 1 98.19 97 PHE B O 1
ATOM 2961 N N . VAL B 1 98 ? 13.875 27.391 7.746 1 98.19 98 VAL B N 1
ATOM 2962 C CA . VAL B 1 98 ? 14.867 28.078 8.578 1 98.19 98 VAL B CA 1
ATOM 2963 C C . VAL B 1 98 ? 14.211 28.531 9.883 1 98.19 98 VAL B C 1
ATOM 2965 O O . VAL B 1 98 ? 14.805 28.422 10.953 1 98.19 98 VAL B O 1
ATOM 2968 N N . TYR B 1 99 ? 13.016 29.047 9.766 1 98.44 99 TYR B N 1
ATOM 2969 C CA . TYR B 1 99 ? 12.297 29.547 10.93 1 98.44 99 TYR B CA 1
ATOM 2970 C C . TYR B 1 99 ? 11.797 28.391 11.797 1 98.44 99 TYR B C 1
ATOM 2972 O O . TYR B 1 99 ? 11.867 28.469 13.023 1 98.44 99 TYR B O 1
ATOM 2980 N N . TYR B 1 100 ? 11.32 27.328 11.156 1 98.62 100 TYR B N 1
ATOM 2981 C CA . TYR B 1 100 ? 10.891 26.141 11.891 1 98.62 100 TYR B CA 1
ATOM 2982 C C . TYR B 1 100 ? 12.062 25.516 12.633 1 98.62 100 TYR B C 1
ATOM 2984 O O . TYR B 1 100 ? 11.938 25.125 13.805 1 98.62 100 TYR B O 1
ATOM 2992 N N . GLN B 1 101 ? 13.172 25.422 11.938 1 98.69 101 GLN B N 1
ATOM 2993 C CA . GLN B 1 101 ? 14.367 24.844 12.539 1 98.69 101 GLN B CA 1
ATOM 2994 C C . GLN B 1 101 ? 14.773 25.609 13.797 1 98.69 101 GLN B C 1
ATOM 2996 O O . GLN B 1 101 ? 15.023 25 14.844 1 98.69 101 GLN B O 1
ATOM 3001 N N . ARG B 1 102 ? 14.828 26.906 13.664 1 98.5 102 ARG B N 1
ATOM 3002 C CA . ARG B 1 102 ? 15.18 27.766 14.789 1 98.5 102 ARG B CA 1
ATOM 3003 C C . ARG B 1 102 ? 14.234 27.531 15.961 1 98.5 102 ARG B C 1
ATOM 3005 O O . ARG B 1 102 ? 14.672 27.391 17.109 1 98.5 102 ARG B O 1
ATOM 3012 N N . PHE B 1 103 ? 12.977 27.484 15.703 1 98.44 103 PHE B N 1
ATOM 3013 C CA . PHE B 1 103 ? 11.969 27.281 16.75 1 98.44 103 PHE B CA 1
ATOM 3014 C C . PHE B 1 103 ? 12.156 25.938 17.438 1 98.44 103 PHE B C 1
ATOM 3016 O O . PHE B 1 103 ? 12.266 25.875 18.656 1 98.44 103 PHE B O 1
ATOM 3023 N N . PHE B 1 104 ? 12.219 24.828 16.656 1 98.62 104 PHE B N 1
ATOM 3024 C CA . PHE B 1 104 ? 12.32 23.484 17.203 1 98.62 104 PHE B CA 1
ATOM 3025 C C . PHE B 1 104 ? 13.586 23.328 18.047 1 98.62 104 PHE B C 1
ATOM 3027 O O . PHE B 1 104 ? 13.555 22.766 19.141 1 98.62 104 PHE B O 1
ATOM 3034 N N . GLU B 1 105 ? 14.68 23.828 17.547 1 98.44 105 GLU B N 1
ATOM 3035 C CA . GLU B 1 105 ? 15.938 23.734 18.266 1 98.44 105 GLU B CA 1
ATOM 3036 C C . GLU B 1 105 ? 15.875 24.531 19.578 1 98.44 105 GLU B C 1
ATOM 3038 O O . GLU B 1 105 ? 16.438 24.125 20.594 1 98.44 105 GLU B O 1
ATOM 3043 N N . SER B 1 106 ? 15.195 25.672 19.578 1 98.12 106 SER B N 1
ATOM 3044 C CA . SER B 1 106 ? 15.078 26.516 20.75 1 98.12 106 SER B CA 1
ATOM 3045 C C . SER B 1 106 ? 14.328 25.812 21.875 1 98.12 106 SER B C 1
ATOM 3047 O O . SER B 1 106 ? 14.5 26.125 23.047 1 98.12 106 SER B O 1
ATOM 3049 N N . ILE B 1 107 ? 13.523 24.828 21.516 1 97 107 ILE B N 1
ATOM 3050 C CA . ILE B 1 107 ? 12.75 24.141 22.547 1 97 107 ILE B CA 1
ATOM 3051 C C . ILE B 1 107 ? 13.258 22.719 22.719 1 97 107 ILE B C 1
ATOM 3053 O O . ILE B 1 107 ? 12.539 21.844 23.219 1 97 107 ILE B O 1
ATOM 3057 N N . GLY B 1 108 ? 14.398 22.375 22.172 1 97.56 108 GLY B N 1
ATOM 3058 C CA . GLY B 1 108 ? 15.141 21.188 22.562 1 97.56 108 GLY B CA 1
ATOM 3059 C C . GLY B 1 108 ? 14.977 20.031 21.594 1 97.56 108 GLY B C 1
ATOM 3060 O O . GLY B 1 108 ? 15.281 18.875 21.938 1 97.56 108 GLY B O 1
ATOM 3061 N N . TYR B 1 109 ? 14.43 20.25 20.453 1 98.06 109 TYR B N 1
ATOM 3062 C CA . TYR B 1 109 ? 14.305 19.188 19.453 1 98.06 109 TYR B CA 1
ATOM 3063 C C . TYR B 1 109 ? 15.539 19.109 18.562 1 98.06 109 TYR B C 1
ATOM 3065 O O . TYR B 1 109 ? 16.219 20.125 18.344 1 98.06 109 TYR B O 1
ATOM 3073 N N . GLU B 1 110 ? 15.836 17.906 18.141 1 98.12 110 GLU B N 1
ATOM 3074 C CA . GLU B 1 110 ? 16.844 17.672 17.094 1 98.12 110 GLU B CA 1
ATOM 3075 C C . GLU B 1 110 ? 16.203 17.688 15.711 1 98.12 110 GLU B C 1
ATOM 3077 O O . GLU B 1 110 ? 15.219 16.984 15.461 1 98.12 110 GLU B O 1
ATOM 3082 N N . THR B 1 111 ? 16.812 18.484 14.828 1 98.38 111 THR B N 1
ATOM 3083 C CA . THR B 1 111 ? 16.188 18.641 13.516 1 98.38 111 THR B CA 1
ATOM 3084 C C . THR B 1 111 ? 17.016 17.953 12.438 1 98.38 111 THR B C 1
ATOM 3086 O O . THR B 1 111 ? 18.234 17.891 12.539 1 98.38 111 THR B O 1
ATOM 3089 N N . PHE B 1 112 ? 16.359 17.375 11.453 1 98.38 112 PHE B N 1
ATOM 3090 C CA . PHE B 1 112 ? 16.938 16.828 10.234 1 98.38 112 PHE B CA 1
ATOM 3091 C C . PHE B 1 112 ? 16.312 17.469 9 1 98.38 112 PHE B C 1
ATOM 3093 O O . PHE B 1 112 ? 15.094 17.625 8.914 1 98.38 112 PHE B O 1
ATOM 3100 N N . TYR B 1 113 ? 17.141 17.938 8.109 1 98.25 113 TYR B N 1
ATOM 3101 C CA . TYR B 1 113 ? 16.688 18.562 6.875 1 98.25 113 TYR B CA 1
ATOM 3102 C C . TYR B 1 113 ? 17.391 17.953 5.668 1 98.25 113 TYR B C 1
ATOM 3104 O O . TYR B 1 113 ? 18.625 17.875 5.633 1 98.25 113 TYR B O 1
ATOM 3112 N N . ASN B 1 114 ? 16.641 17.453 4.73 1 98.12 114 ASN B N 1
ATOM 3113 C CA . ASN B 1 114 ? 17.156 16.906 3.475 1 98.12 114 ASN B CA 1
ATOM 3114 C C . ASN B 1 114 ? 16.75 17.766 2.283 1 98.12 114 ASN B C 1
ATOM 3116 O O . ASN B 1 114 ? 15.594 17.75 1.867 1 98.12 114 ASN B O 1
ATOM 3120 N N . LYS B 1 115 ? 17.656 18.469 1.63 1 96.88 115 LYS B N 1
ATOM 3121 C CA . LYS B 1 115 ? 17.375 19.406 0.55 1 96.88 115 LYS B CA 1
ATOM 3122 C C . LYS B 1 115 ? 17.141 18.672 -0.769 1 96.88 115 LYS B C 1
ATOM 3124 O O . LYS B 1 115 ? 16.734 19.281 -1.756 1 96.88 115 LYS B O 1
ATOM 3129 N N . GLU B 1 116 ? 17.375 17.391 -0.78 1 97.5 116 GLU B N 1
ATOM 3130 C CA . GLU B 1 116 ? 17.266 16.641 -2.023 1 97.5 116 GLU B CA 1
ATOM 3131 C C . GLU B 1 116 ? 15.883 16.016 -2.166 1 97.5 116 GLU B C 1
ATOM 3133 O O . GLU B 1 116 ? 15.5 15.57 -3.254 1 97.5 116 GLU B O 1
ATOM 3138 N N . LEU B 1 117 ? 15.125 15.938 -1.069 1 98.25 117 LEU B N 1
ATOM 3139 C CA . LEU B 1 117 ? 13.836 15.258 -1.085 1 98.25 117 LEU B CA 1
ATOM 3140 C C . LEU B 1 117 ? 12.719 16.188 -0.625 1 98.25 117 LEU B C 1
ATOM 3142 O O . LEU B 1 117 ? 12.758 16.703 0.491 1 98.25 117 LEU B O 1
ATOM 3146 N N . VAL B 1 118 ? 11.75 16.297 -1.444 1 98.5 118 VAL B N 1
ATOM 3147 C CA . VAL B 1 118 ? 10.586 17.125 -1.136 1 98.5 118 VAL B CA 1
ATOM 3148 C C . VAL B 1 118 ? 9.625 16.359 -0.239 1 98.5 118 VAL B C 1
ATOM 3150 O O . VAL B 1 118 ? 9.25 15.219 -0.548 1 98.5 118 VAL B O 1
ATOM 3153 N N . HIS B 1 119 ? 9.281 16.891 0.848 1 98.56 119 HIS B N 1
ATOM 3154 C CA . HIS B 1 119 ? 8.266 16.391 1.766 1 98.56 119 HIS B CA 1
ATOM 3155 C C . HIS B 1 119 ? 7.699 17.5 2.641 1 98.56 119 HIS B C 1
ATOM 3157 O O . HIS B 1 119 ? 8.438 18.375 3.092 1 98.56 119 HIS B O 1
ATOM 3163 N N . GLU B 1 120 ? 6.402 17.391 2.936 1 98.69 120 GLU B N 1
ATOM 3164 C CA . GLU B 1 120 ? 5.805 18.562 3.578 1 98.69 120 GLU B CA 1
ATOM 3165 C C . GLU B 1 120 ? 5.203 18.203 4.934 1 98.69 120 GLU B C 1
ATOM 3167 O O . GLU B 1 120 ? 4.082 18.609 5.246 1 98.69 120 GLU B O 1
ATOM 3172 N N . GLY B 1 121 ? 5.93 17.438 5.703 1 98.5 121 GLY B N 1
ATOM 3173 C CA . GLY B 1 121 ? 5.691 17.219 7.121 1 98.5 121 GLY B CA 1
ATOM 3174 C C . GLY B 1 121 ? 4.328 16.609 7.41 1 98.5 121 GLY B C 1
ATOM 3175 O O . GLY B 1 121 ? 3.885 15.703 6.707 1 98.5 121 GLY B O 1
ATOM 3176 N N . ALA B 1 122 ? 3.701 17.078 8.492 1 98.38 122 ALA B N 1
ATOM 3177 C CA . ALA B 1 122 ? 2.422 16.531 8.945 1 98.38 122 ALA B CA 1
ATOM 3178 C C . ALA B 1 122 ? 1.296 16.906 7.992 1 98.38 122 ALA B C 1
ATOM 3180 O O . ALA B 1 122 ? 0.198 16.359 8.062 1 98.38 122 ALA B O 1
ATOM 3181 N N . GLY B 1 123 ? 1.565 17.781 7.051 1 98.38 123 GLY B N 1
ATOM 3182 C CA . GLY B 1 123 ? 0.629 17.938 5.949 1 98.38 123 GLY B CA 1
ATOM 3183 C C . GLY B 1 123 ? 0.485 16.688 5.105 1 98.38 123 GLY B C 1
ATOM 3184 O O . GLY B 1 123 ? -0.577 16.438 4.531 1 98.38 123 GLY B O 1
ATOM 3185 N N . ASP B 1 124 ? 1.602 15.93 5.113 1 98.56 124 ASP B N 1
ATOM 3186 C CA . ASP B 1 124 ? 1.594 14.758 4.234 1 98.56 124 ASP B CA 1
ATOM 3187 C C . ASP B 1 124 ? 1.933 13.492 5.008 1 98.56 124 ASP B C 1
ATOM 3189 O O . ASP B 1 124 ? 2.068 12.414 4.418 1 98.56 124 ASP B O 1
ATOM 3193 N N . ALA B 1 125 ? 2.078 13.547 6.254 1 98.56 125 ALA B N 1
ATOM 3194 C CA . ALA B 1 125 ? 2.391 12.328 6.992 1 98.56 125 ALA B CA 1
ATOM 3195 C C . ALA B 1 125 ? 1.823 12.375 8.406 1 98.56 125 ALA B C 1
ATOM 3197 O O . ALA B 1 125 ? 2.15 13.281 9.18 1 98.56 125 ALA B O 1
ATOM 3198 N N . LEU B 1 126 ? 1.041 11.445 8.75 1 98.38 126 LEU B N 1
ATOM 3199 C CA . LEU B 1 126 ? 0.38 11.445 10.047 1 98.38 126 LEU B CA 1
ATOM 3200 C C . LEU B 1 126 ? 0.502 10.078 10.719 1 98.38 126 LEU B C 1
ATOM 3202 O O . LEU B 1 126 ? 0.38 9.047 10.055 1 98.38 126 LEU B O 1
ATOM 3206 N N . TRP B 1 127 ? 0.828 10.102 12.016 1 97.5 127 TRP B N 1
ATOM 3207 C CA . TRP B 1 127 ? 0.946 8.883 12.82 1 97.5 127 TRP B CA 1
ATOM 3208 C C . TRP B 1 127 ? -0.427 8.289 13.117 1 97.5 127 TRP B C 1
ATOM 3210 O O . TRP B 1 127 ? -1.374 9.023 13.414 1 97.5 127 TRP B O 1
ATOM 3220 N N . CYS B 1 128 ? -0.545 6.988 12.93 1 95.81 128 CYS B N 1
ATOM 3221 C CA . CYS B 1 128 ? -1.786 6.305 13.281 1 95.81 128 CYS B CA 1
ATOM 3222 C C . CYS B 1 128 ? -1.508 4.902 13.805 1 95.81 128 CYS B C 1
ATOM 3224 O O . CYS B 1 128 ? -0.354 4.543 14.047 1 95.81 128 CYS B O 1
ATOM 3226 N N . SER B 1 129 ? -2.535 4.102 14.078 1 91.88 129 SER B N 1
ATOM 3227 C CA . SER B 1 129 ? -2.539 2.701 14.492 1 91.88 129 SER B CA 1
ATOM 3228 C C . SER B 1 129 ? -2.043 2.547 15.93 1 91.88 129 SER B C 1
ATOM 3230 O O . SER B 1 129 ? -1.776 3.539 16.609 1 91.88 129 SER B O 1
ATOM 3232 N N . LYS B 1 130 ? -2.016 1.332 16.375 1 88.19 130 LYS B N 1
ATOM 3233 C CA . LYS B 1 130 ? -1.635 1.012 17.75 1 88.19 130 LYS B CA 1
ATOM 3234 C C . LYS B 1 130 ? -0.211 1.474 18.047 1 88.19 130 LYS B C 1
ATOM 3236 O O . LYS B 1 130 ? 0.706 1.225 17.25 1 88.19 130 LYS B O 1
ATOM 3241 N N . GLY B 1 131 ? -0.085 2.225 19.141 1 87.69 131 GLY B N 1
ATOM 3242 C CA . GLY B 1 131 ? 1.222 2.695 19.562 1 87.69 131 GLY B CA 1
ATOM 3243 C C . GLY B 1 131 ? 1.746 3.848 18.734 1 87.69 131 GLY B C 1
ATOM 3244 O O . GLY B 1 131 ? 2.863 4.32 18.953 1 87.69 131 GLY B O 1
ATOM 3245 N N . MET B 1 132 ? 0.935 4.309 17.719 1 90.5 132 MET B N 1
ATOM 3246 C CA . MET B 1 132 ? 1.34 5.387 16.828 1 90.5 132 MET B CA 1
ATOM 3247 C C . MET B 1 132 ? 2.662 5.062 16.141 1 90.5 132 MET B C 1
ATOM 3249 O O . MET B 1 132 ? 3.574 5.891 16.109 1 90.5 132 MET B O 1
ATOM 3253 N N . ASN B 1 133 ? 2.742 3.826 15.758 1 94.31 133 ASN B N 1
ATOM 3254 C CA . ASN B 1 133 ? 3.979 3.334 15.164 1 94.31 133 ASN B CA 1
ATOM 3255 C C . ASN B 1 133 ? 3.838 3.139 13.656 1 94.31 133 ASN B C 1
ATOM 3257 O O . ASN B 1 133 ? 4.641 2.436 13.039 1 94.31 133 ASN B O 1
ATOM 3261 N N . THR B 1 134 ? 2.779 3.711 13.109 1 97.44 134 THR B N 1
ATOM 3262 C CA . THR B 1 134 ? 2.576 3.725 11.664 1 97.44 134 THR B CA 1
ATOM 3263 C C . THR B 1 134 ? 2.424 5.156 11.156 1 97.44 134 THR B C 1
ATOM 3265 O O . THR B 1 134 ? 1.562 5.898 11.633 1 97.44 134 THR B O 1
ATOM 3268 N N . LEU B 1 135 ? 3.283 5.516 10.297 1 98.31 135 LEU B N 1
ATOM 3269 C CA . LEU B 1 135 ? 3.225 6.82 9.656 1 98.31 135 LEU B CA 1
ATOM 3270 C C . LEU B 1 135 ? 2.639 6.711 8.25 1 98.31 135 LEU B C 1
ATOM 3272 O O . LEU B 1 135 ? 3.281 6.176 7.344 1 98.31 135 LEU B O 1
ATOM 3276 N N . VAL B 1 136 ? 1.403 7.133 8.039 1 98.69 136 VAL B N 1
ATOM 3277 C CA . VAL B 1 136 ? 0.826 7.199 6.699 1 98.69 136 VAL B CA 1
ATOM 3278 C C . VAL B 1 136 ? 1.333 8.445 5.98 1 98.69 136 VAL B C 1
ATOM 3280 O O . VAL B 1 136 ? 1.083 9.57 6.422 1 98.69 136 VAL B O 1
ATOM 3283 N N . SER B 1 137 ? 2.029 8.242 4.918 1 98.69 137 SER B N 1
ATOM 3284 C CA . SER B 1 137 ? 2.684 9.32 4.184 1 98.69 137 SER B CA 1
ATOM 3285 C C . SER B 1 137 ? 2.072 9.5 2.797 1 98.69 137 SER B C 1
ATOM 3287 O O . SER B 1 137 ? 2.211 8.625 1.938 1 98.69 137 SER B O 1
ATOM 3289 N N . GLY B 1 138 ? 1.417 10.648 2.643 1 98.5 138 GLY B N 1
ATOM 3290 C CA . GLY B 1 138 ? 0.901 10.984 1.325 1 98.5 138 GLY B CA 1
ATOM 3291 C C . GLY B 1 138 ? 1.992 11.289 0.317 1 98.5 138 GLY B C 1
ATOM 3292 O O . GLY B 1 138 ? 2.967 11.969 0.64 1 98.5 138 GLY B O 1
ATOM 3293 N N . VAL B 1 139 ? 1.874 10.734 -0.911 1 98.31 139 VAL B N 1
ATOM 3294 C CA . VAL B 1 139 ? 2.848 11 -1.965 1 98.31 139 VAL B CA 1
ATOM 3295 C C . VAL B 1 139 ? 2.125 11.438 -3.236 1 98.31 139 VAL B C 1
ATOM 3297 O O . VAL B 1 139 ? 0.95 11.125 -3.432 1 98.31 139 VAL B O 1
ATOM 3300 N N . GLY B 1 140 ? 2.912 12.172 -4.133 1 95.5 140 GLY B N 1
ATOM 3301 C CA . GLY B 1 140 ? 2.369 12.633 -5.398 1 95.5 140 GLY B CA 1
ATOM 3302 C C . GLY B 1 140 ? 2.512 14.133 -5.598 1 95.5 140 GLY B C 1
ATOM 3303 O O . GLY B 1 140 ? 3.557 14.609 -6.047 1 95.5 140 GLY B O 1
ATOM 3304 N N . PRO B 1 141 ? 1.568 14.883 -5.059 1 94.88 141 PRO B N 1
ATOM 3305 C CA . PRO B 1 141 ? 1.585 16.312 -5.41 1 94.88 141 PRO B CA 1
ATOM 3306 C C . PRO B 1 141 ? 2.641 17.094 -4.637 1 94.88 141 PRO B C 1
ATOM 3308 O O . PRO B 1 141 ? 3.332 17.938 -5.215 1 94.88 141 PRO B O 1
ATOM 3311 N N . ARG B 1 142 ? 2.74 16.781 -3.301 1 97.75 142 ARG B N 1
ATOM 3312 C CA . ARG B 1 142 ? 3.525 17.688 -2.469 1 97.75 142 ARG B CA 1
ATOM 3313 C C . ARG B 1 142 ? 4.703 16.953 -1.83 1 97.75 142 ARG B C 1
ATOM 3315 O O . ARG B 1 142 ? 5.629 17.594 -1.317 1 97.75 142 ARG B O 1
ATOM 3322 N N . SER B 1 143 ? 4.688 15.664 -1.813 1 98.38 143 SER B N 1
ATOM 3323 C CA . SER B 1 143 ? 5.75 14.891 -1.183 1 98.38 143 SER B CA 1
ATOM 3324 C C . SER B 1 143 ? 6.207 13.742 -2.078 1 98.38 143 SER B C 1
ATOM 3326 O O . SER B 1 143 ? 5.383 13.078 -2.715 1 98.38 143 SER B O 1
ATOM 3328 N N . ASP B 1 144 ? 7.527 13.586 -2.141 1 97.75 144 ASP B N 1
ATOM 3329 C CA . ASP B 1 144 ? 8.188 12.562 -2.943 1 97.75 144 ASP B CA 1
ATOM 3330 C C . ASP B 1 144 ? 8.195 11.211 -2.223 1 97.75 144 ASP B C 1
ATOM 3332 O O . ASP B 1 144 ? 8.5 11.141 -1.03 1 97.75 144 ASP B O 1
ATOM 3336 N N . HIS B 1 145 ? 7.812 10.141 -3.002 1 97.56 145 HIS B N 1
ATOM 3337 C CA . HIS B 1 145 ? 7.785 8.805 -2.412 1 97.56 145 HIS B CA 1
ATOM 3338 C C . HIS B 1 145 ? 9.156 8.414 -1.879 1 97.56 145 HIS B C 1
ATOM 3340 O O . HIS B 1 145 ? 9.258 7.648 -0.916 1 97.56 145 HIS B O 1
ATOM 3346 N N . ARG B 1 146 ? 10.266 8.922 -2.453 1 97.88 146 ARG B N 1
ATOM 3347 C CA . ARG B 1 146 ? 11.625 8.602 -2.031 1 97.88 146 ARG B CA 1
ATOM 3348 C C . ARG B 1 146 ? 11.883 9.086 -0.609 1 97.88 146 ARG B C 1
ATOM 3350 O O . ARG B 1 146 ? 12.812 8.617 0.053 1 97.88 146 ARG B O 1
ATOM 3357 N N . SER B 1 147 ? 11.016 9.961 -0.079 1 98.38 147 SER B N 1
ATOM 3358 C CA . SER B 1 147 ? 11.18 10.484 1.273 1 98.38 147 SER B CA 1
ATOM 3359 C C . SER B 1 147 ? 10.812 9.438 2.318 1 98.38 147 SER B C 1
ATOM 3361 O O . SER B 1 147 ? 11.242 9.523 3.469 1 98.38 147 SER B O 1
ATOM 3363 N N . CYS B 1 148 ? 9.984 8.469 1.927 1 98.44 148 CYS B N 1
ATOM 3364 C CA . CYS B 1 148 ? 9.516 7.469 2.879 1 98.44 148 CYS B CA 1
ATOM 3365 C C . CYS B 1 148 ? 10.688 6.742 3.529 1 98.44 148 CYS B C 1
ATOM 3367 O O . CYS B 1 148 ? 10.742 6.613 4.754 1 98.44 148 CYS B O 1
ATOM 3369 N N . SER B 1 149 ? 11.617 6.305 2.732 1 97.06 149 SER B N 1
ATOM 3370 C CA . SER B 1 149 ? 12.773 5.59 3.266 1 97.06 149 SER B CA 1
ATOM 3371 C C . SER B 1 149 ? 13.672 6.523 4.074 1 97.06 149 SER B C 1
ATOM 3373 O O . SER B 1 149 ? 14.258 6.109 5.078 1 97.06 149 SER B O 1
ATOM 3375 N N . ASP B 1 150 ? 13.82 7.758 3.615 1 98.12 150 ASP B N 1
ATOM 3376 C CA . ASP B 1 150 ? 14.633 8.75 4.312 1 98.12 150 ASP B CA 1
ATOM 3377 C C . ASP B 1 150 ? 14.047 9.062 5.688 1 98.12 150 ASP B C 1
ATOM 3379 O O . ASP B 1 150 ? 14.789 9.188 6.668 1 98.12 150 ASP B O 1
ATOM 3383 N N . ILE B 1 151 ? 12.758 9.18 5.805 1 98.31 151 ILE B N 1
ATOM 3384 C CA . ILE B 1 151 ? 12.047 9.422 7.055 1 98.31 151 ILE B CA 1
ATOM 3385 C C . ILE B 1 151 ? 12.258 8.25 8.008 1 98.31 151 ILE B C 1
ATOM 3387 O O . ILE B 1 151 ? 12.602 8.445 9.18 1 98.31 151 ILE B O 1
ATOM 3391 N N . SER B 1 152 ? 12.062 7.047 7.465 1 96.75 152 SER B N 1
ATOM 3392 C CA . SER B 1 152 ? 12.211 5.84 8.266 1 96.75 152 SER B CA 1
ATOM 3393 C C . SER B 1 152 ? 13.594 5.766 8.906 1 96.75 152 SER B C 1
ATOM 3395 O O . SER B 1 152 ? 13.727 5.336 10.055 1 96.75 152 SER B O 1
ATOM 3397 N N . LYS B 1 153 ? 14.586 6.203 8.195 1 95.69 153 LYS B N 1
ATOM 3398 C CA . LYS B 1 153 ? 15.969 6.129 8.664 1 95.69 153 LYS B CA 1
ATOM 3399 C C . LYS B 1 153 ? 16.266 7.23 9.68 1 95.69 153 LYS B C 1
ATOM 3401 O O . LYS B 1 153 ? 16.891 6.98 10.711 1 95.69 153 LYS B O 1
ATOM 3406 N N . ASN B 1 154 ? 15.75 8.383 9.477 1 96.62 154 ASN B N 1
ATOM 3407 C CA . ASN B 1 154 ? 16.234 9.555 10.195 1 96.62 154 ASN B CA 1
ATOM 3408 C C . ASN B 1 154 ? 15.359 9.875 11.406 1 96.62 154 ASN B C 1
ATOM 3410 O O . ASN B 1 154 ? 15.742 10.664 12.266 1 96.62 154 ASN B O 1
ATOM 3414 N N . LEU B 1 155 ? 14.195 9.219 11.531 1 97 155 LEU B N 1
ATOM 3415 C CA . LEU B 1 155 ? 13.305 9.539 12.641 1 97 155 LEU B CA 1
ATOM 3416 C C . LEU B 1 155 ? 13.398 8.477 13.734 1 97 155 LEU B C 1
ATOM 3418 O O . LEU B 1 155 ? 12.703 8.562 14.742 1 97 155 LEU B O 1
ATOM 3422 N N . LEU B 1 156 ? 14.266 7.492 13.562 1 94.94 156 LEU B N 1
ATOM 3423 C CA . LEU B 1 156 ? 14.492 6.504 14.609 1 94.94 156 LEU B CA 1
ATOM 3424 C C . LEU B 1 156 ? 15.086 7.16 15.852 1 94.94 156 LEU B C 1
ATOM 3426 O O . LEU B 1 156 ? 16.078 7.879 15.766 1 94.94 156 LEU B O 1
ATOM 3430 N N . ILE B 1 157 ? 14.5 6.887 17 1 93.81 157 ILE B N 1
ATOM 3431 C CA . ILE B 1 157 ? 14.953 7.559 18.219 1 93.81 157 ILE B CA 1
ATOM 3432 C C . ILE B 1 157 ? 15.938 6.668 18.953 1 93.81 157 ILE B C 1
ATOM 3434 O O . ILE B 1 157 ? 16.656 7.133 19.844 1 93.81 157 ILE B O 1
ATOM 3438 N N . SER B 1 158 ? 15.898 5.367 18.719 1 92 158 SER B N 1
ATOM 3439 C CA . SER B 1 158 ? 16.844 4.391 19.266 1 92 158 SER B CA 1
ATOM 3440 C C . SER B 1 158 ? 17.016 3.207 18.328 1 92 158 SER B C 1
ATOM 3442 O O . SER B 1 158 ? 16.297 3.082 17.328 1 92 158 SER B O 1
ATOM 3444 N N . LYS B 1 159 ? 17.922 2.387 18.641 1 89.62 159 LYS B N 1
ATOM 3445 C CA . LYS B 1 159 ? 18.203 1.206 17.828 1 89.62 159 LYS B CA 1
ATOM 3446 C C . LYS B 1 159 ? 17.047 0.221 17.875 1 89.62 159 LYS B C 1
ATOM 3448 O O . LYS B 1 159 ? 16.812 -0.526 16.922 1 89.62 159 LYS B O 1
ATOM 3453 N N . ASP B 1 160 ? 16.25 0.317 18.969 1 92.31 160 ASP B N 1
ATOM 3454 C CA . ASP B 1 160 ? 15.172 -0.638 19.188 1 92.31 160 ASP B CA 1
ATOM 3455 C C . ASP B 1 160 ? 13.828 -0.05 18.75 1 92.31 160 ASP B C 1
ATOM 3457 O O . ASP B 1 160 ? 12.797 -0.721 18.812 1 92.31 160 ASP B O 1
ATOM 3461 N N . ASP B 1 161 ? 13.844 1.213 18.312 1 91.81 161 ASP B N 1
ATOM 3462 C CA . ASP B 1 161 ? 12.625 1.863 17.844 1 91.81 161 ASP B CA 1
ATOM 3463 C C . ASP B 1 161 ? 12.141 1.248 16.547 1 91.81 161 ASP B C 1
ATOM 3465 O O . ASP B 1 161 ? 12.945 0.855 15.695 1 91.81 161 ASP B O 1
ATOM 3469 N N . GLU B 1 162 ? 10.867 0.991 16.531 1 91.94 162 GLU B N 1
ATOM 3470 C CA . GLU B 1 162 ? 10.305 0.431 15.305 1 91.94 162 GLU B CA 1
ATOM 3471 C C . GLU B 1 162 ? 9.023 1.155 14.906 1 91.94 162 GLU B C 1
ATOM 3473 O O . GLU B 1 162 ? 8.156 1.403 15.75 1 91.94 162 GLU B O 1
ATOM 3478 N N . PHE B 1 163 ? 8.984 1.576 13.695 1 96 163 PHE B N 1
ATOM 3479 C CA . PHE B 1 163 ? 7.758 2.064 13.078 1 96 163 PHE B CA 1
ATOM 3480 C C . PHE B 1 163 ? 7.785 1.842 11.57 1 96 163 PHE B C 1
ATOM 3482 O O . PHE B 1 163 ? 8.836 1.542 11 1 96 163 PHE B O 1
ATOM 3489 N N . GLN B 1 164 ? 6.695 1.904 10.961 1 96.44 164 GLN B N 1
ATOM 3490 C CA . GLN B 1 164 ? 6.598 1.723 9.516 1 96.44 164 GLN B CA 1
ATOM 3491 C C . GLN B 1 164 ? 6.074 2.984 8.836 1 96.44 164 GLN B C 1
ATOM 3493 O O . GLN B 1 164 ? 5.297 3.736 9.422 1 96.44 164 GLN B O 1
ATOM 3498 N N . VAL B 1 165 ? 6.559 3.248 7.68 1 98.38 165 VAL B N 1
ATOM 3499 C CA . VAL B 1 165 ? 6.023 4.305 6.828 1 98.38 165 VAL B CA 1
ATOM 3500 C C . VAL B 1 165 ? 5.168 3.689 5.719 1 98.38 165 VAL B C 1
ATOM 3502 O O . VAL B 1 165 ? 5.641 2.838 4.965 1 98.38 165 VAL B O 1
ATOM 3505 N N . VAL B 1 166 ? 3.943 4.035 5.668 1 98.5 166 VAL B N 1
ATOM 3506 C CA . VAL B 1 166 ? 2.992 3.561 4.668 1 98.5 166 VAL B CA 1
ATOM 3507 C C . VAL B 1 166 ? 2.742 4.652 3.631 1 98.5 166 VAL B C 1
ATOM 3509 O O . VAL B 1 166 ? 2.082 5.652 3.922 1 98.5 166 VAL B O 1
ATOM 3512 N N . ALA B 1 167 ? 3.268 4.453 2.428 1 98.81 167 ALA B N 1
ATOM 3513 C CA . ALA B 1 167 ? 3.035 5.418 1.357 1 98.81 167 ALA B CA 1
ATOM 3514 C C . ALA B 1 167 ? 1.601 5.332 0.843 1 98.81 167 ALA B C 1
ATOM 3516 O O . ALA B 1 167 ? 1.047 4.238 0.706 1 98.81 167 ALA B O 1
ATOM 3517 N N . ALA B 1 168 ? 0.949 6.453 0.614 1 98.81 168 ALA B N 1
ATOM 3518 C CA . ALA B 1 168 ? -0.404 6.555 0.073 1 98.81 168 ALA B CA 1
ATOM 3519 C C . ALA B 1 168 ? -0.481 7.621 -1.018 1 98.81 168 ALA B C 1
ATOM 3521 O O . ALA B 1 168 ? -0.206 8.797 -0.765 1 98.81 168 ALA B O 1
ATOM 3522 N N . ARG B 1 169 ? -0.857 7.266 -2.195 1 98.75 169 ARG B N 1
ATOM 3523 C CA . ARG B 1 169 ? -0.857 8.188 -3.328 1 98.75 169 ARG B CA 1
ATOM 3524 C C . ARG B 1 169 ? -2.143 9.008 -3.365 1 98.75 169 ARG B C 1
ATOM 3526 O O . ARG B 1 169 ? -3.24 8.453 -3.434 1 98.75 169 ARG B O 1
ATOM 3533 N N . LEU B 1 170 ? -2.004 10.273 -3.344 1 98.69 170 LEU B N 1
ATOM 3534 C CA . LEU B 1 170 ? -3.119 11.188 -3.533 1 98.69 170 LEU B CA 1
ATOM 3535 C C . LEU B 1 170 ? -3.367 11.445 -5.016 1 98.69 170 LEU B C 1
ATOM 3537 O O . LEU B 1 170 ? -2.426 11.703 -5.77 1 98.69 170 LEU B O 1
ATOM 3541 N N . ILE B 1 171 ? -4.68 11.406 -5.418 1 98.12 171 ILE B N 1
ATOM 3542 C CA . ILE B 1 171 ? -4.938 11.484 -6.855 1 98.12 171 ILE B CA 1
ATOM 3543 C C . ILE B 1 171 ? -5.945 12.602 -7.137 1 98.12 171 ILE B C 1
ATOM 3545 O O . ILE B 1 171 ? -6.273 12.867 -8.297 1 98.12 171 ILE B O 1
ATOM 3549 N N . ASP B 1 172 ? -6.52 13.211 -6.18 1 97.69 172 ASP B N 1
ATOM 3550 C CA . ASP B 1 172 ? -7.48 14.305 -6.289 1 97.69 172 ASP B CA 1
ATOM 3551 C C . ASP B 1 172 ? -6.844 15.641 -5.91 1 97.69 172 ASP B C 1
ATOM 3553 O O . ASP B 1 172 ? -6.488 15.859 -4.75 1 97.69 172 ASP B O 1
ATOM 3557 N N . PRO B 1 173 ? -6.711 16.609 -6.863 1 95.88 173 PRO B N 1
ATOM 3558 C CA . PRO B 1 173 ? -6.012 17.859 -6.598 1 95.88 173 PRO B CA 1
ATOM 3559 C C . PRO B 1 173 ? -6.66 18.672 -5.477 1 95.88 173 PRO B C 1
ATOM 3561 O O . PRO B 1 173 ? -6.008 19.531 -4.879 1 95.88 173 PRO B O 1
ATOM 3564 N N . ARG B 1 174 ? -7.953 18.469 -5.152 1 96.56 174 ARG B N 1
ATOM 3565 C CA . ARG B 1 174 ? -8.617 19.172 -4.055 1 96.56 174 ARG B CA 1
ATOM 3566 C C . ARG B 1 174 ? -8.031 18.75 -2.711 1 96.56 174 ARG B C 1
ATOM 3568 O O . ARG B 1 174 ? -8.148 19.469 -1.724 1 96.56 174 ARG B O 1
ATOM 3575 N N . PHE B 1 175 ? -7.43 17.531 -2.715 1 98.06 175 PHE B N 1
ATOM 3576 C CA . PHE B 1 175 ? -6.852 16.953 -1.508 1 98.06 175 PHE B CA 1
ATOM 3577 C C . PHE B 1 175 ? -5.355 16.719 -1.68 1 98.06 175 PHE B C 1
ATOM 3579 O O . PHE B 1 175 ? -4.887 15.578 -1.645 1 98.06 175 PHE B O 1
ATOM 3586 N N . TYR B 1 176 ? -4.637 17.797 -1.732 1 96.94 176 TYR B N 1
ATOM 3587 C CA . TYR B 1 176 ? -3.246 17.781 -2.178 1 96.94 176 TYR B CA 1
ATOM 3588 C C . TYR B 1 176 ? -2.311 17.391 -1.039 1 96.94 176 TYR B C 1
ATOM 3590 O O . TYR B 1 176 ? -1.123 17.141 -1.259 1 96.94 176 TYR B O 1
ATOM 3598 N N . HIS B 1 177 ? -2.818 17.422 0.218 1 98.31 177 HIS B N 1
ATOM 3599 C CA . HIS B 1 177 ? -2.154 16.938 1.422 1 98.31 177 HIS B CA 1
ATOM 3600 C C . HIS B 1 177 ? -2.988 15.867 2.117 1 98.31 177 HIS B C 1
ATOM 3602 O O . HIS B 1 177 ? -4.219 15.914 2.092 1 98.31 177 HIS B O 1
ATOM 3608 N N . ILE B 1 178 ? -2.281 14.945 2.781 1 98.38 178 ILE B N 1
ATOM 3609 C CA . ILE B 1 178 ? -2.988 13.828 3.402 1 98.38 178 ILE B CA 1
ATOM 3610 C C . ILE B 1 178 ? -3.867 14.352 4.539 1 98.38 178 ILE B C 1
ATOM 3612 O O . ILE B 1 178 ? -4.945 13.805 4.793 1 98.38 178 ILE B O 1
ATOM 3616 N N . ASP B 1 179 ? -3.492 15.43 5.195 1 98.56 179 ASP B N 1
ATOM 3617 C CA . ASP B 1 179 ? -4.266 15.914 6.336 1 98.56 179 ASP B CA 1
ATOM 3618 C C . ASP B 1 179 ? -5.582 16.531 5.887 1 98.56 179 ASP B C 1
ATOM 3620 O O . ASP B 1 179 ? -6.461 16.812 6.707 1 98.56 179 ASP B O 1
ATOM 3624 N N . THR B 1 180 ? -5.793 16.719 4.551 1 98.44 180 THR B N 1
ATOM 3625 C CA . THR B 1 180 ? -7.059 17.234 4.035 1 98.44 180 THR B CA 1
ATOM 3626 C C . THR B 1 180 ? -8.07 16.094 3.873 1 98.44 180 THR B C 1
ATOM 3628 O O . THR B 1 180 ? -9.266 16.344 3.711 1 98.44 180 THR B O 1
ATOM 3631 N N . CYS B 1 181 ? -7.594 14.844 3.916 1 98.75 181 CYS B N 1
ATOM 3632 C CA . CYS B 1 181 ? -8.516 13.75 3.625 1 98.75 181 CYS B CA 1
ATOM 3633 C C . CYS B 1 181 ? -8.297 12.586 4.582 1 98.75 181 CYS B C 1
ATOM 3635 O O . CYS B 1 181 ? -8.867 11.508 4.395 1 98.75 181 CYS B O 1
ATOM 3637 N N . PHE B 1 182 ? -7.527 12.703 5.547 1 98.88 182 PHE B N 1
ATOM 3638 C CA . PHE B 1 182 ? -7.195 11.664 6.52 1 98.88 182 PHE B CA 1
ATOM 3639 C C . PHE B 1 182 ? -6.895 12.281 7.879 1 98.88 182 PHE B C 1
ATOM 3641 O O . PHE B 1 182 ? -6.113 13.227 7.98 1 98.88 182 PHE B O 1
ATOM 3648 N N . CYS B 1 183 ? -7.508 11.812 8.93 1 98.75 183 CYS B N 1
ATOM 3649 C CA . CYS B 1 183 ? -7.336 12.336 10.273 1 98.75 183 CYS B CA 1
ATOM 3650 C C . CYS B 1 183 ? -7.367 11.219 11.305 1 98.75 183 CYS B C 1
ATOM 3652 O O . CYS B 1 183 ? -8.445 10.766 11.711 1 98.75 183 CYS B O 1
ATOM 3654 N N . PRO B 1 184 ? -6.215 10.742 11.789 1 98.19 184 PRO B N 1
ATOM 3655 C CA . PRO B 1 184 ? -6.238 9.781 12.898 1 98.19 184 PRO B CA 1
ATOM 3656 C C . PRO B 1 184 ? -6.961 10.32 14.133 1 98.19 184 PRO B C 1
ATOM 3658 O O . PRO B 1 184 ? -6.707 11.453 14.555 1 98.19 184 PRO B O 1
ATOM 3661 N N . LEU B 1 185 ? -7.871 9.539 14.641 1 97.69 185 LEU B N 1
ATOM 3662 C CA . LEU B 1 185 ? -8.656 9.953 15.805 1 97.69 185 LEU B CA 1
ATOM 3663 C C . LEU B 1 185 ? -8.078 9.375 17.094 1 97.69 185 LEU B C 1
ATOM 3665 O O . LEU B 1 185 ? -8.023 10.055 18.109 1 97.69 185 LEU B O 1
ATOM 3669 N N . ASN B 1 186 ? -7.762 8.156 17.109 1 95.94 186 ASN B N 1
ATOM 3670 C CA . ASN B 1 186 ? -7.109 7.402 18.172 1 95.94 186 ASN B CA 1
ATOM 3671 C C . ASN B 1 186 ? -6.277 6.25 17.625 1 95.94 186 ASN B C 1
ATOM 3673 O O . ASN B 1 186 ? -5.895 6.262 16.453 1 95.94 186 ASN B O 1
ATOM 3677 N N . GLU B 1 187 ? -5.945 5.297 18.422 1 95.19 187 GLU B N 1
ATOM 3678 C CA . GLU B 1 187 ? -5.031 4.234 18.016 1 95.19 187 GLU B CA 1
ATOM 3679 C C . GLU B 1 187 ? -5.715 3.258 17.062 1 95.19 187 GLU B C 1
ATOM 3681 O O . GLU B 1 187 ? -5.051 2.439 16.422 1 95.19 187 GLU B O 1
ATOM 3686 N N . ASN B 1 188 ? -7.051 3.418 16.875 1 95.06 188 ASN B N 1
ATOM 3687 C CA . ASN B 1 188 ? -7.77 2.375 16.141 1 95.06 188 ASN B CA 1
ATOM 3688 C C . ASN B 1 188 ? -8.586 2.951 14.992 1 95.06 188 ASN B C 1
ATOM 3690 O O . ASN B 1 188 ? -9 2.219 14.094 1 95.06 188 ASN B O 1
ATOM 3694 N N . GLN B 1 189 ? -8.828 4.23 15.07 1 97.44 189 GLN B N 1
ATOM 3695 C CA . GLN B 1 189 ? -9.773 4.809 14.117 1 97.44 189 GLN B CA 1
ATOM 3696 C C . GLN B 1 189 ? -9.219 6.086 13.492 1 97.44 189 GLN B C 1
ATOM 3698 O O . GLN B 1 189 ? -8.461 6.816 14.141 1 97.44 189 GLN B O 1
ATOM 3703 N N . ALA B 1 190 ? -9.656 6.332 12.281 1 98.44 190 ALA B N 1
ATOM 3704 C CA . ALA B 1 190 ? -9.352 7.578 11.586 1 98.44 190 ALA B CA 1
ATOM 3705 C C . ALA B 1 190 ? -10.531 8.023 10.719 1 98.44 190 ALA B C 1
ATOM 3707 O O . ALA B 1 190 ? -11.258 7.184 10.172 1 98.44 190 ALA B O 1
ATOM 3708 N N . LEU B 1 191 ? -10.727 9.336 10.57 1 98.75 191 LEU B N 1
ATOM 3709 C CA . LEU B 1 191 ? -11.57 9.891 9.516 1 98.75 191 LEU B CA 1
ATOM 3710 C C . LEU B 1 191 ? -10.844 9.867 8.18 1 98.75 191 LEU B C 1
ATOM 3712 O O . LEU B 1 191 ? -9.648 10.164 8.109 1 98.75 191 LEU B O 1
ATOM 3716 N N . SER B 1 192 ? -11.617 9.508 7.184 1 98.88 192 SER B N 1
ATOM 3717 C CA . SER B 1 192 ? -10.961 9.633 5.887 1 98.88 192 SER B CA 1
ATOM 3718 C C . SER B 1 192 ? -11.984 9.781 4.766 1 98.88 192 SER B C 1
ATOM 3720 O O . SER B 1 192 ? -13.07 9.203 4.824 1 98.88 192 SER B O 1
ATOM 3722 N N . TYR B 1 193 ? -11.695 10.641 3.826 1 98.88 193 TYR B N 1
ATOM 3723 C CA . TYR B 1 193 ? -12.289 10.594 2.492 1 98.88 193 TYR B CA 1
ATOM 3724 C C . TYR B 1 193 ? -11.422 9.766 1.545 1 98.88 193 TYR B C 1
ATOM 3726 O O . TYR B 1 193 ? -10.609 10.312 0.803 1 98.88 193 TYR B O 1
ATOM 3734 N N . LEU B 1 194 ? -11.672 8.477 1.434 1 98.56 194 LEU B N 1
ATOM 3735 C CA . LEU B 1 194 ? -10.805 7.48 0.811 1 98.56 194 LEU B CA 1
ATOM 3736 C C . LEU B 1 194 ? -10.656 7.754 -0.683 1 98.56 194 LEU B C 1
ATOM 3738 O O . LEU B 1 194 ? -9.57 7.57 -1.246 1 98.56 194 LEU B O 1
ATOM 3742 N N . PRO B 1 195 ? -11.68 8.312 -1.38 1 98.56 195 PRO B N 1
ATOM 3743 C CA . PRO B 1 195 ? -11.57 8.516 -2.826 1 98.56 195 PRO B CA 1
ATOM 3744 C C . PRO B 1 195 ? -10.469 9.508 -3.203 1 98.56 195 PRO B C 1
ATOM 3746 O O . PRO B 1 195 ? -10.125 9.633 -4.383 1 98.56 195 PRO B O 1
ATOM 3749 N N . ALA B 1 196 ? -9.953 10.188 -2.201 1 98.75 196 ALA B N 1
ATOM 3750 C CA . ALA B 1 196 ? -8.82 11.078 -2.469 1 98.75 196 ALA B CA 1
ATOM 3751 C C . ALA B 1 196 ? -7.566 10.281 -2.82 1 98.75 196 ALA B C 1
ATOM 3753 O O . ALA B 1 196 ? -6.625 10.828 -3.396 1 98.75 196 ALA B O 1
ATOM 3754 N N . PHE B 1 197 ? -7.527 9.023 -2.461 1 98.75 197 PHE B N 1
ATOM 3755 C CA . PHE B 1 197 ? -6.391 8.141 -2.695 1 98.75 197 PHE B CA 1
ATOM 3756 C C . PHE B 1 197 ? -6.645 7.23 -3.891 1 98.75 197 PHE B C 1
ATOM 3758 O O . PHE B 1 197 ? -7.797 6.969 -4.242 1 98.75 197 PHE B O 1
ATOM 3765 N N . ASP B 1 198 ? -5.551 6.754 -4.496 1 98.44 198 ASP B N 1
ATOM 3766 C CA . ASP B 1 198 ? -5.707 5.727 -5.516 1 98.44 198 ASP B CA 1
ATOM 3767 C C . ASP B 1 198 ? -6.188 4.41 -4.902 1 98.44 198 ASP B C 1
ATOM 3769 O O . ASP B 1 198 ? -6.109 4.223 -3.688 1 98.44 198 ASP B O 1
ATOM 3773 N N . PRO B 1 199 ? -6.664 3.482 -5.688 1 97.94 199 PRO B N 1
ATOM 3774 C CA . PRO B 1 199 ? -7.297 2.262 -5.184 1 97.94 199 PRO B CA 1
ATOM 3775 C C . PRO B 1 199 ? -6.359 1.427 -4.316 1 97.94 199 PRO B C 1
ATOM 3777 O O . PRO B 1 199 ? -6.777 0.88 -3.293 1 97.94 199 PRO B O 1
ATOM 3780 N N . VAL B 1 200 ? -5.117 1.286 -4.684 1 98.5 200 VAL B N 1
ATOM 3781 C CA . VAL B 1 200 ? -4.141 0.518 -3.92 1 98.5 200 VAL B CA 1
ATOM 3782 C C . VAL B 1 200 ? -3.996 1.113 -2.521 1 98.5 200 VAL B C 1
ATOM 3784 O O . VAL B 1 200 ? -4.047 0.39 -1.523 1 98.5 200 VAL B O 1
ATOM 3787 N N . SER B 1 201 ? -3.844 2.416 -2.486 1 98.75 201 SER B N 1
ATOM 3788 C CA . SER B 1 201 ? -3.707 3.111 -1.21 1 98.75 201 SER B CA 1
ATOM 3789 C C . SER B 1 201 ? -4.977 2.992 -0.375 1 98.75 201 SER B C 1
ATOM 3791 O O . SER B 1 201 ? -4.91 2.852 0.847 1 98.75 201 SER B O 1
ATOM 3793 N N . GLN B 1 202 ? -6.16 3.131 -1.042 1 98.56 202 GLN B N 1
ATOM 3794 C CA . GLN B 1 202 ? -7.43 2.959 -0.339 1 98.56 202 GLN B CA 1
ATOM 3795 C C . GLN B 1 202 ? -7.477 1.62 0.391 1 98.56 202 GLN B C 1
ATOM 3797 O O . GLN B 1 202 ? -7.859 1.558 1.561 1 98.56 202 GLN B O 1
ATOM 3802 N N . ASN B 1 203 ? -7.078 0.574 -0.281 1 98.38 203 ASN B N 1
ATOM 3803 C CA . ASN B 1 203 ? -7.066 -0.759 0.312 1 98.38 203 ASN B CA 1
ATOM 3804 C C . ASN B 1 203 ? -6.07 -0.853 1.464 1 98.38 203 ASN B C 1
ATOM 3806 O O . ASN B 1 203 ? -6.414 -1.321 2.551 1 98.38 203 ASN B O 1
ATOM 3810 N N . ASN B 1 204 ? -4.895 -0.414 1.251 1 98.5 204 ASN B N 1
ATOM 3811 C CA . ASN B 1 204 ? -3.789 -0.714 2.152 1 98.5 204 ASN B CA 1
ATOM 3812 C C . ASN B 1 204 ? -3.877 0.101 3.439 1 98.5 204 ASN B C 1
ATOM 3814 O O . ASN B 1 204 ? -3.48 -0.37 4.508 1 98.5 204 ASN B O 1
ATOM 3818 N N . ILE B 1 205 ? -4.398 1.337 3.396 1 98.06 205 ILE B N 1
ATOM 3819 C CA . ILE B 1 205 ? -4.547 2.164 4.59 1 98.06 205 ILE B CA 1
ATOM 3820 C C . ILE B 1 205 ? -5.453 1.461 5.594 1 98.06 205 ILE B C 1
ATOM 3822 O O . ILE B 1 205 ? -5.227 1.54 6.805 1 98.06 205 ILE B O 1
ATOM 3826 N N . GLN B 1 206 ? -6.371 0.719 5.145 1 97.38 206 GLN B N 1
ATOM 3827 C CA . GLN B 1 206 ? -7.379 0.083 5.988 1 97.38 206 GLN B CA 1
ATOM 3828 C C . GLN B 1 206 ? -6.797 -1.111 6.734 1 97.38 206 GLN B C 1
ATOM 3830 O O . GLN B 1 206 ? -7.43 -1.647 7.648 1 97.38 206 GLN B O 1
ATOM 3835 N N . ASN B 1 207 ? -5.586 -1.534 6.355 1 96.5 207 ASN B N 1
ATOM 3836 C CA . ASN B 1 207 ? -4.902 -2.602 7.078 1 96.5 207 ASN B CA 1
ATOM 3837 C C . ASN B 1 207 ? -4.367 -2.113 8.422 1 96.5 207 ASN B C 1
ATOM 3839 O O . ASN B 1 207 ? -4.012 -2.922 9.281 1 96.5 207 ASN B O 1
ATOM 3843 N N . TYR B 1 208 ? -4.336 -0.743 8.633 1 96.5 208 TYR B N 1
ATOM 3844 C CA . TYR B 1 208 ? -3.645 -0.207 9.805 1 96.5 208 TYR B CA 1
ATOM 3845 C C . TYR B 1 208 ? -4.617 0.521 10.727 1 96.5 208 TYR B C 1
ATOM 3847 O O . TYR B 1 208 ? -4.289 0.809 11.883 1 96.5 208 TYR B O 1
ATOM 3855 N N . THR B 1 209 ? -5.75 0.894 10.242 1 96.81 209 THR B N 1
ATOM 3856 C CA . THR B 1 209 ? -6.715 1.641 11.039 1 96.81 209 THR B CA 1
ATOM 3857 C C . THR B 1 209 ? -8.133 1.446 10.508 1 96.81 209 THR B C 1
ATOM 3859 O O . THR B 1 209 ? -8.32 1.253 9.305 1 96.81 209 THR B O 1
ATOM 3862 N N . ASP B 1 210 ? -9.094 1.474 11.391 1 97.12 210 ASP B N 1
ATOM 3863 C CA . ASP B 1 210 ? -10.492 1.49 10.992 1 97.12 210 ASP B CA 1
ATOM 3864 C C . ASP B 1 210 ? -10.898 2.863 10.461 1 97.12 210 ASP B C 1
ATOM 3866 O O . ASP B 1 210 ? -10.68 3.881 11.125 1 97.12 210 ASP B O 1
ATOM 3870 N N . ILE B 1 211 ? -11.539 2.863 9.312 1 98.31 211 ILE B N 1
ATOM 3871 C CA . ILE B 1 211 ? -11.828 4.137 8.656 1 98.31 211 ILE B CA 1
ATOM 3872 C C . ILE B 1 211 ? -13.281 4.523 8.914 1 98.31 211 ILE B C 1
ATOM 3874 O O . ILE B 1 211 ? -14.195 3.738 8.641 1 98.31 211 ILE B O 1
ATOM 3878 N N . VAL B 1 212 ? -13.438 5.672 9.492 1 98.44 212 VAL B N 1
ATOM 3879 C CA . VAL B 1 212 ? -14.727 6.359 9.461 1 98.44 212 VAL B CA 1
ATOM 3880 C C . VAL B 1 212 ? -14.836 7.199 8.188 1 98.44 212 VAL B C 1
ATOM 3882 O O . VAL B 1 212 ? -14.188 8.234 8.062 1 98.44 212 VAL B O 1
ATOM 3885 N N . GLN B 1 213 ? -15.68 6.797 7.312 1 98.25 213 GLN B N 1
ATOM 3886 C CA . GLN B 1 213 ? -15.742 7.395 5.984 1 98.25 213 GLN B CA 1
ATOM 3887 C C . GLN B 1 213 ? -16.438 8.758 6.023 1 98.25 213 GLN B C 1
ATOM 3889 O O . GLN B 1 213 ? -17.578 8.867 6.465 1 98.25 213 GLN B O 1
ATOM 3894 N N . VAL B 1 214 ? -15.75 9.711 5.539 1 98.62 214 VAL B N 1
ATOM 3895 C CA . VAL B 1 214 ? -16.266 11.07 5.441 1 98.62 214 VAL B CA 1
ATOM 3896 C C . VAL B 1 214 ? -16.891 11.289 4.062 1 98.62 214 VAL B C 1
ATOM 3898 O O . VAL B 1 214 ? -16.266 10.977 3.041 1 98.62 214 VAL B O 1
ATOM 3901 N N . PRO B 1 215 ? -18.125 11.789 4.012 1 98.5 215 PRO B N 1
ATOM 3902 C CA . PRO B 1 215 ? -18.703 12.07 2.691 1 98.5 215 PRO B CA 1
ATOM 3903 C C . PRO B 1 215 ? -17.953 13.18 1.952 1 98.5 215 PRO B C 1
ATOM 3905 O O . PRO B 1 215 ? -17.359 14.055 2.584 1 98.5 215 PRO B O 1
ATOM 3908 N N . GLU B 1 216 ? -18.094 13.156 0.646 1 98.5 216 GLU B N 1
ATOM 3909 C CA . GLU B 1 216 ? -17.391 14.109 -0.2 1 98.5 216 GLU B CA 1
ATOM 3910 C C . GLU B 1 216 ? -17.75 15.547 0.169 1 98.5 216 GLU B C 1
ATOM 3912 O O . GLU B 1 216 ? -16.875 16.422 0.214 1 98.5 216 GLU B O 1
ATOM 3917 N N . GLU B 1 217 ? -18.969 15.781 0.426 1 98.44 217 GLU B N 1
ATOM 3918 C CA . GLU B 1 217 ? -19.453 17.125 0.733 1 98.44 217 GLU B CA 1
ATOM 3919 C C . GLU B 1 217 ? -18.75 17.703 1.964 1 98.44 217 GLU B C 1
ATOM 3921 O O . GLU B 1 217 ? -18.391 18.875 1.993 1 98.44 217 GLU B O 1
ATOM 3926 N N . ASP B 1 218 ? -18.531 16.859 2.965 1 98.81 218 ASP B N 1
ATOM 3927 C CA . ASP B 1 218 ? -17.844 17.297 4.18 1 98.81 218 ASP B CA 1
ATOM 3928 C C . ASP B 1 218 ? -16.344 17.375 3.961 1 98.81 218 ASP B C 1
ATOM 3930 O O . ASP B 1 218 ? -15.672 18.266 4.504 1 98.81 218 ASP B O 1
ATOM 3934 N N . ALA B 1 219 ? -15.812 16.422 3.182 1 98.62 219 ALA B N 1
ATOM 3935 C CA . ALA B 1 219 ? -14.383 16.438 2.891 1 98.62 219 ALA B CA 1
ATOM 3936 C C . ALA B 1 219 ? -13.977 17.734 2.209 1 98.62 219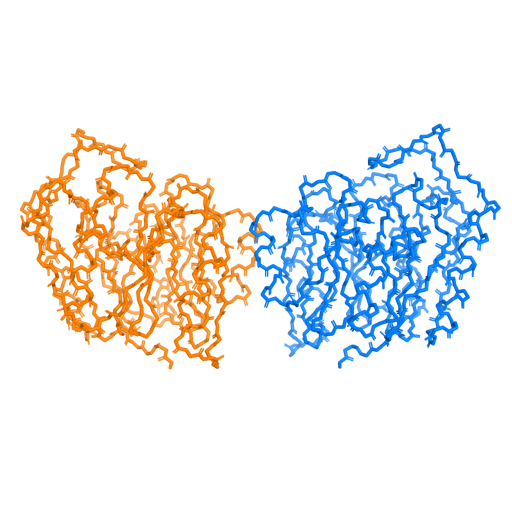 ALA B C 1
ATOM 3938 O O . ALA B 1 219 ? -12.93 18.312 2.521 1 98.62 219 ALA B O 1
ATOM 3939 N N . LYS B 1 220 ? -14.859 18.25 1.333 1 98.12 220 LYS B N 1
ATOM 3940 C CA . LYS B 1 220 ? -14.602 19.484 0.599 1 98.12 220 LYS B CA 1
ATOM 3941 C C . LYS B 1 220 ? -14.648 20.703 1.525 1 98.12 220 LYS B C 1
ATOM 3943 O O . LYS B 1 220 ? -14.188 21.781 1.166 1 98.12 220 LYS B O 1
ATOM 3948 N N . LYS B 1 221 ? -15.188 20.438 2.662 1 98.19 221 LYS B N 1
ATOM 3949 C CA . LYS B 1 221 ? -15.219 21.5 3.67 1 98.19 221 LYS B CA 1
ATOM 3950 C C . LYS B 1 221 ? -14.117 21.297 4.707 1 98.19 221 LYS B C 1
ATOM 3952 O O . LYS B 1 221 ? -14.188 21.859 5.805 1 98.19 221 LYS B O 1
ATOM 3957 N N . PHE B 1 222 ? -13.18 20.438 4.402 1 98.5 222 PHE B N 1
ATOM 3958 C CA . PHE B 1 222 ? -11.977 20.234 5.203 1 98.5 222 PHE B CA 1
ATOM 3959 C C . PHE B 1 222 ? -12.312 19.547 6.523 1 98.5 222 PHE B C 1
ATOM 3961 O O . PHE B 1 222 ? -11.672 19.812 7.543 1 98.5 222 PHE B O 1
ATOM 3968 N N . ALA B 1 223 ? -13.312 18.672 6.488 1 98.75 223 ALA B N 1
ATOM 3969 C CA . ALA B 1 223 ? -13.734 17.969 7.699 1 98.75 223 ALA B CA 1
ATOM 3970 C C . ALA B 1 223 ? -12.602 17.109 8.258 1 98.75 223 ALA B C 1
ATOM 3972 O O . ALA B 1 223 ? -12.484 16.953 9.477 1 98.75 223 ALA B O 1
ATOM 3973 N N . CYS B 1 224 ? -11.75 16.578 7.414 1 98.81 224 CYS B N 1
ATOM 3974 C CA . CYS B 1 224 ? -10.664 15.727 7.867 1 98.81 224 CYS B CA 1
ATOM 3975 C C . CYS B 1 224 ? -9.508 16.562 8.406 1 98.81 224 CYS B C 1
ATOM 3977 O O . CYS B 1 224 ? -8.641 16.047 9.117 1 98.81 224 CYS B O 1
ATOM 3979 N N . ASN B 1 225 ? -9.398 17.812 7.992 1 98.88 225 ASN B N 1
ATOM 3980 C CA . ASN B 1 225 ? -8.375 18.719 8.516 1 98.88 225 ASN B CA 1
ATOM 3981 C C . ASN B 1 225 ? -8.711 19.203 9.922 1 98.88 225 ASN B C 1
ATOM 3983 O O . ASN B 1 225 ? -8.984 20.375 10.125 1 98.88 225 ASN B O 1
ATOM 3987 N N . ALA B 1 226 ? -8.586 18.281 10.859 1 98.88 226 ALA B N 1
ATOM 3988 C CA . ALA B 1 226 ? -9.086 18.5 12.211 1 98.88 226 ALA B CA 1
ATOM 3989 C C . ALA B 1 226 ? -7.992 18.25 13.242 1 98.88 226 ALA B C 1
ATOM 3991 O O . ALA B 1 226 ? -7.055 17.484 13 1 98.88 226 ALA B O 1
ATOM 3992 N N . VAL B 1 227 ? -8.141 18.906 14.383 1 98.75 227 VAL B N 1
ATOM 3993 C CA . VAL B 1 227 ? -7.23 18.734 15.508 1 98.75 227 VAL B CA 1
ATOM 3994 C C . VAL B 1 227 ? -7.875 17.844 16.578 1 98.75 227 VAL B C 1
ATOM 3996 O O . VAL B 1 227 ? -9.008 18.094 17 1 98.75 227 VAL B O 1
ATOM 3999 N N . VAL B 1 228 ? -7.172 16.812 16.953 1 98.44 228 VAL B N 1
ATOM 4000 C CA . VAL B 1 228 ? -7.711 15.867 17.938 1 98.44 228 VAL B CA 1
ATOM 4001 C C . VAL B 1 228 ? -6.977 16.016 19.266 1 98.44 228 VAL B C 1
ATOM 4003 O O . VAL B 1 228 ? -5.75 15.922 19.312 1 98.44 228 VAL B O 1
ATOM 4006 N N . VAL B 1 229 ? -7.633 16.297 20.344 1 98 229 VAL B N 1
ATOM 4007 C CA . VAL B 1 229 ? -7.152 16.344 21.719 1 98 229 VAL B CA 1
ATOM 4008 C C . VAL B 1 229 ? -7.984 15.414 22.594 1 98 229 VAL B C 1
ATOM 4010 O O . VAL B 1 229 ? -9.031 15.797 23.109 1 98 229 VAL B O 1
ATOM 4013 N N . GLY B 1 230 ? -7.453 14.188 22.828 1 96.06 230 GLY B N 1
ATOM 4014 C CA . GLY B 1 230 ? -8.266 13.18 23.5 1 96.06 230 GLY B CA 1
ATOM 4015 C C . GLY B 1 230 ? -9.516 12.812 22.719 1 96.06 230 GLY B C 1
ATOM 4016 O O . GLY B 1 230 ? -9.438 12.375 21.578 1 96.06 230 GLY B O 1
ATOM 4017 N N . LYS B 1 231 ? -10.641 13.055 23.344 1 97.44 231 LYS B N 1
ATOM 4018 C CA . LYS B 1 231 ? -11.906 12.75 22.688 1 97.44 231 LYS B CA 1
ATOM 4019 C C . LYS B 1 231 ? -12.438 13.969 21.938 1 97.44 231 LYS B C 1
ATOM 4021 O O . LYS B 1 231 ? -13.453 13.875 21.234 1 97.44 231 LYS B O 1
ATOM 4026 N N . HIS B 1 232 ? -11.758 15.047 22.031 1 98.56 232 HIS B N 1
ATOM 4027 C CA . HIS B 1 232 ? -12.219 16.281 21.406 1 98.56 232 HIS B CA 1
ATOM 4028 C C . HIS B 1 232 ? -11.672 16.422 20 1 98.56 232 HIS B C 1
ATOM 4030 O O . HIS B 1 232 ? -10.477 16.219 19.766 1 98.56 232 HIS B O 1
ATOM 4036 N N . VAL B 1 233 ? -12.57 16.734 19.062 1 98.81 233 VAL B N 1
ATOM 4037 C CA . VAL B 1 233 ? -12.18 16.938 17.672 1 98.81 233 VAL B CA 1
ATOM 4038 C C . VAL B 1 233 ? -12.562 18.344 17.234 1 98.81 233 VAL B C 1
ATOM 4040 O O . VAL B 1 233 ? -13.75 18.672 17.141 1 98.81 233 VAL B O 1
ATOM 4043 N N . ILE B 1 234 ? -11.586 19.188 16.984 1 98.94 234 ILE B N 1
ATOM 4044 C CA . ILE B 1 234 ? -11.797 20.578 16.547 1 98.94 234 ILE B CA 1
ATOM 4045 C C . ILE B 1 234 ? -11.711 20.656 15.023 1 98.94 234 ILE B C 1
ATOM 4047 O O . ILE B 1 234 ? -10.68 20.312 14.438 1 98.94 234 ILE B O 1
ATOM 4051 N N . LEU B 1 235 ? -12.773 21.062 14.367 1 98.88 235 LEU B N 1
ATOM 4052 C CA . LEU B 1 235 ? -12.82 21.109 12.906 1 98.88 235 LEU B CA 1
ATOM 4053 C C . LEU B 1 235 ? -13.625 22.312 12.43 1 98.88 235 LEU B C 1
ATOM 4055 O O . LEU B 1 235 ? -14.32 22.953 13.219 1 98.88 235 LEU B O 1
ATOM 4059 N N . HIS B 1 236 ? -13.414 22.672 11.18 1 98.81 236 HIS B N 1
ATOM 4060 C CA . HIS B 1 236 ? -14.195 23.75 10.602 1 98.81 236 HIS B CA 1
ATOM 4061 C C . HIS B 1 236 ? -15.688 23.453 10.656 1 98.81 236 HIS B C 1
ATOM 4063 O O . HIS B 1 236 ? -16.109 22.312 10.461 1 98.81 236 HIS B O 1
ATOM 4069 N N . GLN B 1 237 ? -16.5 24.406 10.852 1 98.5 237 GLN B N 1
ATOM 4070 C CA . GLN B 1 237 ? -17.938 24.25 10.961 1 98.5 237 GLN B CA 1
ATOM 4071 C C . GLN B 1 237 ? -18.562 23.875 9.617 1 98.5 237 GLN B C 1
ATOM 4073 O O . GLN B 1 237 ? -17.922 24.016 8.57 1 98.5 237 GLN B O 1
ATOM 4078 N N . GLY B 1 238 ? -19.766 23.266 9.656 1 98.06 238 GLY B N 1
ATOM 4079 C CA . GLY B 1 238 ? -20.531 23.031 8.445 1 98.06 238 GLY B CA 1
ATOM 4080 C C . GLY B 1 238 ? -20.469 21.594 7.969 1 98.06 238 GLY B C 1
ATOM 4081 O O . GLY B 1 238 ? -21.062 21.25 6.938 1 98.06 238 GLY B O 1
ATOM 4082 N N . SER B 1 239 ? -19.812 20.766 8.664 1 98.38 239 SER B N 1
ATOM 4083 C CA . SER B 1 239 ? -19.719 19.359 8.297 1 98.38 239 SER B CA 1
ATOM 4084 C C . SER B 1 239 ? -20.594 18.5 9.211 1 98.38 239 SER B C 1
ATOM 4086 O O . SER B 1 239 ? -20.078 17.641 9.938 1 98.38 239 SER B O 1
ATOM 4088 N N . GLU B 1 240 ? -21.875 18.594 9.047 1 98.19 240 GLU B N 1
ATOM 4089 C CA . GLU B 1 240 ? -22.828 18.031 9.992 1 98.19 240 GLU B CA 1
ATOM 4090 C C . GLU B 1 240 ? -22.766 16.5 9.992 1 98.19 240 GLU B C 1
ATOM 4092 O O . GLU B 1 240 ? -22.828 15.883 11.047 1 98.19 240 GLU B O 1
ATOM 4097 N N . THR B 1 241 ? -22.703 15.93 8.844 1 98.75 241 THR B N 1
ATOM 4098 C CA . THR B 1 241 ? -22.656 14.469 8.766 1 98.75 241 THR B CA 1
ATOM 4099 C C . THR B 1 241 ? -21.422 13.922 9.477 1 98.75 241 THR B C 1
ATOM 4101 O O . THR B 1 241 ? -21.531 12.953 10.234 1 98.75 241 THR B O 1
ATOM 4104 N N . THR B 1 242 ? -20.297 14.539 9.242 1 98.88 242 THR B N 1
ATOM 4105 C CA . THR B 1 242 ? -19.062 14.102 9.875 1 98.88 242 THR B CA 1
ATOM 4106 C C . THR B 1 242 ? -19.141 14.289 11.391 1 98.88 242 THR B C 1
ATOM 4108 O O . THR B 1 242 ? -18.656 13.438 12.148 1 98.88 242 THR B O 1
ATOM 4111 N N . MET B 1 243 ? -19.734 15.359 11.805 1 98.81 243 MET B N 1
ATOM 4112 C CA . MET B 1 243 ? -19.859 15.609 13.242 1 98.81 243 MET B CA 1
ATOM 4113 C C . MET B 1 243 ? -20.719 14.539 13.898 1 98.81 243 MET B C 1
ATOM 4115 O O . MET B 1 243 ? -20.422 14.086 15.008 1 98.81 243 MET B O 1
ATOM 4119 N N . LYS B 1 244 ? -21.75 14.133 13.227 1 98.75 244 LYS B N 1
ATOM 4120 C CA . LYS B 1 244 ? -22.594 13.055 13.734 1 98.75 244 LYS B CA 1
ATOM 4121 C C . LYS B 1 244 ? -21.828 11.742 13.789 1 98.75 244 LYS B C 1
ATOM 4123 O O . LYS B 1 244 ? -22 10.961 14.727 1 98.75 244 LYS B O 1
ATOM 4128 N N . LEU B 1 245 ? -21.031 11.5 12.766 1 98.69 245 LEU B N 1
ATOM 4129 C CA . LEU B 1 245 ? -20.203 10.297 12.742 1 98.69 245 LEU B CA 1
ATOM 4130 C C . LEU B 1 245 ? -19.234 10.289 13.914 1 98.69 245 LEU B C 1
ATOM 4132 O O . LEU B 1 245 ? -19.031 9.258 14.547 1 98.69 245 LEU B O 1
ATOM 4136 N N . LEU B 1 246 ? -18.641 11.445 14.172 1 98.75 246 LEU B N 1
ATOM 4137 C CA . LEU B 1 246 ? -17.719 11.57 15.297 1 98.75 246 LEU B CA 1
ATOM 4138 C C . LEU B 1 246 ? -18.406 11.242 16.609 1 98.75 246 LEU B C 1
ATOM 4140 O O . LEU B 1 246 ? -17.906 10.453 17.406 1 98.75 246 LEU B O 1
ATOM 4144 N N . GLU B 1 247 ? -19.578 11.805 16.797 1 98.75 247 GLU B N 1
ATOM 4145 C CA . GLU B 1 247 ? -20.344 11.555 18.016 1 98.75 247 GLU B CA 1
ATOM 4146 C C . GLU B 1 247 ? -20.688 10.078 18.156 1 98.75 247 GLU B C 1
ATOM 4148 O O . GLU B 1 247 ? -20.547 9.508 19.234 1 98.75 247 GLU B O 1
ATOM 4153 N N . LYS B 1 248 ? -21.109 9.508 17.094 1 98.44 248 LYS B N 1
ATOM 4154 C CA . LYS B 1 248 ? -21.469 8.094 17.078 1 98.44 248 LYS B CA 1
ATOM 4155 C C . LYS B 1 248 ? -20.281 7.211 17.453 1 98.44 248 LYS B C 1
ATOM 4157 O O . LYS B 1 248 ? -20.453 6.129 18.016 1 98.44 248 LYS B O 1
ATOM 4162 N N . ASN B 1 249 ? -19.125 7.703 17.203 1 98 249 ASN B N 1
ATOM 4163 C CA . ASN B 1 249 ? -17.906 6.926 17.469 1 98 249 ASN B CA 1
ATOM 4164 C C . ASN B 1 249 ? -17.25 7.348 18.781 1 98 249 ASN B C 1
ATOM 4166 O O . ASN B 1 249 ? -16.094 7.027 19.031 1 98 249 ASN B O 1
ATOM 4170 N N . GLY B 1 250 ? -17.922 8.172 19.547 1 98 250 GLY B N 1
ATOM 4171 C CA . GLY B 1 250 ? -17.484 8.461 20.891 1 98 250 GLY B CA 1
ATOM 4172 C C . GLY B 1 250 ? -16.609 9.703 20.984 1 98 250 GLY B C 1
ATOM 4173 O O . GLY B 1 250 ? -15.914 9.898 21.984 1 98 250 GLY B O 1
ATOM 4174 N N . PHE B 1 251 ? -16.641 10.516 20.016 1 98.44 251 PHE B N 1
ATOM 4175 C CA . PHE B 1 251 ? -15.875 11.75 20.016 1 98.44 251 PHE B CA 1
ATOM 4176 C C . PHE B 1 251 ? -16.781 12.961 20.172 1 98.44 251 PHE B C 1
ATOM 4178 O O . PHE B 1 251 ? -18 12.859 20 1 98.44 251 PHE B O 1
ATOM 4185 N N . GLU B 1 252 ? -16.156 14.078 20.609 1 98.69 252 GLU B N 1
ATOM 4186 C CA . GLU B 1 252 ? -16.875 15.344 20.781 1 98.69 252 GLU B CA 1
ATOM 4187 C C . GLU B 1 252 ? -16.391 16.391 19.781 1 98.69 252 GLU B C 1
ATOM 4189 O O . GLU B 1 252 ? -15.352 17.016 19.984 1 98.69 252 GLU B O 1
ATOM 4194 N N . PRO B 1 253 ? -17.234 16.625 18.797 1 98.81 253 PRO B N 1
ATOM 4195 C CA . PRO B 1 253 ? -16.828 17.625 17.812 1 98.81 253 PRO B CA 1
ATOM 4196 C C . PRO B 1 253 ? -16.969 19.062 18.328 1 98.81 253 PRO B C 1
ATOM 4198 O O . PRO B 1 253 ? -17.906 19.375 19.062 1 98.81 253 PRO B O 1
ATOM 4201 N N . HIS B 1 254 ? -16.031 19.922 18.031 1 98.88 254 HIS B N 1
ATOM 4202 C CA . HIS B 1 254 ? -16 21.359 18.297 1 98.88 254 HIS B CA 1
ATOM 4203 C C . HIS B 1 254 ? -15.867 22.156 17.016 1 98.88 254 HIS B C 1
ATOM 4205 O O . HIS B 1 254 ? -14.75 22.438 16.562 1 98.88 254 HIS B O 1
ATOM 4211 N N . PRO B 1 255 ? -17.016 22.531 16.422 1 98.81 255 PRO B N 1
ATOM 4212 C CA . PRO B 1 255 ? -16.938 23.312 15.172 1 98.81 255 PRO B CA 1
ATOM 4213 C C . PRO B 1 255 ? -16.5 24.75 15.406 1 98.81 255 PRO B C 1
ATOM 4215 O O . PRO B 1 255 ? -16.953 25.406 16.344 1 98.81 255 PRO B O 1
ATOM 4218 N N . ILE B 1 256 ? -15.57 25.219 14.664 1 98.81 256 ILE B N 1
ATOM 4219 C CA . ILE B 1 256 ? -15.141 26.625 14.68 1 98.81 256 ILE B CA 1
ATOM 4220 C C . ILE B 1 256 ? -15.055 27.156 13.25 1 98.81 256 ILE B C 1
ATOM 4222 O O . ILE B 1 256 ? -15.094 26.375 12.289 1 98.81 256 ILE B O 1
ATOM 4226 N N . ASP B 1 257 ? -15.016 28.453 13.07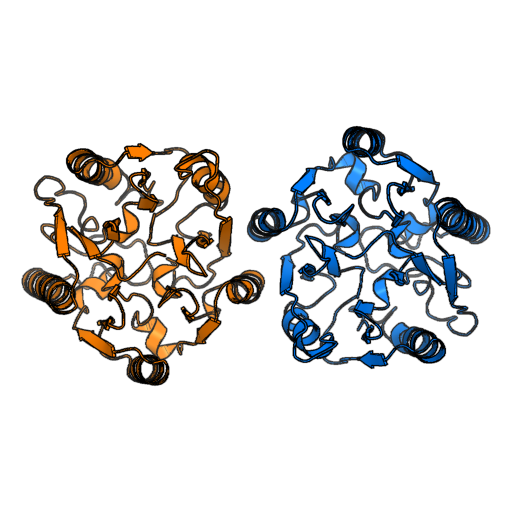 1 98.81 257 ASP B N 1
ATOM 4227 C CA . ASP B 1 257 ? -14.938 29.078 11.75 1 98.81 257 ASP B CA 1
ATOM 4228 C C . ASP B 1 257 ? -13.484 29.219 11.289 1 98.81 257 ASP B C 1
ATOM 4230 O O . ASP B 1 257 ? -12.703 29.938 11.906 1 98.81 257 ASP B O 1
ATOM 4234 N N . MET B 1 258 ? -13.102 28.469 10.258 1 98.81 258 MET B N 1
ATOM 4235 C CA . MET B 1 258 ? -11.766 28.547 9.672 1 98.81 258 MET B CA 1
ATOM 4236 C C . MET B 1 258 ? -11.828 29.078 8.242 1 98.81 258 MET B C 1
ATOM 4238 O O . MET B 1 258 ? -10.938 28.797 7.438 1 98.81 258 MET B O 1
ATOM 4242 N N . SER B 1 259 ? -12.875 29.812 7.883 1 98.5 259 SER B N 1
ATOM 4243 C CA . SER B 1 259 ? -13.195 30.203 6.516 1 98.5 259 SER B CA 1
ATOM 4244 C C . SER B 1 259 ? -12.047 30.969 5.875 1 98.5 259 SER B C 1
ATOM 4246 O O . SER B 1 259 ? -11.766 30.812 4.688 1 98.5 259 SER B O 1
ATOM 4248 N N . GLU B 1 260 ? -11.383 31.844 6.633 1 98.5 260 GLU B N 1
ATOM 4249 C CA . GLU B 1 260 ? -10.297 32.625 6.051 1 98.5 260 GLU B CA 1
ATOM 4250 C C . GLU B 1 260 ? -9.117 31.75 5.66 1 98.5 260 GLU B C 1
ATOM 4252 O O . GLU B 1 260 ? -8.445 32 4.664 1 98.5 260 GLU B O 1
ATOM 4257 N N . PHE B 1 261 ? -8.812 30.719 6.414 1 98.62 261 PHE B N 1
ATOM 4258 C CA . PHE B 1 261 ? -7.684 29.844 6.137 1 98.62 261 PHE B CA 1
ATOM 4259 C C . PHE B 1 261 ? -8.008 28.875 4.996 1 98.62 261 PHE B C 1
ATOM 4261 O O . PHE B 1 261 ? -7.121 28.484 4.242 1 98.62 261 PHE B O 1
ATOM 4268 N N . ILE B 1 262 ? -9.297 28.562 4.824 1 98.06 262 ILE B N 1
ATOM 4269 C CA . ILE B 1 262 ? -9.734 27.688 3.742 1 98.06 262 ILE B CA 1
ATOM 4270 C C . ILE B 1 262 ? -9.469 28.359 2.396 1 98.06 262 ILE B C 1
ATOM 4272 O O . ILE B 1 262 ? -9.172 27.688 1.406 1 98.06 262 ILE B O 1
ATOM 4276 N N . LYS B 1 263 ? -9.438 29.719 2.381 1 97.5 263 LYS B N 1
ATOM 4277 C CA . LYS B 1 263 ? -9.133 30.453 1.159 1 97.5 263 LYS B CA 1
ATOM 4278 C C . LYS B 1 263 ? -7.746 30.094 0.635 1 97.5 263 LYS B C 1
ATOM 4280 O O . LYS B 1 263 ? -7.473 30.219 -0.56 1 97.5 263 LYS B O 1
ATOM 4285 N N . ALA B 1 264 ? -6.871 29.672 1.57 1 97 264 ALA B N 1
ATOM 4286 C CA . ALA B 1 264 ? -5.52 29.281 1.178 1 97 264 ALA B CA 1
ATOM 4287 C C . ALA B 1 264 ? -5.375 27.766 1.126 1 97 264 ALA B C 1
ATOM 4289 O O . ALA B 1 264 ? -4.273 27.234 0.943 1 97 264 ALA B O 1
ATOM 4290 N N . GLY B 1 265 ? -6.438 27.062 1.334 1 96.69 265 GLY B N 1
ATOM 4291 C CA . GLY B 1 265 ? -6.402 25.609 1.261 1 96.69 265 GLY B CA 1
ATOM 4292 C C . GLY B 1 265 ? -5.98 24.969 2.562 1 96.69 265 GLY B C 1
ATOM 4293 O O . GLY B 1 265 ? -5.438 23.859 2.561 1 96.69 265 GLY B O 1
ATOM 4294 N N . GLY B 1 266 ? -6.164 25.641 3.67 1 97.56 266 GLY B N 1
ATOM 4295 C CA . GLY B 1 266 ? -5.887 25.078 4.988 1 97.56 266 GLY B CA 1
ATOM 4296 C C . GLY B 1 266 ? -7.027 25.281 5.969 1 97.56 266 GLY B C 1
ATOM 4297 O O . GLY B 1 266 ? -7.973 26.016 5.691 1 97.56 266 GLY B O 1
ATOM 4298 N N . SER B 1 267 ? -6.926 24.578 7.043 1 98.5 267 SER B N 1
ATOM 4299 C CA . SER B 1 267 ? -7.906 24.688 8.117 1 98.5 267 SER B CA 1
ATOM 4300 C C . SER B 1 267 ? -7.273 24.406 9.477 1 98.5 267 SER B C 1
ATOM 4302 O O . SER B 1 267 ? -6.141 24.812 9.734 1 98.5 267 SER B O 1
ATOM 4304 N N . ALA B 1 268 ? -7.996 23.766 10.383 1 98.81 268 ALA B N 1
ATOM 4305 C CA . ALA B 1 268 ? -7.586 23.641 11.781 1 98.81 268 ALA B CA 1
ATOM 4306 C C . ALA B 1 268 ? -6.277 22.859 11.906 1 98.81 268 ALA B C 1
ATOM 4308 O O . ALA B 1 268 ? -5.309 23.359 12.492 1 98.81 268 ALA B O 1
ATOM 4309 N N . LYS B 1 269 ? -6.207 21.703 11.32 1 98.81 269 LYS B N 1
ATOM 4310 C CA . LYS B 1 269 ? -5.027 20.844 11.445 1 98.81 269 LYS B CA 1
ATOM 4311 C C . LYS B 1 269 ? -3.807 21.5 10.805 1 98.81 269 LYS B C 1
ATOM 4313 O O . LYS B 1 269 ? -2.699 21.406 11.336 1 98.81 269 LYS B O 1
ATOM 4318 N N . CYS B 1 270 ? -4.008 22.203 9.695 1 98.81 270 CYS B N 1
ATOM 4319 C CA . CYS B 1 270 ? -2.906 22.844 8.977 1 98.81 270 CYS B CA 1
ATOM 4320 C C . CYS B 1 270 ? -2.236 23.906 9.844 1 98.81 270 CYS B C 1
ATOM 4322 O O . CYS B 1 270 ? -1.044 24.172 9.695 1 98.81 270 CYS B O 1
ATOM 4324 N N . CYS B 1 271 ? -2.955 24.438 10.773 1 98.88 271 CYS B N 1
ATOM 4325 C CA . CYS B 1 271 ? -2.438 25.5 11.617 1 98.88 271 CYS B CA 1
ATOM 4326 C C . CYS B 1 271 ? -1.797 24.938 12.875 1 98.88 271 CYS B C 1
ATOM 4328 O O . CYS B 1 271 ? -1.403 25.703 13.766 1 98.88 271 CYS B O 1
ATOM 4330 N N . THR B 1 272 ? -1.72 23.641 12.992 1 98.88 272 THR B N 1
ATOM 4331 C CA . THR B 1 272 ? -1.245 23.031 14.234 1 98.88 272 THR B CA 1
ATOM 4332 C C . THR B 1 272 ? -0.247 21.922 13.938 1 98.88 272 THR B C 1
ATOM 4334 O O . THR B 1 272 ? -0.344 21.25 12.906 1 98.88 272 THR B O 1
ATOM 4337 N N . LEU B 1 273 ? 0.674 21.688 14.852 1 98.81 273 LEU B N 1
ATOM 4338 C CA . LEU B 1 273 ? 1.59 20.547 14.82 1 98.81 273 LEU B CA 1
ATOM 4339 C C . LEU B 1 273 ? 1.758 19.953 16.219 1 98.81 273 LEU B C 1
ATOM 4341 O O . LEU B 1 273 ? 2.201 20.641 17.141 1 98.81 273 LEU B O 1
ATOM 4345 N N . ARG B 1 274 ? 1.359 18.75 16.359 1 97.56 274 ARG B N 1
ATOM 4346 C CA . ARG B 1 274 ? 1.488 18.062 17.641 1 97.56 274 ARG B CA 1
ATOM 4347 C C . ARG B 1 274 ? 2.953 17.891 18.031 1 97.56 274 ARG B C 1
ATOM 4349 O O . ARG B 1 274 ? 3.742 17.359 17.25 1 97.56 274 ARG B O 1
ATOM 4356 N N . LEU B 1 275 ? 3.312 18.328 19.203 1 97.12 275 LEU B N 1
ATOM 4357 C CA . LEU B 1 275 ? 4.668 18.188 19.734 1 97.12 275 LEU B CA 1
ATOM 4358 C C . LEU B 1 275 ? 4.77 16.969 20.641 1 97.12 275 LEU B C 1
ATOM 4360 O O . LEU B 1 275 ? 5.836 16.359 20.75 1 97.12 275 LEU B O 1
ATOM 4364 N N . GLU B 1 276 ? 3.709 16.812 21.422 1 89.25 276 GLU B N 1
ATOM 4365 C CA . GLU B 1 276 ? 3.635 15.734 22.422 1 89.25 276 GLU B CA 1
ATOM 4366 C C . GLU B 1 276 ? 2.199 15.25 22.594 1 89.25 276 GLU B C 1
ATOM 4368 O O . GLU B 1 276 ? 1.253 16.031 22.453 1 89.25 276 GLU B O 1
#